Protein AF-0000000071830753 (afdb_homodimer)

Nearest PDB structures (foldseek):
  8uby-assembly1_A  TM=8.442E-01  e=8.963E-08  Homo sapiens
  8vzo-assembly1_A  TM=8.710E-01  e=1.926E-07  Mus musculus
  6t1z-assembly1_A  TM=7.453E-01  e=3.811E-02  Lactococcus lactis
  7dla-assembly1_A  TM=7.227E-01  e=9.707E-02  Escherichia coli K-12
  8ufd-assembly1_A  TM=5.164E-01  e=8.916E-02  Mycobacterium tuberculosis

Foldseek 3Di:
DDDDPPCPPPVPVPPPPPPPPPPCPPPPVVVLVVLLVVVLVLLLVLLLLLLQLLLQCVLQVQLCCLQQVDDPVLSVLLNVLQVVLCVVVVVLVVCCVPVNLLVSLLQLLVLLLCLLVQQLPDDPDRVSNSVSNSSSSNSSSNSNSSLLPSQLVSLVQRHDPVCSVVSSVSSVVSNVVSNVVSNVQNCVQAPRQVCPPPPPPVPPNCDSVNNVVSSSVVSVVSSVSSVVSSVCSVPRVDDHSPPPPPVVVVVVVCVVVVVVVVVVPPDD/DDDPPPPPPPVPVPPPPDPPPPPCPPPPVVVLVVLLVVVLVLLLVLLLLLLQLLLQCVLQVQLCCLQQVDDPVLSVLLNVLQVVLCVVVVVLVVCCVPVNLLVSLLQLLVLLLCLLVQQLPDDPDRVSNSVSNSSSSNSSSNSNSSLLPSQLVSLVQRHDPVCSVVSSVSSVVSNVVSNVVSNVQNCVQAPRQVCPPPPPPPPPRCDSVNNVVSSSVVSVVSSVSSVVSSVCSVPRVDDHSPPPPPVVVVVVVCVVCVVVVVVVPPDD

Organism: NCBI:txid481459

pLDDT: mean 74.41, std 21.83, range [26.81, 98.19]

Solvent-accessible surface area (backbone atoms only — not comparable to full-atom values): 28360 Å² total; per-residue (Å²): 140,80,79,76,76,79,75,78,69,76,75,68,69,72,74,74,65,70,75,71,73,63,76,76,57,79,57,72,68,56,58,54,52,51,49,40,53,50,50,47,47,54,49,19,51,50,26,17,50,52,23,22,62,54,36,44,55,52,50,34,43,68,35,39,24,66,50,69,62,45,48,66,66,52,53,25,50,47,35,40,22,36,44,54,22,41,70,59,37,65,58,52,48,47,38,34,69,74,62,26,66,63,52,40,49,51,50,28,42,47,31,35,38,53,9,36,51,44,45,49,54,87,58,85,53,58,73,62,37,51,51,32,35,50,50,12,36,35,30,37,8,48,22,42,50,52,56,68,50,42,25,56,51,49,14,67,70,63,36,54,83,89,44,20,64,58,46,23,49,50,30,52,38,28,23,46,42,16,33,31,43,19,39,47,53,33,48,73,63,32,64,56,76,81,45,77,78,51,69,79,84,70,64,57,82,79,47,51,64,58,44,44,51,38,49,50,50,53,40,46,50,51,34,50,53,45,46,52,50,41,50,47,47,72,72,57,61,70,70,76,72,77,68,70,81,52,65,65,60,59,47,46,49,48,42,45,52,46,44,48,51,50,56,67,60,51,70,129,138,79,80,77,74,76,77,73,71,74,75,68,69,72,73,73,66,70,76,71,72,63,76,75,58,80,56,72,67,55,58,54,51,52,51,40,54,52,52,48,49,54,50,20,51,50,26,16,49,53,23,22,63,54,36,44,54,53,50,34,42,69,37,39,25,67,48,70,62,46,48,68,66,52,53,26,49,47,35,40,23,36,46,53,21,40,69,58,38,65,58,52,50,49,37,33,70,73,61,27,65,62,55,41,49,50,50,27,43,47,30,35,37,54,11,36,51,45,45,50,56,88,57,86,54,57,72,62,37,52,51,31,36,48,51,10,36,35,30,38,7,49,21,42,50,54,57,68,51,41,26,56,50,49,14,66,70,63,35,55,83,90,45,21,63,56,46,24,50,50,30,52,39,28,23,46,41,16,33,31,43,18,38,49,52,33,48,72,64,32,63,56,76,80,45,76,79,52,70,82,84,68,64,56,82,78,47,51,66,58,43,44,50,37,50,49,49,53,40,47,51,51,33,50,53,44,46,51,51,42,52,47,46,72,73,56,59,70,68,76,70,78,68,70,79,50,66,64,61,57,48,46,48,48,42,44,50,46,44,48,51,49,56,66,61,52,70,130

InterPro domains:
  IPR036259 MFS transporter superfamily [G3DSA:1.20.1250.20] (33-267)
  IPR036259 MFS transporter superfamily [SSF103473] (25-249)
  IPR049680 Choline/ethanolamine transporter FLVCR1-2/SLC49-like [PTHR10924] (26-267)

Structure (mmCIF, N/CA/C/O backbone):
data_AF-0000000071830753-model_v1
#
loop_
_entity.id
_entity.type
_entity.pdbx_description
1 polymer 'Solute carrier family 49 member 4'
#
loop_
_atom_site.group_PDB
_atom_site.id
_atom_site.type_symbol
_atom_site.label_atom_id
_atom_site.label_alt_id
_atom_site.label_comp_id
_atom_site.label_asym_id
_atom_site.label_entity_id
_atom_site.label_seq_id
_atom_site.pdbx_PDB_ins_code
_atom_site.Cartn_x
_atom_site.Cartn_y
_atom_site.Cartn_z
_atom_site.occupancy
_atom_site.B_iso_or_equiv
_atom_site.auth_seq_id
_atom_site.auth_comp_id
_atom_site.auth_asym_id
_atom_site.auth_atom_id
_atom_site.pdbx_PDB_model_num
ATOM 1 N N . MET A 1 1 ? -31.891 35.656 92.188 1 26.81 1 MET A N 1
ATOM 2 C CA . MET A 1 1 ? -31.984 36.188 90.812 1 26.81 1 MET A CA 1
ATOM 3 C C . MET A 1 1 ? -30.734 35.844 90 1 26.81 1 MET A C 1
ATOM 5 O O . MET A 1 1 ? -29.641 36.312 90.375 1 26.81 1 MET A O 1
ATOM 9 N N . GLY A 1 2 ? -30.547 34.656 89.375 1 28.31 2 GLY A N 1
ATOM 10 C CA . GLY A 1 2 ? -29.703 33.562 88.875 1 28.31 2 GLY A CA 1
ATOM 11 C C . GLY A 1 2 ? -29.062 33.844 87.562 1 28.31 2 GLY A C 1
ATOM 12 O O . GLY A 1 2 ? -29.375 33.188 86.562 1 28.31 2 GLY A O 1
ATOM 13 N N . ALA A 1 3 ? -28.812 35.188 87.375 1 31.16 3 ALA A N 1
ATOM 14 C CA . ALA A 1 3 ? -28.609 35.5 85.938 1 31.16 3 ALA A CA 1
ATOM 15 C C . ALA A 1 3 ? -27.578 34.562 85.312 1 31.16 3 ALA A C 1
ATOM 17 O O . ALA A 1 3 ? -26.734 34 86.062 1 31.16 3 ALA A O 1
ATOM 18 N N . ALA A 1 4 ? -27.672 34.281 84 1 32.88 4 ALA A N 1
ATOM 19 C CA . ALA A 1 4 ? -27.438 33.531 82.75 1 32.88 4 ALA A CA 1
ATOM 20 C C . ALA A 1 4 ? -26 33.719 82.25 1 32.88 4 ALA A C 1
ATOM 22 O O . ALA A 1 4 ? -25.672 34.781 81.75 1 32.88 4 ALA A O 1
ATOM 23 N N . GLY A 1 5 ? -25.016 33.5 83.188 1 32 5 GLY A N 1
ATOM 24 C CA . GLY A 1 5 ? -23.656 33.719 82.688 1 32 5 GLY A CA 1
ATOM 25 C C . GLY A 1 5 ? -23.391 33.125 81.312 1 32 5 GLY A C 1
ATOM 26 O O . GLY A 1 5 ? -23.734 31.984 81.062 1 32 5 GLY A O 1
ATOM 27 N N . SER A 1 6 ? -23.562 33.938 80.25 1 32.44 6 SER A N 1
ATOM 28 C CA . SER A 1 6 ? -23.375 33.656 78.812 1 32.44 6 SER A CA 1
ATOM 29 C C . SER A 1 6 ? -22.047 32.938 78.562 1 3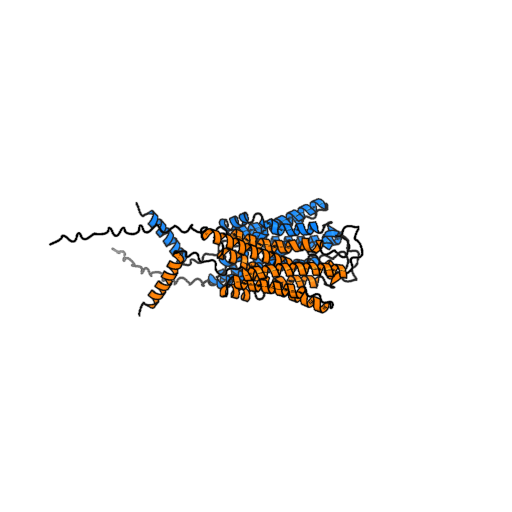2.44 6 SER A C 1
ATOM 31 O O . SER A 1 6 ? -20.984 33.406 79 1 32.44 6 SER A O 1
ATOM 33 N N . SER A 1 7 ? -22 31.578 78.688 1 31.59 7 SER A N 1
ATOM 34 C CA . SER A 1 7 ? -20.969 30.609 78.375 1 31.59 7 SER A CA 1
ATOM 35 C C . SER A 1 7 ? -20.344 30.906 77 1 31.59 7 SER A C 1
ATOM 37 O O . SER A 1 7 ? -21.016 30.797 76 1 31.59 7 SER A O 1
ATOM 39 N N . ALA A 1 8 ? -19.578 32.031 76.875 1 35.62 8 ALA A N 1
ATOM 40 C CA . ALA A 1 8 ? -18.828 32.312 75.625 1 35.62 8 ALA A CA 1
ATOM 41 C C . ALA A 1 8 ? -18.047 31.078 75.188 1 35.62 8 ALA A C 1
ATOM 43 O O . ALA A 1 8 ? -17.031 30.719 75.812 1 35.62 8 ALA A O 1
ATOM 44 N N . GLU A 1 9 ? -18.75 29.875 75.062 1 32.44 9 GLU A N 1
ATOM 45 C CA . GLU A 1 9 ? -18.094 28.688 74.562 1 32.44 9 GLU A CA 1
ATOM 46 C C . GLU A 1 9 ? -17.156 29.047 73.375 1 32.44 9 GLU A C 1
ATOM 48 O O . GLU A 1 9 ? -17.5 29.859 72.5 1 32.44 9 GLU A O 1
ATOM 53 N N . ASP A 1 10 ? -15.852 29.031 73.688 1 31.66 10 ASP A N 1
ATOM 54 C CA . ASP A 1 10 ? -14.672 29.125 72.812 1 31.66 10 ASP A CA 1
ATOM 55 C C . ASP A 1 10 ? -14.898 28.391 71.5 1 31.66 10 ASP A C 1
ATOM 57 O O . ASP A 1 10 ? -15.133 27.172 71.5 1 31.66 10 ASP A O 1
ATOM 61 N N . GLU A 1 11 ? -15.719 28.938 70.562 1 32.62 11 GLU A N 1
ATOM 62 C CA . GLU A 1 11 ? -15.852 28.391 69.25 1 32.62 11 GLU A CA 1
ATOM 63 C C . GLU A 1 11 ? -14.492 27.969 68.688 1 32.62 11 GLU A C 1
ATOM 65 O O . GLU A 1 11 ? -13.656 28.812 68.375 1 32.62 11 GLU A O 1
ATOM 70 N N . ARG A 1 12 ? -13.789 26.984 69.375 1 35.12 12 ARG A N 1
ATOM 71 C CA . ARG A 1 12 ? -12.594 26.391 68.812 1 35.12 12 ARG A CA 1
ATOM 72 C C . ARG A 1 12 ? -12.781 26.156 67.312 1 35.12 12 ARG A C 1
ATOM 74 O O . ARG A 1 12 ? -13.734 25.5 66.875 1 35.12 12 ARG A O 1
ATOM 81 N N . GLU A 1 13 ? -12.477 27.188 66.562 1 36.69 13 GLU A N 1
ATOM 82 C CA . GLU A 1 13 ? -12.453 26.984 65.125 1 36.69 13 GLU A CA 1
ATOM 83 C C . GLU A 1 13 ? -11.867 25.625 64.75 1 36.69 13 GLU A C 1
ATOM 85 O O . GLU A 1 13 ? -10.859 25.203 65.375 1 36.69 13 GLU A O 1
ATOM 90 N N . PRO A 1 14 ? -12.734 24.578 64.5 1 38.44 14 PRO A N 1
ATOM 91 C CA . PRO A 1 14 ? -12.164 23.297 64.125 1 38.44 14 PRO A CA 1
ATOM 92 C C . PRO A 1 14 ? -10.898 23.469 63.281 1 38.44 14 PRO A C 1
ATOM 94 O O . PRO A 1 14 ? -10.742 24.469 62.562 1 38.44 14 PRO A O 1
ATOM 97 N N . LEU A 1 15 ? -9.742 23.156 63.812 1 35.09 15 LEU A N 1
ATOM 98 C CA . LEU A 1 15 ? -8.523 22.969 63.062 1 35.09 15 LEU A CA 1
ATOM 99 C C . LEU A 1 15 ? -8.828 22.406 61.688 1 35.09 15 LEU A C 1
ATOM 101 O O . LEU A 1 15 ? -9.422 21.328 61.562 1 35.09 15 LEU A O 1
ATOM 105 N N . LEU A 1 16 ? -9.383 23.219 60.75 1 36.62 16 LEU A N 1
ATOM 106 C CA . LEU A 1 16 ? -9.445 22.719 59.375 1 36.62 16 LEU A CA 1
ATOM 107 C C . LEU A 1 16 ? -8.258 21.812 59.094 1 36.62 16 LEU A C 1
ATOM 109 O O . LEU A 1 16 ? -7.105 22.219 59.188 1 36.62 16 LEU A O 1
ATOM 113 N N . ALA A 1 17 ? -8.281 20.516 59.5 1 40 17 ALA A N 1
ATOM 114 C CA . ALA A 1 17 ? -7.301 19.531 59.062 1 40 17 ALA A CA 1
ATOM 115 C C . ALA A 1 17 ? -6.789 19.875 57.656 1 40 17 ALA A C 1
ATOM 117 O O . ALA A 1 17 ? -7.551 20.328 56.812 1 40 17 ALA A O 1
ATOM 118 N N . PRO A 1 18 ? -5.484 20.156 57.562 1 40.22 18 PRO A N 1
ATOM 119 C CA . PRO A 1 18 ? -5.02 20.406 56.219 1 40.22 18 PRO A CA 1
ATOM 120 C C . PRO A 1 18 ? -5.617 19.438 55.188 1 40.22 18 PRO A C 1
ATOM 122 O O . PRO A 1 18 ? -5.984 18.312 55.531 1 40.22 18 PRO A O 1
ATOM 125 N N . PRO A 1 19 ? -6.422 19.969 54.25 1 38.03 19 PRO A N 1
ATOM 126 C CA . PRO A 1 19 ? -6.953 18.984 53.281 1 38.03 19 PRO A CA 1
ATOM 127 C C . PRO A 1 19 ? -6.016 17.797 53.062 1 38.03 19 PRO A C 1
ATOM 129 O O . PRO A 1 19 ? -4.793 17.953 53.125 1 38.03 19 PRO A O 1
ATOM 132 N N . HIS A 1 20 ? -6.152 16.719 53.719 1 37.94 20 HIS A N 1
ATOM 133 C CA . HIS A 1 20 ? -5.457 15.5 53.312 1 37.94 20 HIS A CA 1
ATOM 134 C C . HIS A 1 20 ? -5.117 15.539 51.844 1 37.94 20 HIS A C 1
ATOM 136 O O . HIS A 1 20 ? -5.988 15.781 51 1 37.94 20 HIS A O 1
ATOM 142 N N . ALA A 1 21 ? -3.92 16 51.562 1 37.19 21 ALA A N 1
ATOM 143 C CA . ALA A 1 21 ? -3.416 15.898 50.188 1 37.19 21 ALA A CA 1
ATOM 144 C C . ALA A 1 21 ? -3.891 14.609 49.531 1 37.19 21 ALA A C 1
ATOM 146 O O . ALA A 1 21 ? -3.621 13.516 50.031 1 37.19 21 ALA A O 1
ATOM 147 N N . ASP A 1 22 ? -5.121 14.492 49.156 1 38.59 22 ASP A N 1
ATOM 148 C CA . ASP A 1 22 ? -5.496 13.328 48.375 1 38.59 22 ASP A CA 1
ATOM 149 C C . ASP A 1 22 ? -4.281 12.719 47.688 1 38.59 22 ASP A C 1
ATOM 151 O O . ASP A 1 22 ? -3.428 13.445 47.156 1 38.59 22 ASP A O 1
ATOM 155 N N . PRO A 1 23 ? -3.725 11.664 48.156 1 40 23 PRO A N 1
ATOM 156 C CA . PRO A 1 23 ? -2.605 11.094 47.375 1 40 23 PRO A CA 1
ATOM 157 C C . PRO A 1 23 ? -2.662 11.438 45.906 1 40 23 PRO A C 1
ATOM 159 O O . PRO A 1 23 ? -3.729 11.367 45.281 1 40 23 PRO A O 1
ATOM 162 N N . ALA A 1 24 ? -2.002 12.516 45.562 1 38.12 24 ALA A N 1
ATOM 163 C CA . ALA A 1 24 ? -1.825 12.969 44.156 1 38.12 24 ALA A CA 1
ATOM 164 C C . ALA A 1 24 ? -1.878 11.797 43.188 1 38.12 24 ALA A C 1
ATOM 166 O O . ALA A 1 24 ? -1.054 10.883 43.281 1 38.12 24 ALA A O 1
ATOM 167 N N . GLY A 1 25 ? -2.99 11.188 42.906 1 40 25 GLY A N 1
ATOM 168 C CA . GLY A 1 25 ? -3.105 10.195 41.844 1 40 25 GLY A CA 1
ATOM 169 C C . GLY A 1 25 ? -2.02 10.312 40.781 1 40 25 GLY A C 1
ATOM 170 O O . GLY A 1 25 ? -1.322 11.328 40.719 1 40 25 GLY A O 1
ATOM 171 N N . PRO A 1 26 ? -1.419 9.164 40.406 1 43.41 26 PRO A N 1
ATOM 172 C CA . PRO A 1 26 ? -0.322 9.328 39.469 1 43.41 26 PRO A CA 1
ATOM 173 C C . PRO A 1 26 ? -0.489 10.555 38.562 1 43.41 26 PRO A C 1
ATOM 175 O O . PRO A 1 26 ? -1.615 10.984 38.312 1 43.41 26 PRO A O 1
ATOM 178 N N . PRO A 1 27 ? 0.318 11.531 38.594 1 39.97 27 PRO A N 1
ATOM 179 C CA . PRO A 1 27 ? 0.194 12.789 37.875 1 39.97 27 PRO A CA 1
ATOM 180 C C . PRO A 1 27 ? -0.534 12.633 36.531 1 39.97 27 PRO A C 1
ATOM 182 O O . PRO A 1 27 ? -0.399 11.602 35.875 1 39.97 27 PRO A O 1
ATOM 185 N N . ALA A 1 28 ? -1.727 13.273 36.344 1 44.03 28 ALA A N 1
ATOM 186 C CA . ALA A 1 28 ? -2.561 13.422 35.156 1 44.03 28 ALA A CA 1
ATOM 187 C C . ALA A 1 28 ? -1.727 13.32 33.875 1 44.03 28 ALA A C 1
ATOM 189 O O . ALA A 1 28 ? -2.242 12.961 32.812 1 44.03 28 ALA A O 1
ATOM 190 N N . HIS A 1 29 ? -0.43 13.641 34 1 44.72 29 HIS A N 1
ATOM 191 C CA . HIS A 1 29 ? 0.464 13.664 32.844 1 44.72 29 HIS A CA 1
ATOM 192 C C . HIS A 1 29 ? 0.711 12.258 32.312 1 44.72 29 HIS A C 1
ATOM 194 O O . HIS A 1 29 ? 0.835 12.07 31.094 1 44.72 29 HIS A O 1
ATOM 200 N N . SER A 1 30 ? 0.878 11.305 33.312 1 44.88 30 SER A N 1
ATOM 201 C CA . SER A 1 30 ? 1.237 9.945 32.906 1 44.88 30 SER A CA 1
ATOM 202 C C . SER A 1 30 ? 0.086 9.266 32.188 1 44.88 30 SER A C 1
ATOM 204 O O . SER A 1 30 ? 0.306 8.508 31.25 1 44.88 30 SER A O 1
ATOM 206 N N . ARG A 1 31 ? -1.111 9.438 32.812 1 47.88 31 ARG A N 1
ATOM 207 C CA . ARG A 1 31 ? -2.287 8.797 32.219 1 47.88 31 ARG A CA 1
ATOM 208 C C . ARG A 1 31 ? -2.525 9.297 30.812 1 47.88 31 ARG A C 1
ATOM 210 O O . 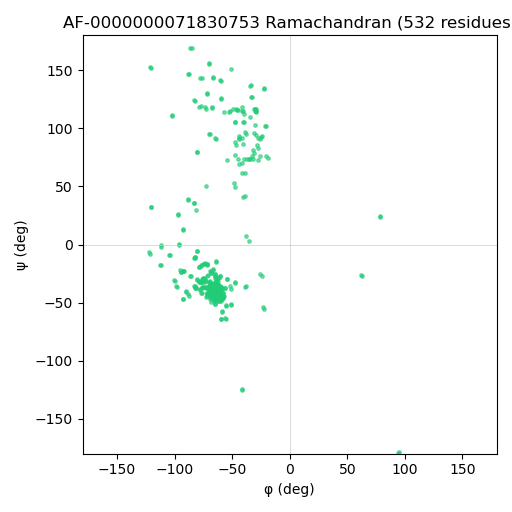ARG A 1 31 ? -2.961 8.531 29.938 1 47.88 31 ARG A O 1
ATOM 217 N N . VAL A 1 32 ? -2.244 10.57 30.703 1 53.88 32 VAL A N 1
ATOM 218 C CA . VAL A 1 32 ? -2.416 11.18 29.391 1 53.88 32 VAL A CA 1
ATOM 219 C C . VAL A 1 32 ? -1.465 10.523 28.391 1 53.88 32 VAL A C 1
ATOM 221 O O . VAL A 1 32 ? -1.845 10.242 27.25 1 53.88 32 VAL A O 1
ATOM 224 N N . TYR A 1 33 ? -0.256 10.094 29 1 58.16 33 TYR A N 1
ATOM 225 C CA . TYR A 1 33 ? 0.768 9.492 28.156 1 58.16 33 TYR A CA 1
ATOM 226 C C . TYR A 1 33 ? 0.35 8.102 27.688 1 58.16 33 TYR A C 1
ATOM 228 O O . TYR A 1 33 ? 0.53 7.75 26.516 1 58.16 33 TYR A O 1
ATOM 236 N N . GLY A 1 34 ? -0.323 7.434 28.625 1 70.19 34 GLY A N 1
ATOM 237 C CA . GLY A 1 34 ? -0.668 6.062 28.281 1 70.19 34 GLY A CA 1
ATOM 238 C C . GLY A 1 34 ? -1.812 5.965 27.281 1 70.19 34 GLY A C 1
ATOM 239 O O . GLY A 1 34 ? -1.807 5.098 26.406 1 70.19 34 GLY A O 1
ATOM 240 N N . ARG A 1 35 ? -2.576 6.867 27.328 1 79.56 35 ARG A N 1
ATOM 241 C CA . ARG A 1 35 ? -3.762 6.836 26.484 1 79.56 35 ARG A CA 1
ATOM 242 C C . ARG A 1 35 ? -3.4 7.117 25.031 1 79.56 35 ARG A C 1
ATOM 244 O O . ARG A 1 35 ? -3.973 6.523 24.109 1 79.56 35 ARG A O 1
ATOM 251 N N . ARG A 1 36 ? -2.359 7.914 24.891 1 84.5 36 ARG A N 1
ATOM 252 C CA . ARG A 1 36 ? -1.972 8.258 23.531 1 84.5 36 ARG A CA 1
ATOM 253 C C . ARG A 1 36 ? -1.38 7.047 22.812 1 84.5 36 ARG A C 1
ATOM 255 O O . ARG A 1 36 ? -1.649 6.828 21.625 1 84.5 36 ARG A O 1
ATOM 262 N N . TRP A 1 37 ? -0.668 6.273 23.625 1 86.31 37 TRP A N 1
ATOM 263 C CA . TRP A 1 37 ? -0.054 5.105 23.016 1 86.31 37 TRP A CA 1
ATOM 264 C C . TRP A 1 37 ? -1.092 4.02 22.75 1 86.31 37 TRP A C 1
ATOM 266 O O . TRP A 1 37 ? -0.951 3.227 21.812 1 86.31 37 TRP A O 1
ATOM 276 N N . LEU A 1 38 ? -2.088 3.984 23.547 1 87.56 38 LEU A N 1
ATOM 277 C CA . LEU A 1 38 ? -3.17 3.033 23.328 1 87.56 38 LEU A CA 1
ATOM 278 C C . LEU A 1 38 ? -3.951 3.391 22.062 1 87.56 38 LEU A C 1
ATOM 280 O O . LEU A 1 38 ? -4.285 2.514 21.266 1 87.56 38 LEU A O 1
ATOM 284 N N . VAL A 1 39 ? -4.168 4.609 21.844 1 87.25 39 VAL A N 1
ATOM 285 C CA . VAL A 1 39 ? -4.891 5.07 20.672 1 87.25 39 VAL A CA 1
ATOM 286 C C . VAL A 1 39 ? -4.059 4.797 19.422 1 87.25 39 VAL A C 1
ATOM 288 O O . VAL A 1 39 ? -4.582 4.32 18.406 1 87.25 39 VAL A O 1
ATOM 291 N N . LEU A 1 40 ? -2.795 5.055 19.594 1 90.38 40 LEU A N 1
ATOM 292 C CA . LEU A 1 40 ? -1.911 4.789 18.469 1 90.38 40 LEU A CA 1
ATOM 293 C C . LEU A 1 40 ? -1.872 3.301 18.141 1 90.38 40 LEU A C 1
ATOM 295 O O . LEU A 1 40 ? -1.877 2.914 16.969 1 90.38 40 LEU A O 1
ATOM 299 N N . SER A 1 41 ? -1.875 2.531 19.188 1 92.44 41 SER A N 1
ATOM 300 C CA . SER A 1 41 ? -1.831 1.089 18.969 1 92.44 41 SER A CA 1
ATOM 301 C C . SER A 1 41 ? -3.104 0.588 18.297 1 92.44 41 SER A C 1
ATOM 303 O O . SER A 1 41 ? -3.045 -0.234 17.391 1 92.44 41 SER A O 1
ATOM 305 N N . LEU A 1 42 ? -4.215 1.084 18.719 1 91.12 42 LEU A N 1
ATOM 306 C CA . LEU A 1 42 ? -5.48 0.677 18.125 1 91.12 42 LEU A CA 1
ATOM 307 C C . LEU A 1 42 ? -5.562 1.107 16.672 1 91.12 42 LEU A C 1
ATOM 309 O O . LEU A 1 42 ? -5.977 0.327 15.812 1 91.12 42 LEU A O 1
ATOM 313 N N . PHE A 1 43 ? -5.129 2.232 16.438 1 91.44 43 PHE A N 1
ATOM 314 C CA . PHE A 1 43 ? -5.113 2.732 15.07 1 91.44 43 PHE A CA 1
ATOM 315 C C . PHE A 1 43 ? -4.172 1.907 14.203 1 91.44 43 PHE A C 1
ATOM 317 O O . PHE A 1 43 ? -4.523 1.53 13.078 1 91.44 43 PHE A O 1
ATOM 324 N N . SER A 1 44 ? -3.002 1.697 14.75 1 93.69 44 SER A N 1
ATOM 325 C CA . SER A 1 44 ? -1.998 0.953 14 1 93.69 44 SER A CA 1
ATOM 326 C C . SER A 1 44 ? -2.48 -0.458 13.68 1 93.69 44 SER A C 1
ATOM 328 O O . SER A 1 44 ? -2.24 -0.968 12.586 1 93.69 44 SER A O 1
ATOM 330 N N . LEU A 1 45 ? -3.17 -1.032 14.586 1 95.19 45 LEU A N 1
ATOM 331 C CA . LEU A 1 45 ? -3.678 -2.381 14.367 1 95.19 45 LEU A CA 1
ATOM 332 C C . LEU A 1 45 ? -4.805 -2.375 13.336 1 95.19 45 LEU A C 1
ATOM 334 O O . LEU A 1 45 ? -4.93 -3.309 12.539 1 95.19 45 LEU A O 1
ATOM 338 N N . LEU A 1 46 ? -5.598 -1.353 13.406 1 94.31 46 LEU A N 1
ATOM 339 C CA . LEU A 1 46 ? -6.641 -1.21 12.398 1 94.31 46 LEU A CA 1
ATOM 340 C C . LEU A 1 46 ? -6.035 -1.014 11.016 1 94.31 46 LEU A C 1
ATOM 342 O O . LEU A 1 46 ? -6.504 -1.602 10.039 1 94.31 46 LEU A O 1
ATOM 346 N N . ALA A 1 47 ? -5.012 -0.185 11.008 1 93.12 47 ALA A N 1
ATOM 347 C CA . ALA A 1 47 ? -4.305 0.033 9.75 1 93.12 47 ALA A CA 1
ATOM 348 C C . ALA A 1 47 ? -3.678 -1.261 9.242 1 93.12 47 ALA A C 1
ATOM 350 O O . ALA A 1 47 ? -3.688 -1.533 8.039 1 93.12 47 ALA A O 1
ATOM 351 N N . PHE A 1 48 ? -3.188 -2.021 10.156 1 95.31 48 PHE A N 1
ATOM 352 C CA . PHE A 1 48 ? -2.615 -3.322 9.828 1 95.31 48 PHE A CA 1
ATOM 353 C C . PHE A 1 48 ? -3.658 -4.227 9.188 1 95.31 48 PHE A C 1
ATOM 355 O O . PHE A 1 48 ? -3.402 -4.832 8.141 1 95.31 48 PHE A O 1
ATOM 362 N N . MET A 1 49 ? -4.77 -4.285 9.789 1 96.56 49 MET A N 1
ATOM 363 C CA . MET A 1 49 ? -5.832 -5.137 9.258 1 96.56 49 MET A CA 1
ATOM 364 C C . MET A 1 49 ? -6.34 -4.613 7.922 1 96.56 49 MET A C 1
ATOM 366 O O . MET A 1 49 ? -6.688 -5.395 7.035 1 96.56 49 MET A O 1
ATOM 370 N N . GLN A 1 50 ? -6.473 -3.281 7.781 1 94.62 50 GLN A N 1
ATOM 371 C CA . GLN A 1 50 ? -6.902 -2.686 6.52 1 94.62 50 GLN A CA 1
ATOM 372 C C . GLN A 1 50 ? -5.969 -3.082 5.379 1 94.62 50 GLN A C 1
ATOM 374 O O . GLN A 1 50 ? -6.43 -3.436 4.289 1 94.62 50 GLN A O 1
ATOM 379 N N . GLY A 1 51 ? -4.695 -3.027 5.625 1 92.31 51 GLY A N 1
ATOM 380 C CA . GLY A 1 51 ? -3.725 -3.432 4.621 1 92.31 51 GLY A CA 1
ATOM 381 C C . GLY A 1 51 ? -3.789 -4.91 4.293 1 92.31 51 GLY A C 1
ATOM 382 O O . GLY A 1 51 ? -3.674 -5.301 3.129 1 92.31 51 GLY A O 1
ATOM 383 N N . MET A 1 52 ? -3.949 -5.66 5.316 1 94.69 52 MET A N 1
ATOM 384 C CA . MET A 1 52 ? -4.004 -7.109 5.121 1 94.69 52 MET A CA 1
ATOM 385 C C . MET A 1 52 ? -5.211 -7.5 4.281 1 94.69 52 MET A C 1
ATOM 387 O O . MET A 1 52 ? -5.102 -8.328 3.373 1 94.69 52 MET A O 1
ATOM 391 N N . VAL A 1 53 ? -6.371 -6.914 4.594 1 96.19 53 VAL A N 1
ATOM 392 C CA . VAL A 1 53 ? -7.594 -7.211 3.855 1 96.19 53 VAL A CA 1
ATOM 393 C C . VAL A 1 53 ? -7.469 -6.695 2.424 1 96.19 53 VAL A C 1
ATOM 395 O O . VAL A 1 53 ? -7.93 -7.344 1.48 1 96.19 53 VAL A O 1
ATOM 398 N N . TRP A 1 54 ? -6.844 -5.609 2.238 1 92.69 54 TRP A N 1
ATOM 399 C CA . TRP A 1 54 ? -6.691 -5.012 0.916 1 92.69 54 TRP A CA 1
ATOM 400 C C . TRP A 1 54 ? -5.871 -5.914 0.002 1 92.69 54 TRP A C 1
ATOM 402 O O . TRP A 1 54 ? -6.238 -6.137 -1.154 1 92.69 54 TRP A O 1
ATOM 412 N N . ASN A 1 55 ? -4.793 -6.469 0.488 1 90.38 55 ASN A N 1
ATOM 413 C CA . ASN A 1 55 ? -3.9 -7.285 -0.321 1 90.38 55 ASN A CA 1
ATOM 414 C C . ASN A 1 55 ? -4.199 -8.773 -0.156 1 90.38 55 ASN A C 1
ATOM 416 O O . ASN A 1 55 ? -3.35 -9.617 -0.447 1 90.38 55 ASN A O 1
ATOM 420 N N . PHE A 1 56 ? -5.363 -9.188 0.192 1 93.56 56 PHE A N 1
ATOM 421 C CA . PHE A 1 56 ? -5.742 -10.547 0.57 1 93.56 56 PHE A CA 1
ATOM 422 C C . PHE A 1 56 ? -5.605 -11.5 -0.615 1 93.56 56 PHE A C 1
ATOM 424 O O . PHE A 1 56 ? -5.066 -12.602 -0.477 1 93.56 56 PHE A O 1
ATOM 431 N N . TRP A 1 57 ? -5.98 -11.102 -1.733 1 91.19 57 TRP A N 1
ATOM 432 C CA . TRP A 1 57 ? -6.148 -12.023 -2.855 1 91.19 57 TRP A CA 1
ATOM 433 C C . TRP A 1 57 ? -4.871 -12.109 -3.686 1 91.19 57 TRP A C 1
ATOM 435 O O . TRP A 1 57 ? -4.625 -13.117 -4.348 1 91.19 57 TRP A O 1
ATOM 445 N N . GLY A 1 58 ? -4.051 -11.141 -3.621 1 86.19 58 GLY A N 1
ATOM 446 C CA . GLY A 1 58 ? -2.836 -11.102 -4.418 1 86.19 58 GLY A CA 1
ATOM 447 C C . GLY A 1 58 ? -1.955 -12.32 -4.219 1 86.19 58 GLY A C 1
ATOM 448 O O . GLY A 1 58 ? -1.656 -13.039 -5.176 1 86.19 58 GLY A O 1
ATOM 449 N N . PRO A 1 59 ? -1.622 -12.664 -3.055 1 85.25 59 PRO A N 1
ATOM 450 C CA . PRO A 1 59 ? -0.697 -13.766 -2.768 1 85.25 59 PRO A CA 1
ATOM 451 C C . PRO A 1 59 ? -1.31 -15.133 -3.037 1 85.25 59 PRO A C 1
ATOM 453 O O . PRO A 1 59 ? -0.585 -16.125 -3.148 1 85.25 59 PRO A O 1
ATOM 456 N N . ILE A 1 60 ? -2.611 -15.211 -3.137 1 88.5 60 ILE A N 1
ATOM 457 C CA . ILE A 1 60 ? -3.252 -16.516 -3.336 1 88.5 60 ILE A CA 1
ATOM 458 C C . ILE A 1 60 ? -4.043 -16.5 -4.641 1 88.5 60 ILE A C 1
ATOM 460 O O . ILE A 1 60 ? -5.105 -17.125 -4.738 1 88.5 60 ILE A O 1
ATOM 464 N N . GLN A 1 61 ? -3.576 -15.789 -5.555 1 85.12 61 GLN A N 1
ATOM 465 C CA . GLN A 1 61 ? -4.297 -15.617 -6.812 1 85.12 61 GLN A CA 1
ATOM 466 C C . GLN A 1 61 ? -4.496 -16.953 -7.52 1 85.12 61 GLN A C 1
ATOM 468 O O . GLN A 1 61 ? -5.555 -17.188 -8.109 1 85.12 61 GLN A O 1
ATOM 473 N N . SER A 1 62 ? -3.498 -17.844 -7.496 1 83.06 62 SER A N 1
ATOM 474 C CA . SER A 1 62 ? -3.627 -19.141 -8.164 1 83.06 62 SER A CA 1
ATOM 475 C C . SER A 1 62 ? -4.668 -20.016 -7.484 1 83.06 62 SER A C 1
ATOM 477 O O . SER A 1 62 ? -5.461 -20.688 -8.156 1 83.06 62 SER A O 1
ATOM 479 N N . SER A 1 63 ? -4.66 -19.969 -6.203 1 86.62 63 SER A N 1
ATOM 480 C CA . SER A 1 63 ? -5.648 -20.734 -5.441 1 86.62 63 SER A CA 1
ATOM 481 C C . SER A 1 63 ? -7.051 -20.172 -5.641 1 86.62 63 SER A C 1
ATOM 483 O O . SER A 1 63 ? -8.023 -20.922 -5.707 1 86.62 63 SER A O 1
ATOM 485 N N . ALA A 1 64 ? -7.141 -18.859 -5.758 1 89.38 64 ALA A N 1
ATOM 486 C CA . ALA A 1 64 ? -8.43 -18.203 -5.965 1 89.38 64 ALA A CA 1
ATOM 487 C C . ALA A 1 64 ? -8.984 -18.516 -7.348 1 89.38 64 ALA A C 1
ATOM 489 O O . ALA A 1 64 ? -10.203 -18.625 -7.523 1 89.38 64 ALA A O 1
ATOM 490 N N . ALA A 1 65 ? -8.094 -18.609 -8.305 1 85.06 65 ALA A N 1
ATOM 491 C CA . ALA A 1 65 ? -8.516 -18.984 -9.648 1 85.06 65 ALA A CA 1
ATOM 492 C C . ALA A 1 65 ? -9.117 -20.375 -9.68 1 85.06 65 ALA A C 1
ATOM 494 O O . ALA A 1 65 ? -10.141 -20.609 -10.328 1 85.06 65 ALA A O 1
ATOM 495 N N . ARG A 1 66 ? -8.555 -21.219 -8.969 1 84.5 66 ARG A N 1
ATOM 496 C CA . ARG A 1 66 ? -9.008 -22.609 -8.93 1 84.5 66 ARG A CA 1
ATOM 497 C C . ARG A 1 66 ? -10.273 -22.75 -8.086 1 84.5 66 ARG A C 1
ATOM 499 O O . ARG A 1 66 ? -11.211 -23.438 -8.484 1 84.5 66 ARG A O 1
ATOM 506 N N . ALA A 1 67 ? -10.312 -22.094 -7.023 1 86.31 67 ALA A N 1
ATOM 507 C CA . ALA A 1 67 ? -11.398 -22.297 -6.066 1 86.31 67 ALA A CA 1
ATOM 508 C C . ALA A 1 67 ? -12.641 -21.5 -6.48 1 86.31 67 ALA A C 1
ATOM 510 O O . ALA A 1 67 ? -13.766 -21.969 -6.301 1 86.31 67 ALA A O 1
ATOM 511 N N . PHE A 1 68 ? -12.477 -20.297 -7.016 1 89.12 68 PHE A N 1
ATOM 512 C CA . PHE A 1 68 ? -13.617 -19.422 -7.258 1 89.12 68 PHE A CA 1
ATOM 513 C C . PHE A 1 68 ? -13.703 -19.047 -8.734 1 89.12 68 PHE A C 1
ATOM 515 O O . PHE A 1 68 ? -14.641 -18.375 -9.148 1 89.12 68 PHE A O 1
ATOM 522 N N . GLY A 1 69 ? -12.688 -19.438 -9.516 1 86.06 69 GLY A N 1
ATOM 523 C CA . GLY A 1 69 ? -12.703 -19.109 -10.938 1 86.06 69 GLY A CA 1
ATOM 524 C C . GLY A 1 69 ? -12.297 -17.688 -11.219 1 86.06 69 GLY A C 1
ATOM 525 O O . GLY A 1 69 ? -12.711 -17.109 -12.227 1 86.06 69 GLY A O 1
ATOM 526 N N . PHE A 1 70 ? -11.555 -17.094 -10.328 1 87.94 70 PHE A N 1
ATOM 527 C CA . PHE A 1 70 ? -11.094 -15.719 -10.523 1 87.94 70 PHE A CA 1
ATOM 528 C C . PHE A 1 70 ? -10.023 -15.656 -11.609 1 87.94 70 PHE A C 1
ATOM 530 O O . PHE A 1 70 ? -9.086 -16.453 -11.609 1 87.94 70 PHE A O 1
ATOM 537 N N . THR A 1 71 ? -10.25 -14.742 -12.508 1 83.44 71 THR A N 1
ATOM 538 C CA . THR A 1 71 ? -9.219 -14.461 -13.5 1 83.44 71 THR A CA 1
ATOM 539 C C . THR A 1 71 ? -8.219 -13.43 -12.969 1 83.44 71 THR A C 1
ATOM 541 O O . THR A 1 71 ? -8.43 -12.859 -11.891 1 83.44 71 THR A O 1
ATOM 544 N N . GLY A 1 72 ? -7.156 -13.266 -13.656 1 81.75 72 GLY A N 1
ATOM 545 C CA . GLY A 1 72 ? -6.191 -12.242 -13.297 1 81.75 72 GLY A CA 1
ATOM 546 C C . GLY A 1 72 ? -6.797 -10.852 -13.227 1 81.75 72 GLY A C 1
ATOM 547 O O . GLY A 1 72 ? -6.465 -10.07 -12.328 1 81.75 72 GLY A O 1
ATOM 548 N N . SER A 1 73 ? -7.688 -10.641 -14.133 1 84.06 73 SER A N 1
ATOM 549 C CA . SER A 1 73 ? -8.352 -9.344 -14.156 1 84.06 73 SER A CA 1
ATOM 550 C C . SER A 1 73 ? -9.281 -9.172 -12.961 1 84.06 73 SER A C 1
ATOM 552 O O . SER A 1 73 ? -9.445 -8.062 -12.445 1 84.06 73 SER A O 1
ATOM 554 N N . ASP A 1 74 ? -9.852 -10.227 -12.516 1 88.94 74 ASP A N 1
ATOM 555 C CA . ASP A 1 74 ? -10.695 -10.164 -11.328 1 88.94 74 ASP A CA 1
ATOM 556 C C . ASP A 1 74 ? -9.883 -9.797 -10.086 1 88.94 74 ASP A C 1
ATOM 558 O O . ASP A 1 74 ? -10.32 -8.984 -9.273 1 88.94 74 ASP A O 1
ATOM 562 N N . ILE A 1 75 ? -8.758 -10.383 -10.016 1 88.25 75 ILE A N 1
ATOM 563 C CA . ILE A 1 75 ? -7.887 -10.117 -8.867 1 88.25 75 ILE A CA 1
ATOM 564 C C . ILE A 1 75 ? -7.406 -8.672 -8.914 1 88.25 75 ILE A C 1
ATOM 566 O O . ILE A 1 75 ? -7.391 -7.984 -7.883 1 88.25 75 ILE A O 1
ATOM 570 N N . ALA A 1 76 ? -7.086 -8.258 -10.133 1 87.38 76 ALA A N 1
ATOM 571 C CA . ALA A 1 76 ? -6.676 -6.867 -10.289 1 87.38 76 ALA A CA 1
ATOM 572 C C . ALA A 1 76 ? -7.793 -5.918 -9.875 1 87.38 76 ALA A C 1
ATOM 574 O O . ALA A 1 76 ? -7.539 -4.887 -9.25 1 87.38 76 ALA A O 1
ATOM 575 N N . LEU A 1 77 ? -8.953 -6.234 -10.211 1 90.56 77 LEU A N 1
ATOM 576 C CA . LEU A 1 77 ? -10.102 -5.406 -9.859 1 90.56 77 LEU A CA 1
ATOM 577 C C . LEU A 1 77 ? -10.305 -5.379 -8.344 1 90.56 77 LEU A C 1
ATOM 579 O O . LEU A 1 77 ? -10.664 -4.348 -7.781 1 90.56 77 LEU A O 1
ATOM 583 N N . LEU A 1 78 ? -10.133 -6.5 -7.75 1 92.75 78 LEU A N 1
ATOM 584 C CA . LEU A 1 78 ? -10.273 -6.574 -6.301 1 92.75 78 LEU A CA 1
ATOM 585 C C . LEU A 1 78 ? -9.258 -5.664 -5.613 1 92.75 78 LEU A C 1
ATOM 587 O O . LEU A 1 78 ? -9.57 -5.031 -4.602 1 92.75 78 LEU A O 1
ATOM 591 N N . VAL A 1 79 ? -8.078 -5.578 -6.141 1 89.88 79 VAL A N 1
ATOM 592 C CA . VAL A 1 79 ? -7.051 -4.707 -5.59 1 89.88 79 VAL A CA 1
ATOM 593 C C . VAL A 1 79 ? -7.379 -3.25 -5.91 1 89.88 79 VAL A C 1
ATOM 595 O O . VAL A 1 79 ? -7.16 -2.359 -5.086 1 89.88 79 VAL A O 1
ATOM 598 N N . LEU A 1 80 ? -8.047 -3.014 -7.031 1 91.62 80 LEU A N 1
ATOM 599 C CA . LEU A 1 80 ? -8.344 -1.659 -7.484 1 91.62 80 LEU A CA 1
ATOM 600 C C . LEU A 1 80 ? -9.469 -1.043 -6.656 1 91.62 80 LEU A C 1
ATOM 602 O O . LEU A 1 80 ? -9.648 0.177 -6.66 1 91.62 80 LEU A O 1
ATOM 606 N N . TRP A 1 81 ? -10.18 -1.859 -5.965 1 91.69 81 TRP A N 1
ATOM 607 C CA . TRP A 1 81 ? -11.203 -1.311 -5.086 1 91.69 81 TRP A CA 1
ATOM 608 C C . TRP A 1 81 ? -10.578 -0.481 -3.969 1 91.69 81 TRP A C 1
ATOM 610 O O . TRP A 1 81 ? -11.219 0.421 -3.422 1 91.69 81 TRP A O 1
ATOM 620 N N . GLY A 1 82 ? -9.32 -0.771 -3.629 1 89.12 82 GLY A N 1
ATOM 621 C CA . GLY A 1 82 ? -8.609 0.022 -2.639 1 89.12 82 GLY A CA 1
ATOM 622 C C . GLY A 1 82 ? -8.484 1.484 -3.023 1 89.12 82 GLY A C 1
ATOM 623 O O . GLY A 1 82 ? -9.094 2.352 -2.395 1 89.12 82 GLY A O 1
ATOM 624 N N . PRO A 1 83 ? -7.777 1.758 -4.105 1 87.44 83 PRO A N 1
ATOM 625 C CA . PRO A 1 83 ? -7.664 3.146 -4.555 1 87.44 83 PRO A CA 1
ATOM 626 C C . PRO A 1 83 ? -9.008 3.736 -4.992 1 87.44 83 PRO A C 1
ATOM 628 O O . PRO A 1 83 ? -9.219 4.945 -4.875 1 87.44 83 PRO A O 1
ATOM 631 N N . ALA A 1 84 ? -9.945 2.945 -5.441 1 87.75 84 ALA A N 1
ATOM 632 C CA . ALA A 1 84 ? -11.266 3.445 -5.809 1 87.75 84 ALA A CA 1
ATOM 633 C C . ALA A 1 84 ? -12 4.008 -4.594 1 87.75 84 ALA A C 1
ATOM 635 O O . ALA A 1 84 ? -12.82 4.914 -4.723 1 87.75 84 ALA A O 1
ATOM 636 N N . GLY A 1 85 ? -11.688 3.484 -3.48 1 86.38 85 GLY A N 1
ATOM 637 C CA . GLY A 1 85 ? -12.289 3.973 -2.252 1 86.38 85 GLY A CA 1
ATOM 638 C C . GLY A 1 85 ? -11.922 5.41 -1.938 1 86.38 85 GLY A C 1
ATOM 639 O O . GLY A 1 85 ? -12.578 6.062 -1.122 1 86.38 85 GLY A O 1
ATOM 640 N N . PHE A 1 86 ? -10.906 5.891 -2.631 1 82.88 86 PHE A N 1
ATOM 641 C CA . PHE A 1 86 ? -10.492 7.27 -2.414 1 82.88 86 PHE A CA 1
ATOM 642 C C . PHE A 1 86 ? -11.391 8.234 -3.176 1 82.88 86 PHE A C 1
ATOM 644 O O . PHE A 1 86 ? -11.312 9.445 -2.986 1 82.88 86 PHE A O 1
ATOM 651 N N . GLY A 1 87 ? -12.289 7.719 -3.973 1 81.31 87 GLY A N 1
ATOM 652 C CA . GLY A 1 87 ? -13.219 8.57 -4.695 1 81.31 87 GLY A CA 1
ATOM 653 C C . GLY A 1 87 ? -13.93 9.57 -3.807 1 81.31 87 GLY A C 1
ATOM 654 O O . GLY A 1 87 ? -13.789 10.781 -3.986 1 81.31 87 GLY A O 1
ATOM 655 N N . PRO A 1 88 ? -14.484 9.039 -2.791 1 80.44 88 PRO A N 1
ATOM 656 C CA . PRO A 1 88 ? -15.172 9.953 -1.882 1 80.44 88 PRO A CA 1
ATOM 657 C C . PRO A 1 88 ? -14.258 10.516 -0.8 1 80.44 88 PRO A C 1
ATOM 659 O O . PRO A 1 88 ? -14.656 10.625 0.363 1 80.44 88 PRO A O 1
ATOM 662 N N . TRP A 1 89 ? -13.062 10.828 -1.162 1 74.25 89 TRP A N 1
ATOM 663 C CA . TRP A 1 89 ? -12.094 11.305 -0.186 1 74.25 89 TRP A CA 1
ATOM 664 C C . TRP A 1 89 ? -12.555 12.609 0.455 1 74.25 89 TRP A C 1
ATOM 666 O O . TRP A 1 89 ? -12.305 12.852 1.639 1 74.25 89 TRP A O 1
ATOM 676 N N . LEU A 1 90 ? -13.203 13.414 -0.273 1 72 90 LEU A N 1
ATOM 677 C CA . LEU A 1 90 ? -13.672 14.703 0.236 1 72 90 LEU A CA 1
ATOM 678 C C . LEU A 1 90 ? -14.68 14.508 1.366 1 72 90 LEU A C 1
ATOM 680 O O . LEU A 1 90 ? -14.688 15.266 2.336 1 72 90 LEU A O 1
ATOM 684 N N . LEU A 1 91 ? -15.43 13.477 1.199 1 74.69 91 LEU A N 1
ATOM 685 C CA . LEU A 1 91 ? -16.422 13.203 2.23 1 74.69 91 LEU A CA 1
ATOM 686 C C . LEU A 1 91 ? -15.758 12.773 3.531 1 74.69 91 LEU A C 1
ATOM 688 O O . LEU A 1 91 ? -16.156 13.203 4.613 1 74.69 91 LEU A O 1
ATOM 692 N N . PHE A 1 92 ? -14.742 12.07 3.396 1 76.19 92 PHE A N 1
ATOM 693 C CA . PHE A 1 92 ? -14.062 11.578 4.586 1 76.19 92 PHE A CA 1
ATOM 694 C C . PHE A 1 92 ? -13.25 12.688 5.242 1 76.19 92 PHE A C 1
ATOM 696 O O . PHE A 1 92 ? -13.172 12.773 6.469 1 76.19 92 PHE A O 1
ATOM 703 N N . MET A 1 93 ? -12.812 13.492 4.406 1 71.06 93 MET A N 1
ATOM 704 C CA . MET A 1 93 ? -12.078 14.625 4.957 1 71.06 93 MET A CA 1
ATOM 705 C C . MET A 1 93 ? -13.023 15.602 5.652 1 71.06 93 MET A C 1
ATOM 707 O O . MET A 1 93 ? -12.695 16.156 6.695 1 71.06 93 MET A O 1
ATOM 711 N N . TRP A 1 94 ? -14.133 15.789 4.973 1 74.31 94 TRP A N 1
ATOM 712 C CA . TRP A 1 94 ? -15.156 16.625 5.594 1 74.31 94 TRP A CA 1
ATOM 713 C C . TRP A 1 94 ? -15.578 16.062 6.941 1 74.31 94 TRP A C 1
ATOM 715 O O . TRP A 1 94 ? -15.734 16.797 7.914 1 74.31 94 TRP A O 1
ATOM 725 N N . LEU A 1 95 ? -15.727 14.844 7.016 1 78.31 95 LEU A N 1
ATOM 726 C CA . LEU A 1 95 ? -16.125 14.188 8.258 1 78.31 95 LEU A CA 1
ATOM 727 C C . LEU A 1 95 ? -15.047 14.336 9.32 1 78.31 95 LEU A C 1
ATOM 729 O O . LEU A 1 95 ? -15.352 14.594 10.492 1 78.31 95 LEU A O 1
ATOM 733 N N . MET A 1 96 ? -13.852 14.242 8.922 1 75.62 96 MET A N 1
ATOM 734 C CA . MET A 1 96 ? -12.727 14.367 9.852 1 75.62 96 MET A CA 1
ATOM 735 C C . MET A 1 96 ? -12.641 15.789 10.406 1 75.62 96 MET A C 1
ATOM 737 O O . MET A 1 96 ? -12.352 15.977 11.586 1 75.62 96 MET A O 1
ATOM 741 N N . ASP A 1 97 ? -12.984 16.688 9.594 1 73.56 97 ASP A N 1
ATOM 742 C CA . ASP A 1 97 ? -12.922 18.094 10.008 1 73.56 97 ASP A CA 1
ATOM 743 C C . ASP A 1 97 ? -14.117 18.453 10.891 1 73.56 97 ASP A C 1
ATOM 745 O O . ASP A 1 97 ? -13.977 19.188 11.867 1 73.56 97 ASP A O 1
ATOM 749 N N . LYS A 1 98 ? -15.234 17.891 10.523 1 79.5 98 LYS A N 1
ATOM 750 C CA . LYS A 1 98 ? -16.453 18.297 11.203 1 79.5 98 LYS A CA 1
ATOM 751 C C . LYS A 1 98 ? -16.703 17.453 12.453 1 79.5 98 LYS A C 1
ATOM 753 O O . LYS A 1 98 ? -17.109 17.984 13.492 1 79.5 98 LYS A O 1
ATOM 758 N N . LYS A 1 99 ? -16.484 16.172 12.297 1 81.94 99 LYS A N 1
ATOM 759 C CA . LYS A 1 99 ? -16.859 15.289 13.398 1 81.94 99 LYS A CA 1
ATOM 760 C C . LYS A 1 99 ? -15.633 14.805 14.164 1 81.94 99 LYS A C 1
ATOM 762 O O . LYS A 1 99 ? -15.758 14.156 15.203 1 81.94 99 LYS A O 1
ATOM 767 N N . GLY A 1 100 ? -14.508 15.109 13.609 1 77.81 100 GLY A N 1
ATOM 768 C CA . GLY A 1 100 ? -13.297 14.773 14.344 1 77.81 100 GLY A CA 1
ATOM 769 C C . GLY A 1 100 ? -12.711 13.43 13.945 1 77.81 100 GLY A C 1
ATOM 770 O O . GLY A 1 100 ? -13.273 12.727 13.117 1 77.81 100 GLY A O 1
ATOM 771 N N . LEU A 1 101 ? -11.633 13.133 14.617 1 79.38 101 LEU A N 1
ATOM 772 C CA . LEU A 1 101 ? -10.844 11.953 14.289 1 79.38 101 LEU A CA 1
ATOM 773 C C . LEU A 1 101 ? -11.555 10.688 14.766 1 79.38 101 LEU A C 1
ATOM 775 O O . LEU A 1 101 ? -11.555 9.672 14.055 1 79.38 101 LEU A O 1
ATOM 779 N N . ARG A 1 102 ? -12.203 10.711 15.867 1 82.88 102 ARG A N 1
ATOM 780 C CA . ARG A 1 102 ? -12.844 9.523 16.422 1 82.88 102 ARG A CA 1
ATOM 781 C C . ARG A 1 102 ? -13.984 9.055 15.531 1 82.88 102 ARG A C 1
ATOM 783 O O . ARG A 1 102 ? -14.07 7.867 15.203 1 82.88 102 ARG A O 1
ATOM 790 N N . ALA A 1 103 ? -14.789 9.945 15.18 1 86.62 103 ALA A N 1
ATOM 791 C CA . ALA A 1 103 ? -15.945 9.602 14.352 1 86.62 103 ALA A CA 1
ATOM 792 C C . ALA A 1 103 ? -15.5 9.047 13 1 86.62 103 ALA A C 1
ATOM 794 O O . ALA A 1 103 ? -16.094 8.102 12.484 1 86.62 103 ALA A O 1
ATOM 795 N N . SER A 1 104 ? -14.492 9.633 12.43 1 86 104 SER A N 1
ATOM 796 C CA . SER A 1 104 ? -13.992 9.18 11.133 1 86 104 SER A CA 1
ATOM 797 C C . SER A 1 104 ? -13.383 7.785 11.234 1 86 104 SER A C 1
ATOM 799 O O . SER A 1 104 ? -13.57 6.953 10.344 1 86 104 SER A O 1
ATOM 801 N N . LEU A 1 105 ? -12.711 7.582 12.312 1 87.75 105 LEU A N 1
ATOM 802 C CA . LEU A 1 105 ? -12.102 6.27 12.508 1 87.75 105 LEU A CA 1
ATOM 803 C C . LEU A 1 105 ? -13.164 5.203 12.734 1 87.75 105 LEU A C 1
ATOM 805 O O . LEU A 1 105 ? -13.047 4.086 12.219 1 87.75 105 LEU A O 1
ATOM 809 N N . LEU A 1 106 ? -14.164 5.562 13.477 1 91 106 LEU A N 1
ATOM 810 C CA . LEU A 1 106 ? -15.25 4.621 13.742 1 91 106 LEU A CA 1
ATOM 811 C C . LEU A 1 106 ? -15.992 4.273 12.453 1 91 106 LEU A C 1
ATOM 813 O O . LEU A 1 106 ? -16.359 3.117 12.234 1 91 106 LEU A O 1
ATOM 817 N N . LEU A 1 107 ? -16.172 5.242 11.695 1 91 107 LEU A N 1
ATOM 818 C CA . LEU A 1 107 ? -16.844 4.996 10.422 1 91 107 LEU A CA 1
ATOM 819 C C . LEU A 1 107 ? -16 4.09 9.531 1 91 107 LEU A C 1
ATOM 821 O O . LEU A 1 107 ? -16.531 3.158 8.914 1 91 107 LEU A O 1
ATOM 825 N N . SER A 1 108 ? -14.75 4.402 9.469 1 91.69 108 SER A N 1
ATOM 826 C CA . SER A 1 108 ? -13.852 3.574 8.672 1 91.69 108 SER A CA 1
ATOM 827 C C . SER A 1 108 ? -13.82 2.141 9.188 1 91.69 108 SER A C 1
ATOM 829 O O . SER A 1 108 ? -13.875 1.189 8.406 1 91.69 108 SER A O 1
ATOM 831 N N . ALA A 1 109 ? -13.734 2.006 10.484 1 94.44 109 ALA A N 1
ATOM 832 C CA . ALA A 1 109 ? -13.719 0.675 11.086 1 94.44 109 ALA A CA 1
ATOM 833 C C . ALA A 1 109 ? -15.031 -0.057 10.812 1 94.44 109 ALA A C 1
ATOM 835 O O . ALA A 1 109 ? -15.047 -1.277 10.641 1 94.44 109 ALA A O 1
ATOM 836 N N . PHE A 1 110 ? -16.094 0.683 10.836 1 96.44 110 PHE A N 1
ATOM 837 C CA . PHE A 1 110 ? -17.391 0.098 10.523 1 96.44 110 PHE A CA 1
ATOM 838 C C . PHE A 1 110 ? -17.438 -0.414 9.086 1 96.44 110 PHE A C 1
ATOM 840 O O . PHE A 1 110 ? -17.938 -1.503 8.82 1 96.44 110 PHE A O 1
ATOM 847 N N . PHE A 1 111 ? -16.922 0.361 8.164 1 95.81 111 PHE A N 1
ATOM 848 C CA . PHE A 1 111 ? -16.844 -0.061 6.773 1 95.81 111 PHE A CA 1
ATOM 849 C C . PHE A 1 111 ? -16 -1.317 6.633 1 95.81 111 PHE A C 1
ATOM 851 O O . PHE A 1 111 ? -16.344 -2.23 5.883 1 95.81 111 PHE A O 1
ATOM 858 N N . MET A 1 112 ? -14.922 -1.352 7.348 1 97.25 112 MET A N 1
ATOM 859 C CA . MET A 1 112 ? -14.062 -2.527 7.301 1 97.25 112 MET A CA 1
ATOM 860 C C . MET A 1 112 ? -14.781 -3.758 7.84 1 97.25 112 MET A C 1
ATOM 862 O O . MET A 1 112 ? -14.672 -4.844 7.273 1 97.25 112 MET A O 1
ATOM 866 N N . LEU A 1 113 ? -15.508 -3.535 8.938 1 98.06 113 LEU A N 1
ATOM 867 C CA . LEU A 1 113 ? -16.25 -4.633 9.547 1 98.06 113 LEU A CA 1
ATOM 868 C C . LEU A 1 113 ? -17.344 -5.145 8.617 1 98.06 113 LEU A C 1
ATOM 870 O O . LEU A 1 113 ? -17.453 -6.348 8.375 1 98.06 113 LEU A O 1
ATOM 874 N N . LEU A 1 114 ? -18.125 -4.25 8.133 1 97.94 114 LEU A N 1
ATOM 875 C CA . LEU A 1 114 ? -19.203 -4.613 7.207 1 97.94 114 LEU A CA 1
ATOM 876 C C . LEU A 1 114 ? -18.625 -5.281 5.957 1 97.94 114 LEU A C 1
ATOM 878 O O . LEU A 1 114 ? -19.188 -6.266 5.469 1 97.94 114 LEU A O 1
ATOM 882 N N . GLY A 1 115 ? -17.562 -4.75 5.422 1 97.81 115 GLY A N 1
ATOM 883 C CA . GLY A 1 115 ? -16.938 -5.336 4.25 1 97.81 115 GLY A CA 1
ATOM 884 C C . GLY A 1 115 ? -16.422 -6.742 4.492 1 97.81 115 GLY A C 1
ATOM 885 O O . GLY A 1 115 ? -16.625 -7.637 3.668 1 97.81 115 GLY A O 1
ATOM 886 N N . SER A 1 116 ? -15.742 -6.891 5.617 1 97.81 116 SER A N 1
ATOM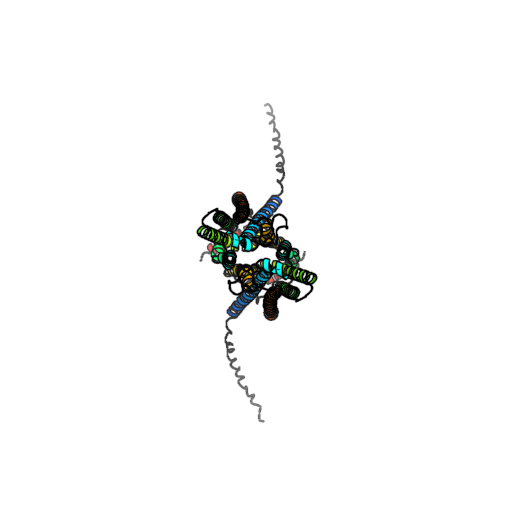 887 C CA . SER A 1 116 ? -15.227 -8.219 5.961 1 97.81 116 SER A CA 1
ATOM 888 C C . SER A 1 116 ? -16.359 -9.203 6.195 1 97.81 116 SER A C 1
ATOM 890 O O . SER A 1 116 ? -16.25 -10.383 5.855 1 97.81 116 SER A O 1
ATOM 892 N N . ALA A 1 117 ? -17.438 -8.75 6.777 1 97.62 117 ALA A N 1
ATOM 893 C CA . ALA A 1 117 ? -18.594 -9.617 6.984 1 97.62 117 ALA A CA 1
ATOM 894 C C . ALA A 1 117 ? -19.219 -10.039 5.656 1 97.62 117 ALA A C 1
ATOM 896 O O . ALA A 1 117 ? -19.547 -11.211 5.461 1 97.62 117 ALA A O 1
ATOM 897 N N . LEU A 1 118 ? -19.312 -9.117 4.754 1 96.75 118 LEU A N 1
ATOM 898 C CA . LEU A 1 118 ? -19.922 -9.391 3.453 1 96.75 118 LEU A CA 1
ATOM 899 C C . LEU A 1 118 ? -19.094 -10.414 2.68 1 96.75 118 LEU A C 1
ATOM 901 O O . LEU A 1 118 ? -19.641 -11.344 2.086 1 96.75 118 LEU A O 1
ATOM 905 N N . ARG A 1 119 ? -17.812 -10.273 2.66 1 95 119 ARG A N 1
ATOM 906 C CA . ARG A 1 119 ? -16.953 -11.164 1.876 1 95 119 ARG A CA 1
ATOM 907 C C . ARG A 1 119 ? -16.844 -12.539 2.523 1 95 119 ARG A C 1
ATOM 909 O O . ARG A 1 119 ? -16.438 -13.508 1.876 1 95 119 ARG A O 1
ATOM 916 N N . SER A 1 120 ? -17.234 -12.68 3.83 1 95.06 120 SER A N 1
ATOM 917 C CA . SER A 1 120 ? -17.047 -13.93 4.555 1 95.06 120 SER A CA 1
ATOM 918 C C . SER A 1 120 ? -18.328 -14.766 4.527 1 95.06 120 SER A C 1
ATOM 920 O O . SER A 1 120 ? -18.375 -15.859 5.098 1 95.06 120 SER A O 1
ATOM 922 N N . ILE A 1 121 ? -19.359 -14.312 3.908 1 93.44 121 ILE A N 1
ATOM 923 C CA . ILE A 1 121 ? -20.578 -15.102 3.801 1 93.44 121 ILE A CA 1
ATOM 924 C C . ILE A 1 121 ? -20.328 -16.328 2.912 1 93.44 121 ILE A C 1
ATOM 926 O O . ILE A 1 121 ? -19.984 -16.172 1.739 1 93.44 121 ILE A O 1
ATOM 930 N N . PRO A 1 122 ? -20.469 -17.5 3.449 1 89.56 122 PRO A N 1
ATOM 931 C CA . PRO A 1 122 ? -20.172 -18.719 2.699 1 89.56 122 PRO A CA 1
ATOM 932 C C . PRO A 1 122 ? -21.297 -19.141 1.766 1 89.56 122 PRO A C 1
ATOM 934 O O . PRO A 1 122 ? -22.031 -20.078 2.068 1 89.56 122 PRO A O 1
ATOM 937 N N . LEU A 1 123 ? -21.375 -18.516 0.646 1 87.88 123 LEU A N 1
ATOM 938 C CA . LEU A 1 123 ? -22.391 -18.891 -0.329 1 87.88 123 LEU A CA 1
ATOM 939 C C . LEU A 1 123 ? -21.875 -20 -1.241 1 87.88 123 LEU A C 1
ATOM 941 O O . LEU A 1 123 ? -20.688 -20.031 -1.571 1 87.88 123 LEU A O 1
ATOM 945 N N . THR A 1 124 ? -22.703 -20.828 -1.653 1 84.12 124 THR A N 1
ATOM 946 C CA . THR A 1 124 ? -22.328 -21.938 -2.547 1 84.12 124 THR A CA 1
ATOM 947 C C . THR A 1 124 ? -22.375 -21.484 -4.004 1 84.12 124 THR A C 1
ATOM 949 O O . THR A 1 124 ? -21.625 -21.984 -4.84 1 84.12 124 THR A O 1
ATOM 952 N N . GLU A 1 125 ? -23.266 -20.453 -4.227 1 87.94 125 GLU A N 1
ATOM 953 C CA . GLU A 1 125 ? -23.344 -19.922 -5.582 1 87.94 125 GLU A CA 1
ATOM 954 C C . GLU A 1 125 ? -22.172 -19 -5.887 1 87.94 125 GLU A C 1
ATOM 956 O O . GLU A 1 125 ? -22.062 -17.922 -5.305 1 87.94 125 GLU A O 1
ATOM 961 N N . LEU A 1 126 ? -21.391 -19.328 -6.844 1 86.06 126 LEU A N 1
ATOM 962 C CA . LEU A 1 126 ? -20.109 -18.688 -7.094 1 86.06 126 LEU A CA 1
ATOM 963 C C . LEU A 1 126 ? -20.297 -17.266 -7.605 1 86.06 126 LEU A C 1
ATOM 965 O O . LEU A 1 126 ? -19.656 -16.328 -7.129 1 86.06 126 LEU A O 1
ATOM 969 N N . PRO A 1 127 ? -21.297 -17.062 -8.555 1 88.5 127 PRO A N 1
ATOM 970 C CA . PRO A 1 127 ? -21.422 -15.695 -9.055 1 88.5 127 PRO A CA 1
ATOM 971 C C . PRO A 1 127 ? -21.828 -14.703 -7.965 1 88.5 127 PRO A C 1
ATOM 973 O O . PRO A 1 127 ? -21.281 -13.594 -7.895 1 88.5 127 PRO A O 1
ATOM 976 N N . LEU A 1 128 ? -22.719 -15.078 -7.145 1 89.88 128 LEU A N 1
ATOM 977 C CA . LEU A 1 128 ? -23.156 -14.203 -6.059 1 89.88 128 LEU A CA 1
ATOM 978 C C . LEU A 1 128 ? -22.047 -14.016 -5.035 1 89.88 128 LEU A C 1
ATOM 980 O O . LEU A 1 128 ? -21.875 -12.922 -4.5 1 89.88 128 LEU A O 1
ATOM 984 N N . ARG A 1 129 ? -21.312 -15.031 -4.766 1 91.75 129 ARG A N 1
ATOM 985 C CA . ARG A 1 129 ? -20.188 -14.945 -3.836 1 91.75 129 ARG A CA 1
ATOM 986 C C . ARG A 1 129 ? -19.141 -13.969 -4.34 1 91.75 129 ARG A C 1
ATOM 988 O O . ARG A 1 129 ? -18.594 -13.18 -3.564 1 91.75 129 ARG A O 1
ATOM 995 N N . ARG A 1 130 ? -18.906 -13.984 -5.613 1 91.88 130 ARG A N 1
ATOM 996 C CA . ARG A 1 130 ? -17.938 -13.078 -6.207 1 91.88 130 ARG A CA 1
ATOM 997 C C . ARG A 1 130 ? -18.375 -11.625 -6.062 1 91.88 130 ARG A C 1
ATOM 999 O O . ARG A 1 130 ? -17.562 -10.758 -5.758 1 91.88 130 ARG A O 1
ATOM 1006 N N . TRP A 1 131 ? -19.625 -11.406 -6.199 1 92.75 131 TRP A N 1
ATOM 1007 C CA . TRP A 1 131 ? -20.141 -10.047 -6.062 1 92.75 131 TRP A CA 1
ATOM 1008 C C . TRP A 1 131 ? -20.031 -9.562 -4.621 1 92.75 131 TRP A C 1
ATOM 1010 O O . TRP A 1 131 ? -19.734 -8.391 -4.375 1 92.75 131 TRP A O 1
ATOM 1020 N N . LEU A 1 132 ? -20.25 -10.453 -3.707 1 94.56 132 LEU A N 1
ATOM 1021 C CA . LEU A 1 132 ? -20.141 -10.094 -2.299 1 94.56 132 LEU A CA 1
ATOM 1022 C C . LEU A 1 132 ? -18.688 -9.805 -1.926 1 94.56 132 LEU A C 1
ATOM 1024 O O . LEU A 1 132 ? -18.422 -8.891 -1.142 1 94.56 132 LEU A O 1
ATOM 1028 N N . ILE A 1 133 ? -17.828 -10.562 -2.52 1 95.38 133 ILE A N 1
ATOM 1029 C CA . ILE A 1 133 ? -16.406 -10.352 -2.268 1 95.38 133 ILE A CA 1
ATOM 1030 C C . ILE A 1 133 ? -15.984 -8.992 -2.809 1 95.38 133 ILE A C 1
ATOM 1032 O O . ILE A 1 133 ? -15.297 -8.227 -2.121 1 95.38 133 ILE A O 1
ATOM 1036 N N . HIS A 1 134 ? -16.484 -8.656 -4.035 1 95.12 134 HIS A N 1
ATOM 1037 C CA . HIS A 1 134 ? -16.156 -7.355 -4.613 1 95.12 134 HIS A CA 1
ATOM 1038 C C . HIS A 1 134 ? -16.75 -6.227 -3.777 1 95.12 134 HIS A C 1
ATOM 1040 O O . HIS A 1 134 ? -16.094 -5.211 -3.543 1 95.12 134 HIS A O 1
ATOM 1046 N N . GLY A 1 135 ? -17.922 -6.453 -3.365 1 95.12 135 GLY A N 1
ATOM 1047 C CA . GLY A 1 135 ? -18.547 -5.461 -2.504 1 95.12 135 GLY A CA 1
ATOM 1048 C C . GLY A 1 135 ? -17.828 -5.273 -1.186 1 95.12 135 GLY A C 1
ATOM 1049 O O . GLY A 1 135 ? -17.719 -4.152 -0.686 1 95.12 135 GLY A O 1
ATOM 1050 N N . GLY A 1 136 ? -17.391 -6.344 -0.612 1 96.5 136 GLY A N 1
ATOM 1051 C CA . GLY A 1 136 ? -16.625 -6.258 0.622 1 96.5 136 GLY A CA 1
ATOM 1052 C C . GLY A 1 136 ? -15.32 -5.508 0.465 1 96.5 136 GLY A C 1
ATOM 1053 O O . GLY A 1 136 ? -14.945 -4.715 1.333 1 96.5 136 GLY A O 1
ATOM 1054 N N . HIS A 1 137 ? -14.633 -5.73 -0.627 1 95.88 137 HIS A N 1
ATOM 1055 C CA . HIS A 1 137 ? -13.375 -5.043 -0.879 1 95.88 137 HIS A CA 1
ATOM 1056 C C . HIS A 1 137 ? -13.594 -3.557 -1.133 1 95.88 137 HIS A C 1
ATOM 1058 O O . HIS A 1 137 ? -12.766 -2.729 -0.758 1 95.88 137 HIS A O 1
ATOM 1064 N N . LEU A 1 138 ? -14.727 -3.252 -1.762 1 94.44 138 LEU A N 1
ATOM 1065 C CA . LEU A 1 138 ? -15.062 -1.846 -1.956 1 94.44 138 LEU A CA 1
ATOM 1066 C C . LEU A 1 138 ? -15.266 -1.146 -0.617 1 94.44 138 LEU A C 1
ATOM 1068 O O . LEU A 1 138 ? -14.758 -0.042 -0.406 1 94.44 138 LEU A O 1
ATOM 1072 N N . LEU A 1 139 ? -15.953 -1.812 0.228 1 95.25 139 LEU A N 1
ATOM 1073 C CA . LEU A 1 139 ? -16.188 -1.239 1.548 1 95.25 139 LEU A CA 1
ATOM 1074 C C . LEU A 1 139 ? -14.891 -1.105 2.33 1 95.25 139 LEU A C 1
ATOM 1076 O O . LEU A 1 139 ? -14.672 -0.103 3.014 1 95.25 139 LEU A O 1
ATOM 1080 N N . ASN A 1 140 ? -14.055 -2.072 2.271 1 94.69 140 ASN A N 1
ATOM 1081 C CA . ASN A 1 140 ? -12.742 -1.96 2.891 1 94.69 140 ASN A CA 1
ATOM 1082 C C . ASN A 1 140 ? -11.922 -0.826 2.271 1 94.69 140 ASN A C 1
ATOM 1084 O O . ASN A 1 140 ? -11.203 -0.12 2.977 1 94.69 140 ASN A O 1
ATOM 1088 N N . GLY A 1 141 ? -12.078 -0.665 0.966 1 92.12 141 GLY A N 1
ATOM 1089 C CA . GLY A 1 141 ? -11.383 0.408 0.268 1 92.12 141 GLY A CA 1
ATOM 1090 C C . GLY A 1 141 ? -11.82 1.79 0.717 1 92.12 141 GLY A C 1
ATOM 1091 O O . GLY A 1 141 ? -11.016 2.719 0.76 1 92.12 141 GLY A O 1
ATOM 1092 N N . LEU A 1 142 ? -12.992 1.944 1.092 1 90.44 142 LEU A N 1
ATOM 1093 C CA . LEU A 1 142 ? -13.523 3.225 1.548 1 90.44 142 LEU A CA 1
ATOM 1094 C C . LEU A 1 142 ? -12.867 3.65 2.857 1 90.44 142 LEU A C 1
ATOM 1096 O O . LEU A 1 142 ? -12.867 4.836 3.197 1 90.44 142 LEU A O 1
ATOM 1100 N N . ALA A 1 143 ? -12.344 2.721 3.551 1 89.88 143 ALA A N 1
ATOM 1101 C CA . ALA A 1 143 ? -11.664 3.025 4.809 1 89.88 143 ALA A CA 1
ATOM 1102 C C . ALA A 1 143 ? -10.234 3.488 4.559 1 89.88 143 ALA A C 1
ATOM 1104 O O . ALA A 1 143 ? -9.594 4.059 5.449 1 89.88 143 ALA A O 1
ATOM 1105 N N . GLY A 1 144 ? -9.766 3.348 3.369 1 84.75 144 GLY A N 1
ATOM 1106 C CA . GLY A 1 144 ? -8.375 3.59 3.018 1 84.75 144 GLY A CA 1
ATOM 1107 C C . GLY A 1 144 ? -7.949 5.031 3.215 1 84.75 144 GLY A C 1
ATOM 1108 O O . GLY A 1 144 ? -6.965 5.309 3.902 1 84.75 144 GLY A O 1
ATOM 1109 N N . PRO A 1 145 ? -8.711 5.945 2.73 1 80.94 145 PRO A N 1
ATOM 1110 C CA . PRO A 1 145 ? -8.32 7.352 2.861 1 80.94 145 PRO A CA 1
ATOM 1111 C C . PRO A 1 145 ? -8.188 7.789 4.316 1 80.94 145 PRO A C 1
ATOM 1113 O O . PRO A 1 145 ? -7.238 8.5 4.668 1 80.94 145 PRO A O 1
ATOM 1116 N N . THR A 1 146 ? -9.094 7.391 5.07 1 82 146 THR A N 1
ATOM 1117 C CA . THR A 1 146 ? -9.062 7.766 6.48 1 82 146 THR A CA 1
ATOM 1118 C C . THR A 1 146 ? -7.863 7.129 7.18 1 82 146 THR A C 1
ATOM 1120 O O . THR A 1 146 ? -7.156 7.793 7.938 1 82 146 THR A O 1
ATOM 1123 N N . ILE A 1 147 ? -7.637 5.906 6.875 1 83.5 147 ILE A N 1
ATOM 1124 C CA . ILE A 1 147 ? -6.547 5.184 7.523 1 83.5 147 ILE A CA 1
ATOM 1125 C C . ILE A 1 147 ? -5.207 5.797 7.117 1 83.5 147 ILE A C 1
ATOM 1127 O O . ILE A 1 147 ? -4.293 5.902 7.938 1 83.5 147 ILE A O 1
ATOM 1131 N N . MET A 1 148 ? -5.094 6.281 5.961 1 77.31 148 MET A N 1
ATOM 1132 C CA . MET A 1 148 ? -3.842 6.848 5.469 1 77.31 148 MET A CA 1
ATOM 1133 C C . MET A 1 148 ? -3.65 8.273 5.98 1 77.31 148 MET A C 1
ATOM 1135 O O . MET A 1 148 ? -2.52 8.703 6.223 1 77.31 148 MET A O 1
ATOM 1139 N N . SER A 1 149 ? -4.73 8.977 6.203 1 74.25 149 SER A N 1
ATOM 1140 C CA . SER A 1 149 ? -4.645 10.375 6.617 1 74.25 149 SER A CA 1
ATOM 1141 C C . SER A 1 149 ? -4.711 10.508 8.133 1 74.25 149 SER A C 1
ATOM 1143 O O . SER A 1 149 ? -4.32 11.539 8.688 1 74.25 149 SER A O 1
ATOM 1145 N N . ALA A 1 150 ? -5.281 9.523 8.703 1 74.69 150 ALA A N 1
ATOM 1146 C CA . ALA A 1 150 ? -5.52 9.633 10.141 1 74.69 150 ALA A CA 1
ATOM 1147 C C . ALA A 1 150 ? -4.207 9.578 10.914 1 74.69 150 ALA A C 1
ATOM 1149 O O . ALA A 1 150 ? -4.105 10.133 12.016 1 74.69 150 ALA A O 1
ATOM 1150 N N . GLY A 1 151 ? -3.197 9 10.305 1 78.62 151 GLY A N 1
ATOM 1151 C CA . GLY A 1 151 ? -1.918 8.906 10.992 1 78.62 151 GLY A CA 1
ATOM 1152 C C . GLY A 1 151 ? -1.346 10.25 11.383 1 78.62 151 GLY A C 1
ATOM 1153 O O . GLY A 1 151 ? -1.163 10.539 12.562 1 78.62 151 GLY A O 1
ATOM 1154 N N . PRO A 1 152 ? -1.158 11.078 10.43 1 74.44 152 PRO A N 1
ATOM 1155 C CA . PRO A 1 152 ? -0.655 12.422 10.734 1 74.44 152 PRO A CA 1
ATOM 1156 C C . PRO A 1 152 ? -1.599 13.211 11.633 1 74.44 152 PRO A C 1
ATOM 1158 O O . PRO A 1 152 ? -1.145 13.953 12.516 1 74.44 152 PRO A O 1
ATOM 1161 N N . PHE A 1 153 ? -2.832 13.031 11.453 1 77.5 153 PHE A N 1
ATOM 1162 C CA . PHE A 1 153 ? -3.807 13.758 12.258 1 77.5 153 PHE A CA 1
ATOM 1163 C C . PHE A 1 153 ? -3.785 13.266 13.703 1 77.5 153 PHE A C 1
ATOM 1165 O O . PHE A 1 153 ? -3.861 14.07 14.641 1 77.5 153 PHE A O 1
ATOM 1172 N N . LEU A 1 154 ? -3.721 11.984 13.82 1 81.38 154 LEU A N 1
ATOM 1173 C CA . LEU A 1 154 ? -3.641 11.406 15.164 1 81.38 154 LEU A CA 1
ATOM 1174 C C . LEU A 1 154 ? -2.385 11.891 15.883 1 81.38 154 LEU A C 1
ATOM 1176 O O . LEU A 1 154 ? -2.43 12.211 17.078 1 81.38 154 LEU A O 1
ATOM 1180 N N . SER A 1 155 ? -1.284 11.977 15.156 1 82.12 155 SER A N 1
ATOM 1181 C CA . SER A 1 155 ? -0.015 12.383 15.75 1 82.12 155 SER A CA 1
ATOM 1182 C C . SER A 1 155 ? -0.059 13.836 16.203 1 82.12 155 SER A C 1
ATOM 1184 O O . SER A 1 155 ? 0.48 14.18 17.25 1 82.12 155 SER A O 1
ATOM 1186 N N . THR A 1 156 ? -0.714 14.703 15.453 1 78.19 156 THR A N 1
ATOM 1187 C CA . THR A 1 156 ? -0.792 16.125 15.797 1 78.19 156 THR A CA 1
ATOM 1188 C C . THR A 1 156 ? -1.77 16.344 16.953 1 78.19 156 THR A C 1
ATOM 1190 O O . THR A 1 156 ? -1.621 17.297 17.719 1 78.19 156 THR A O 1
ATOM 1193 N N . THR A 1 157 ? -2.725 15.5 17.016 1 78.88 157 THR A N 1
ATOM 1194 C CA . THR A 1 157 ? -3.768 15.664 18.016 1 78.88 157 THR A CA 1
ATOM 1195 C C . THR A 1 157 ? -3.322 15.086 19.359 1 78.88 157 THR A C 1
ATOM 1197 O O . THR A 1 157 ? -3.592 15.664 20.406 1 78.88 157 THR A O 1
ATOM 1200 N N . TRP A 1 158 ? -2.559 13.992 19.344 1 82.62 158 TRP A N 1
ATOM 1201 C CA . TRP A 1 158 ? -2.336 13.25 20.578 1 82.62 158 TRP A CA 1
ATOM 1202 C C . TRP A 1 158 ? -0.882 13.359 21.031 1 82.62 158 TRP A C 1
ATOM 1204 O O . TRP A 1 158 ? -0.561 13.086 22.188 1 82.62 158 TRP A O 1
ATOM 1214 N N . PHE A 1 159 ? -0.05 13.75 20.141 1 85.56 159 PHE A N 1
ATOM 1215 C CA . PHE A 1 159 ? 1.364 13.648 20.469 1 85.56 159 PHE A CA 1
ATOM 1216 C C . PHE A 1 159 ? 2.037 15.016 20.422 1 85.56 159 PHE A C 1
ATOM 1218 O O . PHE A 1 159 ? 1.577 15.906 19.703 1 85.56 159 PHE A O 1
ATOM 1225 N N . ALA A 1 160 ? 3.045 15.055 21.219 1 82.25 160 ALA A N 1
ATOM 1226 C CA . ALA A 1 160 ? 3.875 16.25 21.219 1 82.25 160 ALA A CA 1
ATOM 1227 C C . ALA A 1 160 ? 4.672 16.359 19.922 1 82.25 160 ALA A C 1
ATOM 1229 O O . ALA A 1 160 ? 4.895 15.352 19.234 1 82.25 160 ALA A O 1
ATOM 1230 N N . PRO A 1 161 ? 5.043 17.562 19.562 1 76.38 161 PRO A N 1
ATOM 1231 C CA . PRO A 1 161 ? 5.754 17.781 18.297 1 76.38 161 PRO A CA 1
ATOM 1232 C C . PRO A 1 161 ? 7.004 16.922 18.156 1 76.38 161 PRO A C 1
ATOM 1234 O O . PRO A 1 161 ? 7.344 16.484 17.062 1 76.38 161 PRO A O 1
ATOM 1237 N N . ASP A 1 162 ? 7.613 16.594 19.25 1 76.06 162 ASP A N 1
ATOM 1238 C CA . ASP A 1 162 ? 8.852 15.828 19.188 1 76.06 162 ASP A CA 1
ATOM 1239 C C . ASP A 1 162 ? 8.57 14.352 18.906 1 76.06 162 ASP A C 1
ATOM 1241 O O . ASP A 1 162 ? 9.453 13.617 18.469 1 76.06 162 ASP A O 1
ATOM 1245 N N . GLN A 1 163 ? 7.332 13.938 19.141 1 81.06 163 GLN A N 1
ATOM 1246 C CA . GLN A 1 163 ? 7 12.523 18.984 1 81.06 163 GLN A CA 1
ATOM 1247 C C . GLN A 1 163 ? 6.066 12.305 17.797 1 81.06 163 GLN A C 1
ATOM 1249 O O . GLN A 1 163 ? 5.734 11.172 17.453 1 81.06 163 GLN A O 1
ATOM 1254 N N . ARG A 1 164 ? 5.695 13.367 17.125 1 79.25 164 ARG A N 1
ATOM 1255 C CA . ARG A 1 164 ? 4.707 13.289 16.062 1 79.25 164 ARG A CA 1
ATOM 1256 C C . ARG A 1 164 ? 5.25 12.5 14.875 1 79.25 164 ARG A C 1
ATOM 1258 O O . ARG A 1 164 ? 4.535 11.688 14.281 1 79.25 164 ARG A O 1
ATOM 1265 N N . ALA A 1 165 ? 6.484 12.773 14.672 1 73.38 165 ALA A N 1
ATOM 1266 C CA . ALA A 1 165 ? 7.086 12.086 13.531 1 73.38 165 ALA A CA 1
ATOM 1267 C C . ALA A 1 165 ? 7.105 10.578 13.75 1 73.38 165 ALA A C 1
ATOM 1269 O O . ALA A 1 165 ? 6.812 9.805 12.836 1 73.38 165 ALA A O 1
ATOM 1270 N N . THR A 1 166 ? 7.414 10.211 14.914 1 78.81 166 THR A N 1
ATOM 1271 C CA . THR A 1 166 ? 7.473 8.797 15.25 1 78.81 166 THR A CA 1
ATOM 1272 C C . THR A 1 166 ? 6.082 8.172 15.211 1 78.81 166 THR A C 1
ATOM 1274 O O . THR A 1 166 ? 5.898 7.078 14.672 1 78.81 166 THR A O 1
ATOM 1277 N N . ALA A 1 167 ? 5.141 8.891 15.75 1 84.56 167 ALA A N 1
ATOM 1278 C CA . ALA A 1 167 ? 3.775 8.383 15.773 1 84.56 167 ALA A CA 1
ATOM 1279 C C . ALA A 1 167 ? 3.232 8.211 14.352 1 84.56 167 ALA A C 1
ATOM 1281 O O . ALA A 1 167 ? 2.58 7.211 14.047 1 84.56 167 ALA A O 1
ATOM 1282 N N . THR A 1 168 ? 3.52 9.109 13.531 1 80.19 168 THR A N 1
ATOM 1283 C CA . THR A 1 168 ? 3.066 9.039 12.148 1 80.19 168 THR A CA 1
ATOM 1284 C C . THR A 1 168 ? 3.748 7.891 11.414 1 80.19 168 THR A C 1
ATOM 1286 O O . THR A 1 168 ? 3.104 7.164 10.656 1 80.19 168 THR A O 1
ATOM 1289 N N . ALA A 1 169 ? 5.027 7.766 11.672 1 79.19 169 ALA A N 1
ATOM 1290 C CA . ALA A 1 169 ? 5.773 6.691 11.023 1 79.19 169 ALA A CA 1
ATOM 1291 C C . ALA A 1 169 ? 5.242 5.324 11.438 1 79.19 169 ALA A C 1
ATOM 1293 O O . ALA A 1 169 ? 5.109 4.422 10.609 1 79.19 169 ALA A O 1
ATOM 1294 N N . VAL A 1 170 ? 4.949 5.18 12.656 1 83.88 170 VAL A N 1
ATOM 1295 C CA . VAL A 1 170 ? 4.457 3.906 13.172 1 83.88 170 VAL A CA 1
ATOM 1296 C C . VAL A 1 170 ? 3.096 3.594 12.555 1 83.88 170 VAL A C 1
ATOM 1298 O O . VAL A 1 170 ? 2.852 2.469 12.109 1 83.88 170 VAL A O 1
ATOM 1301 N N . ALA A 1 171 ? 2.248 4.578 12.555 1 83 171 ALA A N 1
ATOM 1302 C CA . ALA A 1 171 ? 0.92 4.371 11.977 1 83 171 ALA A CA 1
ATOM 1303 C C . ALA A 1 171 ? 1.012 3.951 10.516 1 83 171 ALA A C 1
ATOM 1305 O O . ALA A 1 171 ? 0.281 3.061 10.07 1 83 171 ALA A O 1
ATOM 1306 N N . SER A 1 172 ? 1.907 4.484 9.805 1 80 172 SER A N 1
ATOM 1307 C CA . SER A 1 172 ? 2.059 4.18 8.391 1 80 172 SER A CA 1
ATOM 1308 C C . SER A 1 172 ? 2.727 2.824 8.18 1 80 172 SER A C 1
ATOM 1310 O O . SER A 1 172 ? 2.381 2.09 7.254 1 80 172 SER A O 1
ATOM 1312 N N . LEU A 1 173 ? 3.658 2.549 9.055 1 84.69 173 LEU A N 1
ATOM 1313 C CA . LEU A 1 173 ? 4.406 1.301 8.961 1 84.69 173 LEU A CA 1
ATOM 1314 C C . LEU A 1 173 ? 3.479 0.099 9.094 1 84.69 173 LEU A C 1
ATOM 1316 O O . LEU A 1 173 ? 3.623 -0.886 8.367 1 84.69 173 LEU A O 1
ATOM 1320 N N . PHE A 1 174 ? 2.553 0.182 9.969 1 89.25 174 PHE A N 1
ATOM 1321 C CA . PHE A 1 174 ? 1.713 -0.975 10.258 1 89.25 174 PHE A CA 1
ATOM 1322 C C . PHE A 1 174 ? 0.781 -1.271 9.086 1 89.25 174 PHE A C 1
ATOM 1324 O O . PHE A 1 174 ? 0.453 -2.43 8.828 1 89.25 174 PHE A O 1
ATOM 1331 N N . CYS A 1 175 ? 0.362 -0.229 8.367 1 86.38 175 CYS A N 1
ATOM 1332 C CA . CYS A 1 175 ? -0.424 -0.463 7.164 1 86.38 175 CYS A CA 1
ATOM 1333 C C . CYS A 1 175 ? 0.378 -1.248 6.133 1 86.38 175 CYS A C 1
ATOM 1335 O O . CYS A 1 175 ? -0.122 -2.217 5.559 1 86.38 175 CYS A O 1
ATOM 1337 N N . TYR A 1 176 ? 1.645 -0.907 5.98 1 84.56 176 TYR A N 1
ATOM 1338 C CA . TYR A 1 176 ? 2.535 -1.598 5.055 1 84.56 176 TYR A CA 1
ATOM 1339 C C . TYR A 1 176 ? 2.82 -3.018 5.527 1 84.56 176 TYR A C 1
ATOM 1341 O O . TYR A 1 176 ? 2.846 -3.955 4.727 1 84.56 176 TYR A O 1
ATOM 1349 N N . LEU A 1 177 ? 2.975 -3.098 6.805 1 89.31 177 LEU A N 1
ATOM 1350 C CA . LEU A 1 177 ? 3.236 -4.406 7.395 1 89.31 177 LEU A CA 1
ATOM 1351 C C . LEU A 1 177 ? 2.047 -5.34 7.195 1 89.31 177 LEU A C 1
ATOM 1353 O O . LEU A 1 177 ? 2.227 -6.539 6.973 1 89.31 177 LEU A O 1
ATOM 1357 N N . GLY A 1 178 ? 0.87 -4.785 7.332 1 92.25 178 GLY A N 1
ATOM 1358 C CA . GLY A 1 178 ? -0.323 -5.578 7.086 1 92.25 178 GLY A CA 1
ATOM 1359 C C . GLY A 1 178 ? -0.388 -6.133 5.676 1 92.25 178 GLY A C 1
ATOM 1360 O O . GLY A 1 178 ? -0.678 -7.316 5.48 1 92.25 178 GLY A O 1
ATOM 1361 N N . SER A 1 179 ? -0.116 -5.285 4.711 1 88.81 179 SER A N 1
ATOM 1362 C CA . SER A 1 179 ? -0.105 -5.711 3.316 1 88.81 179 SER A CA 1
ATOM 1363 C C . SER A 1 179 ? 0.956 -6.781 3.074 1 88.81 179 SER A C 1
ATOM 1365 O O . SER A 1 179 ? 0.721 -7.742 2.336 1 88.81 179 SER A O 1
ATOM 1367 N N . ALA A 1 180 ? 2.115 -6.641 3.701 1 87.25 180 ALA A N 1
ATOM 1368 C CA . ALA A 1 180 ? 3.197 -7.613 3.57 1 87.25 180 ALA A CA 1
ATOM 1369 C C . ALA A 1 180 ? 2.83 -8.938 4.234 1 87.25 180 ALA A C 1
ATOM 1371 O O . ALA A 1 180 ? 3.182 -10.008 3.734 1 87.25 180 ALA A O 1
ATOM 1372 N N . ALA A 1 181 ? 2.174 -8.844 5.312 1 91.06 181 ALA A N 1
ATOM 1373 C CA . ALA A 1 181 ? 1.795 -10.047 6.059 1 91.06 181 ALA A CA 1
ATOM 1374 C C . ALA A 1 181 ? 0.88 -10.938 5.23 1 91.06 181 ALA A C 1
ATOM 1376 O O . ALA A 1 181 ? 0.847 -12.156 5.43 1 91.06 181 ALA A O 1
ATOM 1377 N N . SER A 1 182 ? 0.128 -10.352 4.34 1 91.38 182 SER A N 1
ATOM 1378 C CA . SER A 1 182 ? -0.746 -11.148 3.482 1 91.38 182 SER A CA 1
ATOM 1379 C C . SER A 1 182 ? 0.056 -12.125 2.629 1 91.38 182 SER A C 1
ATOM 1381 O O . SER A 1 182 ? -0.426 -13.211 2.301 1 91.38 182 SER A O 1
ATOM 1383 N N . PHE A 1 183 ? 1.297 -11.781 2.354 1 86.12 183 PHE A N 1
ATOM 1384 C CA . PHE A 1 183 ? 2.143 -12.648 1.542 1 86.12 183 PHE A CA 1
ATOM 1385 C C . PHE A 1 183 ? 2.695 -13.805 2.375 1 86.12 183 PHE A C 1
ATOM 1387 O O . PHE A 1 183 ? 3.156 -14.805 1.829 1 86.12 183 PHE A O 1
ATOM 1394 N N . LEU A 1 184 ? 2.66 -13.609 3.66 1 85.38 184 LEU A N 1
ATOM 1395 C CA . LEU A 1 184 ? 3.098 -14.68 4.551 1 85.38 184 LEU A CA 1
ATOM 1396 C C . LEU A 1 184 ? 1.919 -15.555 4.977 1 85.38 184 LEU A C 1
ATOM 1398 O O . LEU A 1 184 ? 1.95 -16.766 4.809 1 85.38 184 LEU A O 1
ATOM 1402 N N . VAL A 1 185 ? 0.84 -14.969 5.379 1 89.25 185 VAL A N 1
ATOM 1403 C CA . VAL A 1 185 ? -0.311 -15.688 5.922 1 89.25 185 VAL A CA 1
ATOM 1404 C C . VAL A 1 185 ? -1.034 -16.438 4.801 1 89.25 185 VAL A C 1
ATOM 1406 O O . VAL A 1 185 ? -1.371 -17.609 4.945 1 89.25 185 VAL A O 1
ATOM 1409 N N . GLY A 1 186 ? -1.244 -15.797 3.672 1 89.44 186 GLY A N 1
ATOM 1410 C CA . GLY A 1 186 ? -1.981 -16.391 2.568 1 89.44 186 GLY A CA 1
ATOM 1411 C C . GLY A 1 186 ? -1.403 -17.719 2.111 1 89.44 186 GLY A C 1
ATOM 1412 O O . GLY A 1 186 ? -1.985 -18.781 2.361 1 89.44 186 GLY A O 1
ATOM 1413 N N . PRO A 1 187 ? -0.193 -17.688 1.612 1 83.31 187 PRO A N 1
ATOM 1414 C CA . PRO A 1 187 ? 0.387 -18.906 1.055 1 83.31 187 PRO A CA 1
ATOM 1415 C C . PRO A 1 187 ? 0.688 -19.953 2.123 1 83.31 187 PRO A C 1
ATOM 1417 O O . PRO A 1 187 ? 0.728 -21.156 1.822 1 83.31 187 PRO A O 1
ATOM 1420 N N . GLN A 1 188 ? 0.876 -19.531 3.344 1 84.12 188 GLN A N 1
ATOM 1421 C CA . GLN A 1 188 ? 1.149 -20.5 4.398 1 84.12 188 GLN A CA 1
ATOM 1422 C C . GLN A 1 188 ? -0.121 -21.234 4.805 1 84.12 188 GLN A C 1
ATOM 1424 O O . GLN A 1 188 ? -0.07 -22.422 5.176 1 84.12 188 GLN A O 1
ATOM 1429 N N . VAL A 1 189 ? -1.228 -20.625 4.703 1 89.19 189 VAL A N 1
ATOM 1430 C CA . VAL A 1 189 ? -2.479 -21.234 5.148 1 89.19 189 VAL A CA 1
ATOM 1431 C C . VAL A 1 189 ? -3.215 -21.828 3.955 1 89.19 189 VAL A C 1
ATOM 1433 O O . VAL A 1 189 ? -3.869 -22.875 4.082 1 89.19 189 VAL A O 1
ATOM 1436 N N . VAL A 1 190 ? -3.139 -21.172 2.77 1 89.25 190 VAL A N 1
ATOM 1437 C CA . VAL A 1 190 ? -3.84 -21.609 1.564 1 89.25 190 VAL A CA 1
ATOM 1438 C C . VAL A 1 190 ? -2.863 -22.312 0.619 1 89.25 190 VAL A C 1
ATOM 1440 O O . VAL A 1 190 ? -1.992 -21.656 0.032 1 89.25 190 VAL A O 1
ATOM 1443 N N . PRO A 1 191 ? -3.037 -23.594 0.467 1 80.12 191 PRO A N 1
ATOM 1444 C CA . PRO A 1 191 ? -2.115 -24.328 -0.406 1 80.12 191 PRO A CA 1
ATOM 1445 C C . PRO A 1 191 ? -2.246 -23.922 -1.872 1 80.12 191 PRO A C 1
ATOM 1447 O O . PRO A 1 191 ? -3.348 -23.625 -2.338 1 80.12 191 PRO A O 1
ATOM 1450 N N . ALA A 1 192 ? -1.119 -23.875 -2.578 1 75 192 ALA A N 1
ATOM 1451 C CA . ALA A 1 192 ? -1.128 -23.594 -4.012 1 75 192 ALA A CA 1
ATOM 1452 C C . ALA A 1 192 ? -1.583 -24.828 -4.805 1 75 192 ALA A C 1
ATOM 1454 O O . ALA A 1 192 ? -1.332 -25.969 -4.398 1 75 192 ALA A O 1
ATOM 1455 N N . PRO A 1 193 ? -2.336 -24.562 -5.891 1 69.56 193 PRO A N 1
ATOM 1456 C CA . PRO A 1 193 ? -2.826 -25.703 -6.676 1 69.56 193 PRO A CA 1
ATOM 1457 C C . PRO A 1 193 ? -1.698 -26.547 -7.262 1 69.56 193 PRO A C 1
ATOM 1459 O O . PRO A 1 193 ? -1.867 -27.75 -7.477 1 69.56 193 PRO A O 1
ATOM 1462 N N . ASN A 1 194 ? -0.674 -25.953 -7.918 1 58.25 194 ASN A N 1
ATOM 1463 C CA . ASN A 1 194 ? 0.306 -26.766 -8.641 1 58.25 194 ASN A CA 1
ATOM 1464 C C . ASN A 1 194 ? 1.388 -27.297 -7.715 1 58.25 194 ASN A C 1
ATOM 1466 O O . ASN A 1 194 ? 2.398 -27.828 -8.172 1 58.25 194 ASN A O 1
ATOM 1470 N N . GLY A 1 195 ? 1.073 -27.641 -6.484 1 50.22 195 GLY A N 1
ATOM 1471 C CA . GLY A 1 195 ? 2.061 -28.328 -5.672 1 50.22 195 GLY A CA 1
ATOM 1472 C C . GLY A 1 195 ? 3.312 -27.516 -5.422 1 50.22 195 GLY A C 1
ATOM 1473 O O . GLY A 1 195 ? 4.289 -28.016 -4.863 1 50.22 195 GLY A O 1
ATOM 1474 N N . THR A 1 196 ? 3.6 -26.688 -6.23 1 45.56 196 THR A N 1
ATOM 1475 C CA . THR A 1 196 ? 4.961 -26.172 -6.184 1 45.56 196 THR A CA 1
ATOM 1476 C C . THR A 1 196 ? 5.316 -25.703 -4.773 1 45.56 196 THR A C 1
ATOM 1478 O O . THR A 1 196 ? 6.484 -25.734 -4.379 1 45.56 196 THR A O 1
ATOM 1481 N N . GLY A 1 197 ? 4.594 -25.203 -4.039 1 43.22 197 GLY A N 1
ATOM 1482 C CA . GLY A 1 197 ? 5.039 -24.703 -2.746 1 43.22 197 GLY A CA 1
ATOM 1483 C C . GLY A 1 197 ? 4.82 -25.688 -1.619 1 43.22 197 GLY A C 1
ATOM 1484 O O . GLY A 1 197 ? 5.105 -25.391 -0.458 1 43.22 197 GLY A O 1
ATOM 1485 N N . VAL A 1 198 ? 3.947 -26.688 -1.638 1 42.06 198 VAL A N 1
ATOM 1486 C CA . VAL A 1 198 ? 3.67 -27.625 -0.562 1 42.06 198 VAL A CA 1
ATOM 1487 C C . VAL A 1 198 ? 4.703 -28.75 -0.585 1 42.06 198 VAL A C 1
ATOM 1489 O O . VAL A 1 198 ? 5.184 -29.141 -1.653 1 42.06 198 VAL A O 1
ATOM 1492 N N . PRO A 1 199 ? 5.395 -28.969 0.524 1 40.75 199 PRO A N 1
ATOM 1493 C CA . PRO A 1 199 ? 6.223 -30.172 0.622 1 40.75 199 PRO A CA 1
ATOM 1494 C C . PRO A 1 199 ? 5.609 -31.375 -0.097 1 40.75 199 PRO A C 1
ATOM 1496 O O . PRO A 1 199 ? 4.387 -31.453 -0.236 1 40.75 199 PRO A O 1
ATOM 1499 N N . ALA A 1 200 ? 6.414 -32.281 -0.95 1 39.59 200 ALA A N 1
ATOM 1500 C CA . ALA A 1 200 ? 6.262 -33.531 -1.676 1 39.59 200 ALA A CA 1
ATOM 1501 C C . ALA A 1 200 ? 5.125 -34.375 -1.097 1 39.59 200 ALA A C 1
ATOM 1503 O O . ALA A 1 200 ? 4.371 -35 -1.839 1 39.59 200 ALA A O 1
ATOM 1504 N N . ALA A 1 201 ? 5.145 -34.625 0.108 1 40.91 201 ALA A N 1
ATOM 1505 C CA . ALA A 1 201 ? 4.34 -35.688 0.686 1 40.91 201 ALA A CA 1
ATOM 1506 C C . ALA A 1 201 ? 2.85 -35.406 0.564 1 40.91 201 ALA A C 1
ATOM 1508 O O . ALA A 1 201 ? 2.016 -36.312 0.629 1 40.91 201 ALA A O 1
ATOM 1509 N N . ALA A 1 202 ? 2.389 -34.188 0.766 1 42.09 202 ALA A N 1
ATOM 1510 C CA . ALA A 1 202 ? 0.939 -34.031 0.829 1 42.09 202 ALA A CA 1
ATOM 1511 C C . ALA A 1 202 ? 0.366 -33.688 -0.543 1 42.09 202 ALA A C 1
ATOM 1513 O O . ALA A 1 202 ? -0.139 -32.562 -0.754 1 42.09 202 ALA A O 1
ATOM 1514 N N . VAL A 1 203 ? 1.011 -33.781 -1.648 1 43.19 203 VAL A N 1
ATOM 1515 C CA . VAL A 1 203 ? 0.496 -33.781 -3.014 1 43.19 203 VAL A CA 1
ATOM 1516 C C . VAL A 1 203 ? -0.84 -34.5 -3.074 1 43.19 203 VAL A C 1
ATOM 1518 O O . VAL A 1 203 ? -0.917 -35.625 -3.584 1 43.19 203 VAL A O 1
ATOM 1521 N N . THR A 1 204 ? -1.361 -34.938 -1.999 1 45.19 204 THR A N 1
ATOM 1522 C CA . THR A 1 204 ? -2.725 -35.375 -2.289 1 45.19 204 THR A CA 1
ATOM 1523 C C . THR A 1 204 ? -3.494 -34.25 -3.016 1 45.19 204 THR A C 1
ATOM 1525 O O . THR A 1 204 ? -3.258 -33.062 -2.785 1 45.19 204 THR A O 1
ATOM 1528 N N . ALA A 1 205 ? -3.93 -34.375 -4.309 1 54.38 205 ALA A N 1
ATOM 1529 C CA . ALA A 1 205 ? -4.777 -33.531 -5.137 1 54.38 205 ALA A CA 1
ATOM 1530 C C . ALA A 1 205 ? -5.617 -32.562 -4.277 1 54.38 205 ALA A C 1
ATOM 1532 O O . ALA A 1 205 ? -6.527 -33 -3.572 1 54.38 205 ALA A O 1
ATOM 1533 N N . VAL A 1 206 ? -5.023 -31.516 -3.725 1 64.19 206 VAL A N 1
ATOM 1534 C CA . VAL A 1 206 ? -5.773 -30.594 -2.889 1 64.19 206 VAL A CA 1
ATOM 1535 C C . VAL A 1 206 ? -7.082 -30.203 -3.582 1 64.19 206 VAL A C 1
ATOM 1537 O O . VAL A 1 206 ? -7.07 -29.75 -4.723 1 64.19 206 VAL A O 1
ATOM 1540 N N . SER A 1 207 ? -8.211 -30.734 -3.131 1 81 207 SER A N 1
ATOM 1541 C CA . SER A 1 207 ? -9.555 -30.5 -3.66 1 81 207 SER A CA 1
ATOM 1542 C C . SER A 1 207 ? -9.906 -29.016 -3.586 1 81 207 SER A C 1
ATOM 1544 O O . SER A 1 207 ? -9.352 -28.266 -2.773 1 81 207 SER A O 1
ATOM 1546 N N . ASP A 1 208 ? -10.523 -28.562 -4.555 1 85.69 208 ASP A N 1
ATOM 1547 C CA . ASP A 1 208 ? -11.039 -27.203 -4.598 1 85.69 208 ASP A CA 1
ATOM 1548 C C . ASP A 1 208 ? -11.781 -26.859 -3.307 1 85.69 208 ASP A C 1
ATOM 1550 O O . ASP A 1 208 ? -11.703 -25.719 -2.826 1 85.69 208 ASP A O 1
ATOM 1554 N N . ALA A 1 209 ? -12.383 -27.875 -2.762 1 86.12 209 ALA A N 1
ATOM 1555 C CA . ALA A 1 209 ? -13.141 -27.656 -1.533 1 86.12 209 ALA A CA 1
ATOM 1556 C C . ALA A 1 209 ? -12.211 -27.328 -0.368 1 86.12 209 ALA A C 1
ATOM 1558 O O . ALA A 1 209 ? -12.539 -26.484 0.471 1 86.12 209 ALA A O 1
ATOM 1559 N N . PHE A 1 210 ? -11.141 -28.031 -0.316 1 88.88 210 PHE A N 1
ATOM 1560 C CA . PHE A 1 210 ? -10.172 -27.781 0.745 1 88.88 210 PHE A CA 1
ATOM 1561 C C . PHE A 1 210 ? -9.594 -26.375 0.626 1 88.88 210 PHE A C 1
ATOM 1563 O O . PHE A 1 210 ? -9.461 -25.672 1.626 1 88.88 210 PHE A O 1
ATOM 1570 N N . ILE A 1 211 ? -9.281 -25.938 -0.543 1 89.94 211 ILE A N 1
ATOM 1571 C CA . ILE A 1 211 ? -8.75 -24.609 -0.791 1 89.94 211 ILE A CA 1
ATOM 1572 C C . ILE A 1 211 ? -9.781 -23.547 -0.371 1 89.94 211 ILE A C 1
ATOM 1574 O O . ILE A 1 211 ? -9.438 -22.578 0.293 1 89.94 211 ILE A O 1
ATOM 1578 N N . ARG A 1 212 ? -10.992 -23.766 -0.695 1 90.38 212 ARG A N 1
ATOM 1579 C CA . ARG A 1 212 ? -12.055 -22.828 -0.349 1 90.38 212 ARG A CA 1
ATOM 1580 C C . ARG A 1 212 ? -12.219 -22.719 1.163 1 90.38 212 ARG A C 1
ATOM 1582 O O . ARG A 1 212 ? -12.43 -21.625 1.691 1 90.38 212 ARG A O 1
ATOM 1589 N N . ASP A 1 213 ? -12.109 -23.844 1.78 1 92.12 213 ASP A N 1
ATOM 1590 C CA . ASP A 1 213 ? -12.25 -23.859 3.232 1 92.12 213 ASP A CA 1
ATOM 1591 C C . ASP A 1 213 ? -11.125 -23.078 3.9 1 92.12 213 ASP A C 1
ATOM 1593 O O . ASP A 1 213 ? -11.352 -22.359 4.883 1 92.12 213 ASP A O 1
ATOM 1597 N N . ARG A 1 214 ? -9.953 -23.203 3.434 1 93.25 214 ARG A N 1
ATOM 1598 C CA . ARG A 1 214 ? -8.812 -22.484 4.008 1 93.25 214 ARG A CA 1
ATOM 1599 C C . ARG A 1 214 ? -8.922 -20.984 3.756 1 93.25 214 ARG A C 1
ATOM 1601 O O . ARG A 1 214 ? -8.594 -20.188 4.629 1 93.25 214 ARG A O 1
ATOM 1608 N N . ILE A 1 215 ? -9.375 -20.672 2.596 1 94 215 ILE A N 1
ATOM 1609 C CA . ILE A 1 215 ? -9.586 -19.266 2.287 1 94 215 ILE A CA 1
ATOM 1610 C C . ILE A 1 215 ? -10.633 -18.672 3.23 1 94 215 ILE A C 1
ATOM 1612 O O . ILE A 1 215 ? -10.445 -17.594 3.777 1 94 215 ILE A O 1
ATOM 1616 N N . GLN A 1 216 ? -11.703 -19.422 3.447 1 94.56 216 GLN A N 1
ATOM 1617 C CA . GLN A 1 216 ? -12.773 -18.984 4.344 1 94.56 216 GLN A CA 1
ATOM 1618 C C . GLN A 1 216 ? -12.258 -18.828 5.773 1 94.56 216 GLN A C 1
ATOM 1620 O O . GLN A 1 216 ? -12.664 -17.906 6.484 1 94.56 216 GLN A O 1
ATOM 1625 N N . LEU A 1 217 ? -11.406 -19.688 6.172 1 95.06 217 LEU A N 1
ATOM 1626 C CA . LEU A 1 217 ? -10.844 -19.609 7.516 1 95.06 217 LEU A CA 1
ATOM 1627 C C . LEU A 1 217 ? -10.062 -18.312 7.711 1 95.06 217 LEU A C 1
ATOM 1629 O O . LEU A 1 217 ? -10.188 -17.656 8.75 1 95.06 217 LEU A O 1
ATOM 1633 N N . VAL A 1 218 ? -9.281 -17.953 6.723 1 95.56 218 VAL A N 1
ATOM 1634 C CA . VAL A 1 218 ? -8.5 -16.734 6.824 1 95.56 218 VAL A CA 1
ATOM 1635 C C . VAL A 1 218 ? -9.438 -15.523 6.844 1 95.56 218 VAL A C 1
ATOM 1637 O O . VAL A 1 218 ? -9.219 -14.578 7.602 1 95.56 218 VAL A O 1
ATOM 1640 N N . MET A 1 219 ? -10.492 -15.594 6.051 1 96.56 219 MET A N 1
ATOM 1641 C CA . MET A 1 219 ? -11.453 -14.492 6.012 1 96.56 219 MET A CA 1
ATOM 1642 C C . MET A 1 219 ? -12.172 -14.352 7.348 1 96.56 219 MET A C 1
ATOM 1644 O O . MET A 1 219 ? -12.398 -13.242 7.82 1 96.56 219 MET A O 1
ATOM 1648 N N . TYR A 1 220 ? -12.453 -15.461 7.98 1 97.25 220 TYR A N 1
ATOM 1649 C CA . TYR A 1 220 ? -13.102 -15.438 9.289 1 97.25 220 TYR A CA 1
ATOM 1650 C C . TYR A 1 220 ? -12.164 -14.883 10.352 1 97.25 220 TYR A C 1
ATOM 1652 O O . TYR A 1 220 ? -12.602 -14.156 11.25 1 97.25 220 TYR A O 1
ATOM 1660 N N . ALA A 1 221 ? -10.953 -15.273 10.25 1 96.88 221 ALA A N 1
ATOM 1661 C CA . ALA A 1 221 ? -9.969 -14.766 11.203 1 96.88 221 ALA A CA 1
ATOM 1662 C C . ALA A 1 221 ? -9.836 -13.25 11.094 1 96.88 221 ALA A C 1
ATOM 1664 O O . ALA A 1 221 ? -9.781 -12.547 12.102 1 96.88 221 ALA A O 1
ATOM 1665 N N . GLU A 1 222 ? -9.797 -12.789 9.883 1 97.31 222 GLU A N 1
ATOM 1666 C CA . GLU A 1 222 ? -9.703 -11.344 9.672 1 97.31 222 GLU A CA 1
ATOM 1667 C C . GLU A 1 222 ? -10.961 -10.641 10.164 1 97.31 222 GLU A C 1
ATOM 1669 O O . GLU A 1 222 ? -10.883 -9.57 10.781 1 97.31 222 GLU A O 1
ATOM 1674 N N . LEU A 1 223 ? -12.102 -11.203 9.875 1 98 223 LEU A N 1
ATOM 1675 C CA . LEU A 1 223 ? -13.367 -10.648 10.336 1 98 223 LEU A CA 1
ATOM 1676 C C . LEU A 1 223 ? -13.398 -10.547 11.859 1 98 223 LEU A C 1
ATOM 1678 O O . LEU A 1 223 ? -13.781 -9.508 12.406 1 98 223 LEU A O 1
ATOM 1682 N N . SER A 1 224 ? -12.961 -11.609 12.492 1 98.19 224 SER A N 1
ATOM 1683 C CA . SER A 1 224 ? -12.945 -11.633 13.953 1 98.19 224 SER A CA 1
ATOM 1684 C C . SER A 1 224 ? -12.008 -10.562 14.516 1 98.19 224 SER A C 1
ATOM 1686 O O . SER A 1 224 ? -12.359 -9.867 15.469 1 98.19 224 SER A O 1
ATOM 1688 N N . ALA A 1 225 ? -10.836 -10.445 13.961 1 97.81 225 ALA A N 1
ATOM 1689 C CA . ALA A 1 225 ? -9.875 -9.445 14.422 1 97.81 225 ALA A CA 1
ATOM 1690 C C . ALA A 1 225 ? -10.43 -8.031 14.25 1 97.81 225 ALA A C 1
ATOM 1692 O O . ALA A 1 225 ? -10.32 -7.203 15.156 1 97.81 225 ALA A O 1
ATOM 1693 N N . ILE A 1 226 ? -11.062 -7.754 13.109 1 98 226 ILE A N 1
ATOM 1694 C CA . ILE A 1 226 ? -11.617 -6.434 12.836 1 98 226 ILE A CA 1
ATOM 1695 C C . ILE A 1 226 ? -12.773 -6.156 13.789 1 98 226 ILE A C 1
ATOM 1697 O O . ILE A 1 226 ? -12.93 -5.031 14.273 1 98 226 ILE A O 1
ATOM 1701 N N . ALA A 1 227 ? -13.57 -7.168 14.086 1 97.94 227 ALA A N 1
ATOM 1702 C CA . ALA A 1 227 ? -14.68 -7.016 15.023 1 97.94 227 ALA A CA 1
ATOM 1703 C C . ALA A 1 227 ? -14.18 -6.652 16.422 1 97.94 227 ALA A C 1
ATOM 1705 O O . ALA A 1 227 ? -14.727 -5.762 17.062 1 97.94 227 ALA A O 1
ATOM 1706 N N . VAL A 1 228 ? -13.172 -7.316 16.828 1 97.38 228 VAL A N 1
ATOM 1707 C CA . VAL A 1 228 ? -12.602 -7.055 18.156 1 97.38 228 VAL A CA 1
ATOM 1708 C C . VAL A 1 228 ? -12.047 -5.633 18.203 1 97.38 228 VAL A C 1
ATOM 1710 O O . VAL A 1 228 ? -12.266 -4.902 19.172 1 97.38 228 VAL A O 1
ATOM 1713 N N . LEU A 1 229 ? -11.344 -5.203 17.172 1 95.94 229 LEU A N 1
ATOM 1714 C CA . LEU A 1 229 ? -10.773 -3.861 17.109 1 95.94 229 LEU A CA 1
ATOM 1715 C C . LEU A 1 229 ? -11.875 -2.807 17.062 1 95.94 229 LEU A C 1
ATOM 1717 O O . LEU A 1 229 ? -11.758 -1.751 17.688 1 95.94 229 LEU A O 1
ATOM 1721 N N . PHE A 1 230 ? -12.914 -3.078 16.266 1 96.31 230 PHE A N 1
ATOM 1722 C CA . PHE A 1 230 ? -14.047 -2.16 16.203 1 96.31 230 PHE A CA 1
ATOM 1723 C C . PHE A 1 230 ? -14.672 -1.971 17.578 1 96.31 230 PHE A C 1
ATOM 1725 O O . PHE A 1 230 ? -14.953 -0.843 17.984 1 96.31 230 PHE A O 1
ATOM 1732 N N . ALA A 1 231 ? -14.859 -3.09 18.234 1 95.5 231 ALA A N 1
ATOM 1733 C CA . ALA A 1 231 ? -15.414 -3.035 19.594 1 95.5 231 ALA A CA 1
ATOM 1734 C C . ALA A 1 231 ? -14.5 -2.258 20.531 1 95.5 231 ALA A C 1
ATOM 1736 O O . ALA A 1 231 ? -14.969 -1.469 21.344 1 95.5 231 ALA A O 1
ATOM 1737 N N . ALA A 1 232 ? -13.234 -2.449 20.391 1 92.56 232 ALA A N 1
ATOM 1738 C CA . ALA A 1 232 ? -12.273 -1.754 21.25 1 92.56 232 ALA A CA 1
ATOM 1739 C C . ALA A 1 232 ? -12.312 -0.249 21 1 92.56 232 ALA A C 1
ATOM 1741 O O . ALA A 1 232 ? -12.234 0.545 21.938 1 92.56 232 ALA A O 1
ATOM 1742 N N . VAL A 1 233 ? -12.414 0.112 19.734 1 88.88 233 VAL A N 1
ATOM 1743 C CA . VAL A 1 233 ? -12.477 1.531 19.406 1 88.88 233 VAL A CA 1
ATOM 1744 C C . VAL A 1 233 ? -13.781 2.125 19.922 1 88.88 233 VAL A C 1
ATOM 1746 O O . VAL A 1 233 ? -13.805 3.242 20.453 1 88.88 233 VAL A O 1
ATOM 1749 N N . LEU A 1 234 ? -14.859 1.413 19.812 1 89.12 234 LEU A N 1
ATOM 1750 C CA . LEU A 1 234 ? -16.172 1.867 20.266 1 89.12 234 LEU A CA 1
ATOM 1751 C C . LEU A 1 234 ? -16.172 2.082 21.766 1 89.12 234 LEU A C 1
ATOM 1753 O O . LEU A 1 234 ? -16.75 3.055 22.266 1 89.12 234 LEU A O 1
ATOM 1757 N N . LEU A 1 235 ? -15.461 1.288 22.453 1 85.75 235 LEU A N 1
ATOM 1758 C CA . LEU A 1 235 ? -15.508 1.324 23.906 1 85.75 235 LEU A CA 1
ATOM 1759 C C . LEU A 1 235 ? -14.469 2.295 24.469 1 85.75 235 LEU A C 1
ATOM 1761 O O . LEU A 1 235 ? -14.695 2.936 25.5 1 85.75 235 LEU A O 1
ATOM 1765 N N . TYR A 1 236 ? -13.281 2.281 23.875 1 72.12 236 TYR A N 1
ATOM 1766 C CA . TYR A 1 236 ? -12.18 2.977 24.516 1 72.12 236 TYR A CA 1
ATOM 1767 C C . TYR A 1 236 ? -11.945 4.344 23.891 1 72.12 236 TYR A C 1
ATOM 1769 O O . TYR A 1 236 ? -11.281 5.199 24.469 1 72.12 236 TYR A O 1
ATOM 1777 N N . PHE A 1 237 ? -12.18 4.5 22.719 1 62.91 237 PHE A N 1
ATOM 1778 C CA . PHE A 1 237 ? -11.641 5.695 22.078 1 62.91 237 PHE A CA 1
ATOM 1779 C C . PHE A 1 237 ? -12.258 6.953 22.672 1 62.91 237 PHE A C 1
ATOM 1781 O O . PHE A 1 237 ? -13.461 7.188 22.516 1 62.91 237 PHE A O 1
ATOM 1788 N N . PRO A 1 238 ? -11.375 7.359 23.781 1 57.59 238 PRO A N 1
ATOM 1789 C CA . PRO A 1 238 ? -11.828 8.625 24.359 1 57.59 238 PRO A CA 1
ATOM 1790 C C . PRO A 1 238 ? -11.852 9.766 23.359 1 57.59 238 PRO A C 1
ATOM 1792 O O . PRO A 1 238 ? -11.078 9.758 22.391 1 57.59 238 PRO A O 1
ATOM 1795 N N . SER A 1 239 ? -13.031 10.367 23.297 1 55.31 239 SER A N 1
ATOM 1796 C CA . SER A 1 239 ? -13.07 11.516 22.391 1 55.31 239 SER A CA 1
ATOM 1797 C C . SER A 1 239 ? -11.805 12.359 22.516 1 55.31 239 SER A C 1
ATOM 1799 O O . SER A 1 239 ? -10.891 12.016 23.266 1 55.31 239 SER A O 1
ATOM 1801 N N . ARG A 1 240 ? -11.844 13.711 22.797 1 53.03 240 ARG A N 1
ATOM 1802 C CA . ARG A 1 240 ? -10.844 14.781 22.766 1 53.03 240 ARG A CA 1
ATOM 1803 C C . ARG A 1 240 ? -9.867 14.648 23.938 1 53.03 240 ARG A C 1
ATOM 1805 O O . ARG A 1 240 ? -10.25 14.258 25.031 1 53.03 240 ARG A O 1
ATOM 1812 N N . PRO A 1 241 ? -8.492 14.438 23.562 1 51.59 241 PRO A N 1
ATOM 1813 C CA . PRO A 1 241 ? -7.566 14.523 24.688 1 51.59 241 PRO A CA 1
ATOM 1814 C C . PRO A 1 241 ? -8.008 15.539 25.734 1 51.59 241 PRO A C 1
ATOM 1816 O O . PRO A 1 241 ? -8.695 16.516 25.406 1 51.59 241 PRO A O 1
ATOM 1819 N N . PRO A 1 242 ? -8.094 15.172 26.922 1 42.91 242 PRO A N 1
ATOM 1820 C CA . PRO A 1 242 ? -8.336 16.234 27.891 1 42.91 242 PRO A CA 1
ATOM 1821 C C . PRO A 1 242 ? -7.465 17.469 27.641 1 42.91 242 PRO A C 1
ATOM 1823 O O . PRO A 1 242 ? -6.301 17.344 27.266 1 42.91 242 PRO A O 1
ATOM 1826 N N . GLN A 1 243 ? -7.879 18.5 26.844 1 41.53 243 GLN A N 1
ATOM 1827 C CA . GLN A 1 243 ? -7.164 19.75 26.641 1 41.53 243 GLN A CA 1
ATOM 1828 C C . GLN A 1 243 ? -6.32 20.109 27.859 1 41.53 243 GLN A C 1
ATOM 1830 O O . GLN A 1 243 ? -6.848 20.234 28.969 1 41.53 243 GLN A O 1
ATOM 1835 N N . PRO A 1 244 ? -5.168 19.609 27.922 1 40.34 244 PRO A N 1
ATOM 1836 C CA . PRO A 1 244 ? -4.535 20.297 29.062 1 40.34 244 PRO A CA 1
ATOM 1837 C C . PRO A 1 244 ? -4.871 21.781 29.109 1 40.34 244 PRO A C 1
ATOM 1839 O O . PRO A 1 244 ? -5.031 22.422 28.062 1 40.34 244 PRO A O 1
ATOM 1842 N N . PRO A 1 245 ? -5.594 22.406 30.078 1 36.75 245 PRO A N 1
ATOM 1843 C CA . PRO A 1 245 ? -5.844 23.844 30.172 1 36.75 245 PRO A CA 1
ATOM 1844 C C . PRO A 1 245 ? -4.621 24.688 29.828 1 36.75 245 PRO A C 1
ATOM 1846 O O . PRO A 1 245 ? -3.697 24.812 30.625 1 36.75 245 PRO A O 1
ATOM 1849 N N . SER A 1 246 ? -3.867 24.344 28.828 1 35.16 246 SER A N 1
ATOM 1850 C CA . SER A 1 246 ? -2.793 25.328 28.734 1 35.16 246 SER A CA 1
ATOM 1851 C C . SER A 1 246 ? -3.338 26.75 28.844 1 35.16 246 SER A C 1
ATOM 1853 O O . SER A 1 246 ? -4.383 27.062 28.266 1 35.16 246 SER A O 1
ATOM 1855 N N . VAL A 1 247 ? -3.027 27.469 29.797 1 38.16 247 VAL A N 1
ATOM 1856 C CA . VAL A 1 247 ? -3.314 28.828 30.219 1 38.16 247 VAL A CA 1
ATOM 1857 C C . VAL A 1 247 ? -3.334 29.766 29.016 1 38.16 247 VAL A C 1
ATOM 1859 O O . VAL A 1 247 ? -4.148 30.688 28.953 1 38.16 247 VAL A O 1
ATOM 1862 N N . ALA A 1 248 ? -2.438 29.531 28.016 1 38.28 248 ALA A N 1
ATOM 1863 C CA . ALA A 1 248 ? -2.24 30.5 26.938 1 38.28 248 ALA A CA 1
ATOM 1864 C C . ALA A 1 248 ? -3.383 30.438 25.922 1 38.28 248 ALA A C 1
ATOM 1866 O O . ALA A 1 248 ? -3.809 31.469 25.391 1 38.28 248 ALA A O 1
ATOM 1867 N N . ALA A 1 249 ? -3.998 29.297 25.672 1 41.03 249 ALA A N 1
ATOM 1868 C CA . ALA A 1 249 ? -5.137 29.234 24.766 1 41.03 249 ALA A CA 1
ATOM 1869 C C . ALA A 1 249 ? -6.414 29.719 25.438 1 41.03 249 ALA A C 1
ATOM 1871 O O . ALA A 1 249 ? -7.309 30.25 24.781 1 41.03 249 ALA A O 1
ATOM 1872 N N . ALA A 1 250 ? -6.586 29.531 26.703 1 39.75 250 ALA A N 1
ATOM 1873 C CA . ALA A 1 250 ? -7.641 30.219 27.453 1 39.75 250 ALA A CA 1
ATOM 1874 C C . ALA A 1 250 ? -7.438 31.734 27.438 1 39.75 250 ALA A C 1
ATOM 1876 O O . ALA A 1 250 ? -8.398 32.5 27.344 1 39.75 250 ALA A O 1
ATOM 1877 N N . SER A 1 251 ? -6.172 32.188 27.453 1 41.22 251 SER A N 1
ATOM 1878 C CA . SER A 1 251 ? -5.879 33.625 27.391 1 41.22 251 SER A CA 1
ATOM 1879 C C . SER A 1 251 ? -6.094 34.188 25.984 1 41.22 251 SER A C 1
ATOM 1881 O O . SER A 1 251 ? -6.57 35.312 25.828 1 41.22 251 SER A O 1
ATOM 1883 N N . GLN A 1 252 ? -5.867 33.375 24.953 1 40.5 252 GLN A N 1
ATOM 1884 C CA . GLN A 1 252 ? -6.07 33.875 23.609 1 40.5 252 GLN A CA 1
ATOM 1885 C C . GLN A 1 252 ? -7.547 33.812 23.219 1 40.5 252 GLN A C 1
ATOM 1887 O O . GLN A 1 252 ? -8.039 34.719 22.516 1 40.5 252 GLN A O 1
ATOM 1892 N N . ARG A 1 253 ? -8.305 32.844 23.594 1 42.47 253 ARG A N 1
ATOM 1893 C CA . ARG A 1 253 ? -9.75 32.875 23.406 1 42.47 253 ARG A CA 1
ATOM 1894 C C . ARG A 1 253 ? -10.383 34 24.219 1 42.47 253 ARG A C 1
ATOM 1896 O O . ARG A 1 253 ? -11.305 34.656 23.766 1 42.47 253 ARG A O 1
ATOM 1903 N N . LEU A 1 254 ? -9.875 34.094 25.453 1 41.94 254 LEU A N 1
ATOM 1904 C CA . LEU A 1 254 ? -10.375 35.219 26.219 1 41.94 254 LEU A CA 1
ATOM 1905 C C . LEU A 1 254 ? -10.016 36.562 25.547 1 41.94 254 LEU A C 1
ATOM 1907 O O . LEU A 1 254 ? -10.828 37.469 25.531 1 41.94 254 LEU A O 1
ATOM 1911 N N . SER A 1 255 ? -8.789 36.531 24.953 1 44.12 255 SER A N 1
ATOM 1912 C CA . SER A 1 255 ? -8.406 37.781 24.297 1 44.12 255 SER A CA 1
ATOM 1913 C C . SER A 1 255 ? -9.188 37.969 23 1 44.12 255 SER A C 1
ATOM 1915 O O . SER A 1 255 ? -9.602 39.094 22.688 1 44.12 255 SER A O 1
ATOM 1917 N N . TYR A 1 256 ? -9.438 36.844 22.297 1 44.5 256 TYR A N 1
ATOM 1918 C CA . TYR A 1 256 ? -10.234 36.969 21.078 1 44.5 256 TYR A CA 1
ATOM 1919 C C . TYR A 1 256 ? -11.68 37.344 21.406 1 44.5 256 TYR A C 1
ATOM 1921 O O . TYR A 1 256 ? -12.281 38.188 20.75 1 44.5 256 TYR A O 1
ATOM 1929 N N . ARG A 1 257 ? -12.234 36.594 22.344 1 44.78 257 ARG A N 1
ATOM 1930 C CA . ARG A 1 257 ? -13.586 36.969 22.734 1 44.78 257 ARG A CA 1
ATOM 1931 C C . ARG A 1 257 ? -13.617 38.406 23.281 1 44.78 257 ARG A C 1
ATOM 1933 O O . ARG A 1 257 ? -14.531 39.188 22.953 1 44.78 257 ARG A O 1
ATOM 1940 N N . SER A 1 258 ? -12.602 38.656 24.047 1 48.25 258 SER A N 1
ATOM 1941 C CA . SER A 1 258 ? -12.539 40.031 24.578 1 48.25 258 SER A CA 1
ATOM 1942 C C . SER A 1 258 ? -12.258 41.031 23.469 1 48.25 258 SER A C 1
ATOM 1944 O O . SER A 1 258 ? -12.82 42.125 23.469 1 48.25 258 SER A O 1
ATOM 1946 N N . SER A 1 259 ? -11.398 40.562 22.516 1 46.78 259 SER A N 1
ATOM 1947 C CA . SER A 1 259 ? -11.117 41.469 21.406 1 46.78 259 SER A CA 1
ATOM 1948 C C . SER A 1 259 ? -12.328 41.625 20.484 1 46.78 259 SER A C 1
ATOM 1950 O O . SER A 1 259 ? -12.609 42.688 19.969 1 46.78 259 SER A O 1
ATOM 1952 N N . ILE A 1 260 ? -12.961 40.469 20.219 1 46.75 260 ILE A N 1
ATOM 1953 C CA . ILE A 1 260 ? -14.172 40.531 19.422 1 46.75 260 ILE A CA 1
ATOM 1954 C C . ILE A 1 260 ? -15.242 41.344 20.172 1 46.75 260 ILE A C 1
ATOM 1956 O O . ILE A 1 260 ? -15.922 42.188 19.578 1 46.75 260 ILE A O 1
ATOM 1960 N N . CYS A 1 261 ? -15.336 41 21.406 1 49.09 261 CYS A N 1
ATOM 1961 C CA . CYS A 1 261 ? -16.312 41.781 22.172 1 49.09 261 CYS A CA 1
ATOM 1962 C C . CYS A 1 261 ? -15.922 43.25 22.203 1 49.09 261 CYS A C 1
ATOM 1964 O O . CYS A 1 261 ? -16.781 44.125 22.141 1 49.09 261 CYS A O 1
ATOM 1966 N N . ARG A 1 262 ? -14.625 43.531 22.266 1 48.12 262 ARG A N 1
ATOM 1967 C CA . ARG A 1 262 ? -14.172 44.906 22.25 1 48.12 262 ARG A CA 1
ATOM 1968 C C . ARG A 1 262 ? -14.367 45.531 20.875 1 48.12 262 ARG A C 1
ATOM 1970 O O . ARG A 1 262 ? -14.648 46.75 20.766 1 48.12 262 ARG A O 1
ATOM 1977 N N . LEU A 1 263 ? -14.117 44.656 19.844 1 47.41 263 LEU A N 1
ATOM 1978 C CA . LEU A 1 263 ? -14.336 45.188 18.484 1 47.41 263 LEU A CA 1
ATOM 1979 C C . LEU A 1 263 ? -15.82 45.406 18.219 1 47.41 263 LEU A C 1
ATOM 1981 O O . LEU A 1 263 ? -16.203 46.344 17.547 1 47.41 263 LEU A O 1
ATOM 1985 N N . LEU A 1 264 ? -16.609 44.5 18.688 1 47.66 264 LEU A N 1
ATOM 1986 C CA . LEU A 1 264 ? -18.031 44.688 18.5 1 47.66 264 LEU A CA 1
ATOM 1987 C C . LEU A 1 264 ? -18.547 45.812 19.375 1 47.66 264 LEU A C 1
ATOM 1989 O O . LEU A 1 264 ? -19.594 46.406 19.078 1 47.66 264 LEU A O 1
ATOM 1993 N N . ARG A 1 265 ? -17.938 46.094 20.453 1 45.88 265 ARG A N 1
ATOM 1994 C CA . ARG A 1 265 ? -18.438 47.188 21.297 1 45.88 265 ARG A CA 1
ATOM 1995 C C . ARG A 1 265 ? -17.922 48.531 20.781 1 45.88 265 ARG A C 1
ATOM 1997 O O . ARG A 1 265 ? -18.172 49.562 21.406 1 45.88 265 ARG A O 1
ATOM 2004 N N . LYS A 1 266 ? -16.953 48.438 19.859 1 45.66 266 LYS A N 1
ATOM 2005 C CA . LYS A 1 266 ? -16.734 49.812 19.391 1 45.66 266 LYS A CA 1
ATOM 2006 C C . LYS A 1 266 ? -17.906 50.312 18.562 1 45.66 266 LYS A C 1
ATOM 2008 O O . LYS A 1 266 ? -18.219 49.75 17.516 1 45.66 266 LYS A O 1
ATOM 2013 N N . PRO A 1 267 ? -18.75 50.969 19.188 1 46.34 267 PRO A N 1
ATOM 2014 C CA . PRO A 1 267 ? -19.781 51.781 18.547 1 46.34 267 PRO A CA 1
ATOM 2015 C C . PRO A 1 267 ? -19.234 52.656 17.422 1 46.34 267 PRO A C 1
ATOM 2017 O O . PRO A 1 267 ? -18.109 53.156 17.5 1 46.34 267 PRO A O 1
ATOM 2020 N N . GLN A 1 268 ? -19.672 52.438 16.125 1 28.22 268 GLN A N 1
ATOM 2021 C CA . GLN A 1 268 ? -19.703 53.688 15.367 1 28.22 268 GLN A CA 1
ATOM 2022 C C . GLN A 1 268 ? -20.578 54.719 16.047 1 28.22 268 GLN A C 1
ATOM 2024 O O . GLN A 1 268 ? -21.625 54.375 16.625 1 28.22 268 GLN A O 1
ATOM 2029 N N . MET B 1 1 ? 20.75 100.562 -23.453 1 28.22 1 MET B N 1
ATOM 2030 C CA . MET B 1 1 ? 20.031 100.125 -22.266 1 28.22 1 MET B CA 1
ATOM 2031 C C . MET B 1 1 ? 19.062 98.938 -22.594 1 28.22 1 MET B C 1
ATOM 2033 O O . MET B 1 1 ? 17.859 99.125 -22.391 1 28.22 1 MET B O 1
ATOM 2037 N N . GLY B 1 2 ? 19.25 98.188 -23.703 1 27.7 2 GLY B N 1
ATOM 2038 C CA . GLY B 1 2 ? 18.406 97.188 -24.344 1 27.7 2 GLY B CA 1
ATOM 2039 C C . GLY B 1 2 ? 18.031 96.062 -23.438 1 27.7 2 GLY B C 1
ATOM 2040 O O . GLY B 1 2 ? 18.844 95.625 -22.625 1 27.7 2 GLY B O 1
ATOM 2041 N N . ALA B 1 3 ? 16.688 96 -23.141 1 32.16 3 ALA B N 1
ATOM 2042 C CA . ALA B 1 3 ? 15.859 95.125 -22.297 1 32.16 3 ALA B CA 1
ATOM 2043 C C . ALA B 1 3 ? 16.047 93.688 -22.656 1 32.16 3 ALA B C 1
ATOM 2045 O O . ALA B 1 3 ? 15.727 93.25 -23.781 1 32.16 3 ALA B O 1
ATOM 2046 N N . ALA B 1 4 ? 17.234 93.062 -22.312 1 34.22 4 ALA B N 1
ATOM 2047 C CA . ALA B 1 4 ? 17.578 91.625 -22.469 1 34.22 4 ALA B CA 1
ATOM 2048 C C . ALA B 1 4 ? 16.438 90.75 -22 1 34.22 4 ALA B C 1
ATOM 2050 O O . ALA B 1 4 ? 16.078 90.75 -20.812 1 34.22 4 ALA B O 1
ATOM 2051 N N . GLY B 1 5 ? 15.32 90.688 -22.812 1 31.81 5 GLY B N 1
ATOM 2052 C CA . GLY B 1 5 ? 14.148 89.875 -22.547 1 31.81 5 GLY B CA 1
ATOM 2053 C C . GLY B 1 5 ? 14.5 88.438 -22.156 1 31.81 5 GLY B C 1
ATOM 2054 O O . GLY B 1 5 ? 15.297 87.812 -22.828 1 31.81 5 GLY B O 1
ATOM 2055 N N . SER B 1 6 ? 14.711 88.188 -20.859 1 32.56 6 SER B N 1
ATOM 2056 C CA . SER B 1 6 ? 14.977 86.938 -20.188 1 32.56 6 SER B CA 1
ATOM 2057 C C . SER B 1 6 ? 13.984 85.875 -20.641 1 32.56 6 SER B C 1
ATOM 2059 O O . SER B 1 6 ? 12.773 86.062 -20.547 1 32.56 6 SER B O 1
ATOM 2061 N N . SER B 1 7 ? 14.203 85.312 -21.875 1 31.53 7 SER B N 1
ATOM 2062 C CA . SER B 1 7 ? 13.469 84.125 -22.391 1 31.53 7 SER B CA 1
ATOM 2063 C C . SER B 1 7 ? 13.273 83.062 -21.312 1 31.53 7 SER B C 1
ATOM 2065 O O . SER B 1 7 ? 14.242 82.5 -20.797 1 31.53 7 SER B O 1
ATOM 2067 N N . ALA B 1 8 ? 12.406 83.312 -20.297 1 33.38 8 ALA B N 1
ATOM 2068 C CA . ALA B 1 8 ? 11.938 82.312 -19.344 1 33.38 8 ALA B CA 1
ATOM 2069 C C . ALA B 1 8 ? 11.5 81.062 -20.047 1 33.38 8 ALA B C 1
ATOM 2071 O O . ALA B 1 8 ? 10.461 81 -20.703 1 33.38 8 ALA B O 1
ATOM 2072 N N . GLU B 1 9 ? 12.367 80.5 -20.984 1 32.22 9 GLU B N 1
ATOM 2073 C CA . GLU B 1 9 ? 11.984 79.25 -21.578 1 32.22 9 GLU B CA 1
ATOM 2074 C C . GLU B 1 9 ? 11.336 78.312 -20.531 1 32.22 9 GLU B C 1
ATOM 2076 O O . GLU B 1 9 ? 11.82 78.188 -19.406 1 32.22 9 GLU B O 1
ATOM 2081 N N . ASP B 1 10 ? 10.016 78.188 -20.625 1 31.33 10 ASP B N 1
ATOM 2082 C CA . ASP B 1 10 ? 9.055 77.312 -19.969 1 31.33 10 ASP B CA 1
ATOM 2083 C C . ASP B 1 10 ? 9.625 75.875 -19.828 1 31.33 10 ASP B C 1
ATOM 2085 O O . ASP B 1 10 ? 9.961 75.25 -20.828 1 31.33 10 ASP B O 1
ATOM 2089 N N . GLU B 1 11 ? 10.594 75.688 -18.891 1 32.94 11 GLU B N 1
ATOM 2090 C CA . GLU B 1 11 ? 11.023 74.312 -18.516 1 32.94 11 GLU B CA 1
ATOM 2091 C C . GLU B 1 11 ? 9.844 73.375 -18.453 1 32.94 11 GLU B C 1
ATOM 2093 O O . GLU B 1 11 ? 9.008 73.438 -17.562 1 32.94 11 GLU B O 1
ATOM 2098 N N . ARG B 1 12 ? 9.117 73.188 -19.672 1 34.81 12 ARG B N 1
ATOM 2099 C CA . ARG B 1 12 ? 8.109 72.188 -19.703 1 34.81 12 ARG B CA 1
ATOM 2100 C C . ARG B 1 12 ? 8.602 70.938 -18.969 1 34.81 12 ARG B C 1
ATOM 2102 O O . ARG B 1 12 ? 9.68 70.375 -19.25 1 34.81 12 ARG B O 1
ATOM 2109 N N . GLU B 1 13 ? 8.305 70.875 -17.703 1 36.28 13 GLU B N 1
ATOM 2110 C CA . GLU B 1 13 ? 8.5 69.625 -16.953 1 36.28 13 GLU B CA 1
ATOM 2111 C C . GLU B 1 13 ? 8.156 68.438 -17.797 1 36.28 13 GLU B C 1
ATOM 2113 O O . GLU B 1 13 ? 7.129 68.375 -18.469 1 36.28 13 GLU B O 1
ATOM 2118 N N . PRO B 1 14 ? 9.195 67.812 -18.469 1 38.56 14 PRO B N 1
ATOM 2119 C CA . PRO B 1 14 ? 8.852 66.562 -19.188 1 38.56 14 PRO B CA 1
ATOM 2120 C C . PRO B 1 14 ? 7.723 65.812 -18.516 1 38.56 14 PRO B C 1
ATOM 2122 O O . PRO B 1 14 ? 7.602 65.812 -17.281 1 38.56 14 PRO B O 1
ATOM 2125 N N . LEU B 1 15 ? 6.535 65.875 -19.016 1 34.31 15 LEU B N 1
ATOM 2126 C CA . LEU B 1 15 ? 5.469 64.938 -18.625 1 34.31 15 LEU B CA 1
ATOM 2127 C C . LEU B 1 15 ? 6.027 63.594 -18.297 1 34.31 15 LEU B C 1
ATOM 2129 O O . LEU B 1 15 ? 6.703 62.969 -19.125 1 34.31 15 LEU B O 1
ATOM 2133 N N . LEU B 1 16 ? 6.641 63.406 -17.141 1 36.12 16 LEU B N 1
ATOM 2134 C CA . LEU B 1 16 ? 6.93 62.062 -16.703 1 36.12 16 LEU B CA 1
ATOM 2135 C C . LEU B 1 16 ? 5.875 61.094 -17.219 1 36.12 16 LEU B C 1
ATOM 2137 O O . LEU B 1 16 ? 4.688 61.25 -16.938 1 36.12 16 LEU B O 1
ATOM 2141 N N . ALA B 1 17 ? 5.941 60.688 -18.469 1 39.5 17 ALA B N 1
ATOM 2142 C CA . ALA B 1 17 ? 5.102 59.594 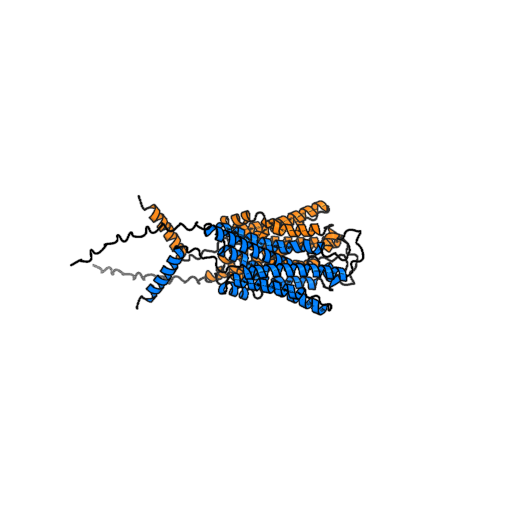-18.953 1 39.5 17 ALA B CA 1
ATOM 2143 C C . ALA B 1 17 ? 4.785 58.625 -17.844 1 39.5 17 ALA B C 1
ATOM 2145 O O . ALA B 1 17 ? 5.645 58.312 -17.016 1 39.5 17 ALA B O 1
ATOM 2146 N N . PRO B 1 18 ? 3.512 58.531 -17.484 1 39.62 18 PRO B N 1
ATOM 2147 C CA . PRO B 1 18 ? 3.223 57.531 -16.453 1 39.62 18 PRO B CA 1
ATOM 2148 C C . PRO B 1 18 ? 3.988 56.219 -16.656 1 39.62 18 PRO B C 1
ATOM 2150 O O . PRO B 1 18 ? 4.34 55.875 -17.797 1 39.62 18 PRO B O 1
ATOM 2153 N N . PRO B 1 19 ? 4.844 55.844 -15.703 1 37.97 19 PRO B N 1
ATOM 2154 C CA . PRO B 1 19 ? 5.531 54.594 -15.914 1 37.97 19 PRO B CA 1
ATOM 2155 C C . PRO B 1 19 ? 4.684 53.594 -16.703 1 37.97 19 PRO B C 1
ATOM 2157 O O . PRO B 1 19 ? 3.455 53.594 -16.594 1 37.97 19 PRO B O 1
ATOM 2160 N N . HIS B 1 20 ? 4.812 53.469 -17.938 1 37.47 20 HIS B N 1
ATOM 2161 C CA . HIS B 1 20 ? 4.227 52.344 -18.641 1 37.47 20 HIS B CA 1
ATOM 2162 C C . HIS B 1 20 ? 4.051 51.125 -17.719 1 37.47 20 HIS B C 1
ATOM 2164 O O . HIS B 1 20 ? 5.004 50.719 -17.062 1 37.47 20 HIS B O 1
ATOM 2170 N N . ALA B 1 21 ? 2.9 51.062 -17.109 1 36.91 21 ALA B N 1
ATOM 2171 C CA . ALA B 1 21 ? 2.541 49.844 -16.375 1 36.91 21 ALA B CA 1
ATOM 2172 C C . ALA B 1 21 ? 3.1 48.594 -17.062 1 36.91 21 ALA B C 1
ATOM 2174 O O . ALA B 1 21 ? 2.805 48.344 -18.219 1 36.91 21 ALA B O 1
ATOM 2175 N N . ASP B 1 22 ? 4.348 48.344 -17 1 38.25 22 ASP B N 1
ATOM 2176 C CA . ASP B 1 22 ? 4.816 47.031 -17.484 1 38.25 22 ASP B CA 1
ATOM 2177 C C . ASP B 1 22 ? 3.68 46.031 -17.516 1 38.25 22 ASP B C 1
ATOM 2179 O O . ASP B 1 22 ? 2.85 46 -16.609 1 38.25 22 ASP B O 1
ATOM 2183 N N . PRO B 1 23 ? 3.094 45.719 -18.594 1 39.84 23 PRO B N 1
ATOM 2184 C CA . PRO B 1 23 ? 2.051 44.688 -18.562 1 39.84 23 PRO B CA 1
ATOM 2185 C C . PRO B 1 23 ? 2.246 43.688 -17.438 1 39.84 23 PRO B C 1
ATOM 2187 O O . PRO B 1 23 ? 3.367 43.25 -17.203 1 39.84 23 PRO B O 1
ATOM 2190 N N . ALA B 1 24 ? 1.636 43.969 -16.312 1 38 24 ALA B N 1
ATOM 2191 C CA . ALA B 1 24 ? 1.576 43.094 -15.133 1 38 24 ALA B CA 1
ATOM 2192 C C . ALA B 1 24 ? 1.716 41.656 -15.523 1 38 24 ALA B C 1
ATOM 2194 O O . ALA B 1 24 ? 0.914 41.125 -16.312 1 38 24 ALA B O 1
ATOM 2195 N N . GLY B 1 25 ? 2.859 41.125 -15.844 1 39.69 25 GLY B N 1
ATOM 2196 C CA . GLY B 1 25 ? 3.066 39.688 -16.031 1 39.69 25 GLY B CA 1
ATOM 2197 C C . GLY B 1 25 ? 2.031 38.844 -15.312 1 39.69 25 GLY B C 1
ATOM 2198 O O . GLY B 1 25 ? 1.301 39.312 -14.453 1 39.69 25 GLY B O 1
ATOM 2199 N N . PRO B 1 26 ? 1.495 37.8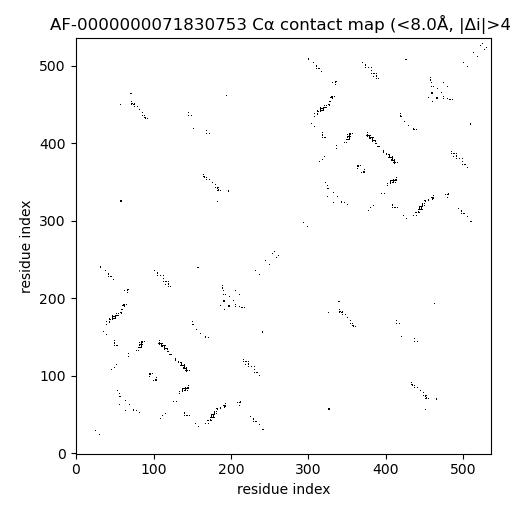12 -16.031 1 42.97 26 PRO B N 1
ATOM 2200 C CA . PRO B 1 26 ? 0.448 37.062 -15.328 1 42.97 26 PRO B CA 1
ATOM 2201 C C . PRO B 1 26 ? 0.628 37.062 -13.812 1 42.97 26 PRO B C 1
ATOM 2203 O O . PRO B 1 26 ? 1.755 37.156 -13.32 1 42.97 26 PRO B O 1
ATOM 2206 N N . PRO B 1 27 ? -0.164 37.625 -13.023 1 39.84 27 PRO B N 1
ATOM 2207 C CA . PRO B 1 27 ? -0.033 37.75 -11.57 1 39.84 27 PRO B CA 1
ATOM 2208 C C . PRO B 1 27 ? 0.727 36.594 -10.938 1 39.84 27 PRO B C 1
ATOM 2210 O O . PRO B 1 27 ? 0.625 35.469 -11.398 1 39.84 27 PRO B O 1
ATOM 2213 N N . ALA B 1 28 ? 1.938 36.812 -10.32 1 43.97 28 ALA B N 1
ATOM 2214 C CA . ALA B 1 28 ? 2.791 35.969 -9.5 1 43.97 28 ALA B CA 1
ATOM 2215 C C . ALA B 1 28 ? 1.979 34.844 -8.828 1 43.97 28 ALA B C 1
ATOM 2217 O O . ALA B 1 28 ? 2.514 33.781 -8.508 1 43.97 28 ALA B O 1
ATOM 2218 N N . HIS B 1 29 ? 0.676 35.156 -8.633 1 44.59 29 HIS B N 1
ATOM 2219 C CA . HIS B 1 29 ? -0.203 34.219 -7.93 1 44.59 29 HIS B CA 1
ATOM 2220 C C . HIS B 1 29 ? -0.431 32.969 -8.75 1 44.59 29 HIS B C 1
ATOM 2222 O O . HIS B 1 29 ? -0.533 31.859 -8.195 1 44.59 29 HIS B O 1
ATOM 2228 N N . SER B 1 30 ? -0.59 33.219 -10.117 1 44.62 30 SER B N 1
ATOM 2229 C CA . SER B 1 30 ? -0.938 32.094 -10.984 1 44.62 30 SER B CA 1
ATOM 2230 C C . SER B 1 30 ? 0.221 31.094 -11.102 1 44.62 30 SER B C 1
ATOM 2232 O O . SER B 1 30 ? 0.01 29.891 -11.156 1 44.62 30 SER B O 1
ATOM 2234 N N . ARG B 1 31 ? 1.412 31.719 -11.328 1 47.81 31 ARG B N 1
ATOM 2235 C CA . ARG B 1 31 ? 2.596 30.875 -11.492 1 47.81 31 ARG B CA 1
ATOM 2236 C C . ARG B 1 31 ? 2.836 30.031 -10.25 1 47.81 31 ARG B C 1
ATOM 2238 O O . ARG B 1 31 ? 3.283 28.875 -10.352 1 47.81 31 ARG B O 1
ATOM 2245 N N . VAL B 1 32 ? 2.541 30.672 -9.164 1 54.16 32 VAL B N 1
ATOM 2246 C CA . VAL B 1 32 ? 2.709 29.969 -7.898 1 54.16 32 VAL B CA 1
ATOM 2247 C C . VAL B 1 32 ? 1.766 28.766 -7.844 1 54.16 32 VAL B C 1
ATOM 2249 O O . VAL B 1 32 ? 2.152 27.688 -7.398 1 54.16 32 VAL B O 1
ATOM 2252 N N . TYR B 1 33 ? 0.568 28.984 -8.57 1 58.38 33 TYR B N 1
ATOM 2253 C CA . TYR B 1 33 ? -0.444 27.938 -8.555 1 58.38 33 TYR B CA 1
ATOM 2254 C C . TYR B 1 33 ? -0.006 26.75 -9.398 1 58.38 33 TYR B C 1
ATOM 2256 O O . TYR B 1 33 ? -0.168 25.594 -8.992 1 58.38 33 TYR B O 1
ATOM 2264 N N . GLY B 1 34 ? 0.657 27.094 -10.5 1 70.19 34 GLY B N 1
ATOM 2265 C CA . GLY B 1 34 ? 1.025 26.016 -11.398 1 70.19 34 GLY B CA 1
ATOM 2266 C C . GLY B 1 34 ? 2.178 25.172 -10.875 1 70.19 34 GLY B C 1
ATOM 2267 O O . GLY B 1 34 ? 2.195 23.953 -11.062 1 70.19 34 GLY B O 1
ATOM 2268 N N . ARG B 1 35 ? 2.941 25.766 -10.172 1 79.69 35 ARG B N 1
ATOM 2269 C CA . ARG B 1 35 ? 4.133 25.078 -9.68 1 79.69 35 ARG B CA 1
ATOM 2270 C C . ARG B 1 35 ? 3.775 24.078 -8.586 1 79.69 35 ARG B C 1
ATOM 2272 O O . ARG B 1 35 ? 4.363 23 -8.516 1 79.69 35 ARG B O 1
ATOM 2279 N N . ARG B 1 36 ? 2.729 24.438 -7.879 1 84.56 36 ARG B N 1
ATOM 2280 C CA . ARG B 1 36 ? 2.344 23.531 -6.797 1 84.56 36 ARG B CA 1
ATOM 2281 C C . ARG B 1 36 ? 1.771 22.234 -7.344 1 84.56 36 ARG B C 1
ATOM 2283 O O . ARG B 1 36 ? 2.051 21.156 -6.812 1 84.56 36 ARG B O 1
ATOM 2290 N N . TRP B 1 37 ? 1.058 22.422 -8.445 1 86.31 37 TRP B N 1
ATOM 2291 C CA . TRP B 1 37 ? 0.46 21.219 -9.016 1 86.31 37 TRP B CA 1
ATOM 2292 C C . TRP B 1 37 ? 1.511 20.375 -9.734 1 86.31 37 TRP B C 1
ATOM 2294 O O . TRP B 1 37 ? 1.387 19.141 -9.805 1 86.31 37 TRP B O 1
ATOM 2304 N N . LEU B 1 38 ? 2.51 21 -10.227 1 87.56 38 LEU B N 1
ATOM 2305 C CA . LEU B 1 38 ? 3.604 20.266 -10.852 1 87.56 38 LEU B CA 1
ATOM 2306 C C . LEU B 1 38 ? 4.387 19.484 -9.805 1 87.56 38 LEU B C 1
ATOM 2308 O O . LEU B 1 38 ? 4.727 18.312 -10.031 1 87.56 38 LEU B O 1
ATOM 2312 N N . VAL B 1 39 ? 4.59 20.031 -8.703 1 87.44 39 VAL B N 1
ATOM 2313 C CA . VAL B 1 39 ? 5.309 19.375 -7.621 1 87.44 39 VAL B CA 1
ATOM 2314 C C . VAL B 1 39 ? 4.484 18.188 -7.105 1 87.44 39 VAL B C 1
ATOM 2316 O O . VAL B 1 39 ? 5.02 17.094 -6.883 1 87.44 39 VAL B O 1
ATOM 2319 N N . LEU B 1 40 ? 3.223 18.484 -7.02 1 90.44 40 LEU B N 1
ATOM 2320 C CA . LEU B 1 40 ? 2.346 17.406 -6.562 1 90.44 40 LEU B CA 1
ATOM 2321 C C . LEU B 1 40 ? 2.322 16.25 -7.566 1 90.44 40 LEU B C 1
ATOM 2323 O O . LEU B 1 40 ? 2.336 15.086 -7.18 1 90.44 40 LEU B O 1
ATOM 2327 N N . SER B 1 41 ? 2.32 16.625 -8.805 1 92.44 41 SER B N 1
ATOM 2328 C CA . SER B 1 41 ? 2.293 15.602 -9.836 1 92.44 41 SER B CA 1
ATOM 2329 C C . SER B 1 41 ? 3.574 14.773 -9.828 1 92.44 41 SER B C 1
ATOM 2331 O O . SER B 1 41 ? 3.527 13.547 -9.945 1 92.44 41 SER B O 1
ATOM 2333 N N . LEU B 1 42 ? 4.68 15.422 -9.672 1 91.25 42 LEU B N 1
ATOM 2334 C CA . LEU B 1 42 ? 5.957 14.711 -9.641 1 91.25 42 LEU B CA 1
ATOM 2335 C C . LEU B 1 42 ? 6.035 13.797 -8.422 1 91.25 42 LEU B C 1
ATOM 2337 O O . LEU B 1 42 ? 6.461 12.648 -8.531 1 91.25 42 LEU B O 1
ATOM 2341 N N . PHE B 1 43 ? 5.594 14.273 -7.379 1 91.38 43 PHE B N 1
ATOM 2342 C CA . PHE B 1 43 ? 5.578 13.477 -6.156 1 91.38 43 PHE B CA 1
ATOM 2343 C C . PHE B 1 43 ? 4.648 12.281 -6.309 1 91.38 43 PHE B C 1
ATOM 2345 O O . PHE B 1 43 ? 5.008 11.156 -5.938 1 91.38 43 PHE B O 1
ATOM 2352 N N . SER B 1 44 ? 3.48 12.586 -6.82 1 93.69 44 SER B N 1
ATOM 2353 C CA . SER B 1 44 ? 2.486 11.523 -6.977 1 93.69 44 SER B CA 1
ATOM 2354 C C . SER B 1 44 ? 2.986 10.43 -7.914 1 93.69 44 SER B C 1
ATOM 2356 O O . SER B 1 44 ? 2.76 9.25 -7.668 1 93.69 44 SER B O 1
ATOM 2358 N N . LEU B 1 45 ? 3.674 10.828 -8.914 1 95.19 45 LEU B N 1
ATOM 2359 C CA . LEU B 1 45 ? 4.199 9.852 -9.859 1 95.19 45 LEU B CA 1
ATOM 2360 C C . LEU B 1 45 ? 5.332 9.039 -9.234 1 95.19 45 LEU B C 1
ATOM 2362 O O . LEU B 1 45 ? 5.473 7.848 -9.508 1 95.19 45 LEU B O 1
ATOM 2366 N N . LEU B 1 46 ? 6.113 9.719 -8.453 1 94.38 46 LEU B N 1
ATOM 2367 C CA . LEU B 1 46 ? 7.156 9 -7.727 1 94.38 46 LEU B CA 1
ATOM 2368 C C . LEU B 1 46 ? 6.555 8 -6.746 1 94.38 46 LEU B C 1
ATOM 2370 O O . LEU B 1 46 ? 7.035 6.871 -6.629 1 94.38 46 LEU B O 1
ATOM 2374 N N . ALA B 1 47 ? 5.523 8.477 -6.082 1 93.06 47 ALA B N 1
ATOM 2375 C CA . ALA B 1 47 ? 4.82 7.586 -5.16 1 93.06 47 ALA B CA 1
ATOM 2376 C C . ALA B 1 47 ? 4.207 6.402 -5.902 1 93.06 47 ALA B C 1
ATOM 2378 O O . ALA B 1 47 ? 4.227 5.273 -5.406 1 93.06 47 ALA B O 1
ATOM 2379 N N . PHE B 1 48 ? 3.719 6.684 -7.062 1 95.31 48 PHE B N 1
ATOM 2380 C CA . PHE B 1 48 ? 3.162 5.641 -7.918 1 95.31 48 PHE B CA 1
ATOM 2381 C C . PHE B 1 48 ? 4.215 4.594 -8.25 1 95.31 48 PHE B C 1
ATOM 2383 O O . PHE B 1 48 ? 3.973 3.393 -8.117 1 95.31 48 PHE B O 1
ATOM 2390 N N . MET B 1 49 ? 5.336 5.055 -8.648 1 96.56 49 MET B N 1
ATOM 2391 C CA . MET B 1 49 ? 6.414 4.137 -9.008 1 96.56 49 MET B CA 1
ATOM 2392 C C . MET B 1 49 ? 6.918 3.379 -7.789 1 96.56 49 MET B C 1
ATOM 2394 O O . MET B 1 49 ? 7.281 2.205 -7.887 1 96.56 49 MET B O 1
ATOM 2398 N N . GLN B 1 50 ? 7.027 4.051 -6.637 1 94.62 50 GLN B N 1
ATOM 2399 C CA . GLN B 1 50 ? 7.453 3.398 -5.406 1 94.62 50 GLN B CA 1
ATOM 2400 C C . GLN B 1 50 ? 6.531 2.236 -5.051 1 94.62 50 GLN B C 1
ATOM 2402 O O . GLN B 1 50 ? 7 1.155 -4.684 1 94.62 50 GLN B O 1
ATOM 2407 N N . GLY B 1 51 ? 5.266 2.457 -5.16 1 92.38 51 GLY B N 1
ATOM 2408 C CA . GLY B 1 51 ? 4.305 1.397 -4.891 1 92.38 51 GLY B CA 1
ATOM 2409 C C . GLY B 1 51 ? 4.387 0.254 -5.883 1 92.38 51 GLY B C 1
ATOM 2410 O O . GLY B 1 51 ? 4.281 -0.914 -5.504 1 92.38 51 GLY B O 1
ATOM 2411 N N . MET B 1 52 ? 4.543 0.631 -7.094 1 94.75 52 MET B N 1
ATOM 2412 C CA . MET B 1 52 ? 4.613 -0.384 -8.141 1 94.75 52 MET B CA 1
ATOM 2413 C C . MET B 1 52 ? 5.832 -1.28 -7.949 1 94.75 52 MET B C 1
ATOM 2415 O O . MET B 1 52 ? 5.738 -2.502 -8.078 1 94.75 52 MET B O 1
ATOM 2419 N N . VAL B 1 53 ? 6.988 -0.667 -7.66 1 96.19 53 VAL B N 1
ATOM 2420 C CA . VAL B 1 53 ? 8.219 -1.429 -7.453 1 96.19 53 VAL B CA 1
ATOM 2421 C C . VAL B 1 53 ? 8.094 -2.27 -6.184 1 96.19 53 VAL B C 1
ATOM 2423 O O . VAL B 1 53 ? 8.562 -3.408 -6.141 1 96.19 53 VAL B O 1
ATOM 2426 N N . TRP B 1 54 ? 7.461 -1.772 -5.203 1 92.69 54 TRP B N 1
ATOM 2427 C CA . TRP B 1 54 ? 7.309 -2.48 -3.936 1 92.69 54 TRP B CA 1
ATOM 2428 C C . TRP B 1 54 ? 6.504 -3.764 -4.121 1 92.69 54 TRP B C 1
ATOM 2430 O O . TRP B 1 54 ? 6.883 -4.82 -3.611 1 92.69 54 TRP B O 1
ATOM 2440 N N . ASN B 1 55 ? 5.426 -3.719 -4.859 1 90.31 55 ASN B N 1
ATOM 2441 C CA . ASN B 1 55 ? 4.547 -4.867 -5.043 1 90.31 55 ASN B CA 1
ATOM 2442 C C . ASN B 1 55 ? 4.863 -5.613 -6.336 1 90.31 55 ASN B C 1
ATOM 2444 O O . ASN B 1 55 ? 4.02 -6.348 -6.855 1 90.31 55 ASN B O 1
ATOM 2448 N N . PHE B 1 56 ? 6.039 -5.57 -6.863 1 93.69 56 PHE B N 1
ATOM 2449 C CA . PHE B 1 56 ? 6.426 -6.074 -8.18 1 93.69 56 PHE B CA 1
ATOM 2450 C C . PHE B 1 56 ? 6.309 -7.594 -8.234 1 93.69 56 PHE B C 1
ATOM 2452 O O . PHE B 1 56 ? 5.781 -8.141 -9.203 1 93.69 56 PHE B O 1
ATOM 2459 N N . TRP B 1 57 ? 6.684 -8.25 -7.258 1 91.25 57 TRP B N 1
ATOM 2460 C CA . TRP B 1 57 ? 6.871 -9.695 -7.32 1 91.25 57 TRP B CA 1
ATOM 2461 C C . TRP B 1 57 ? 5.598 -10.422 -6.902 1 91.25 57 TRP B C 1
ATOM 2463 O O . TRP B 1 57 ? 5.363 -11.562 -7.316 1 91.25 57 TRP B O 1
ATOM 2473 N N . GLY B 1 58 ? 4.766 -9.805 -6.164 1 86.12 58 GLY B N 1
ATOM 2474 C CA . GLY B 1 58 ? 3.555 -10.43 -5.664 1 86.12 58 GLY B CA 1
ATOM 2475 C C . GLY B 1 58 ? 2.686 -11.016 -6.766 1 86.12 58 GLY B C 1
ATOM 2476 O O . GLY B 1 58 ? 2.404 -12.211 -6.773 1 86.12 58 GLY B O 1
ATOM 2477 N N . PRO B 1 59 ? 2.346 -10.281 -7.734 1 85.19 59 PRO B N 1
ATOM 2478 C CA . PRO B 1 59 ? 1.432 -10.719 -8.789 1 85.19 59 PRO B CA 1
ATOM 2479 C C . PRO B 1 59 ? 2.061 -11.742 -9.727 1 85.19 59 PRO B C 1
ATOM 2481 O O . PRO B 1 59 ? 1.35 -12.438 -10.461 1 85.19 59 PRO B O 1
ATOM 2484 N N . ILE B 1 60 ? 3.367 -11.859 -9.719 1 88.69 60 ILE B N 1
ATOM 2485 C CA . ILE B 1 60 ? 4.023 -12.789 -10.633 1 88.69 60 ILE B CA 1
ATOM 2486 C C . ILE B 1 60 ? 4.816 -13.828 -9.844 1 88.69 60 ILE B C 1
ATOM 2488 O O . ILE B 1 60 ? 5.883 -14.266 -10.281 1 88.69 60 ILE B O 1
ATOM 2492 N N . GLN B 1 61 ? 4.348 -14.141 -8.742 1 85.25 61 GLN B N 1
ATOM 2493 C CA . GLN B 1 61 ? 5.07 -15.039 -7.844 1 85.25 61 GLN B CA 1
ATOM 2494 C C . GLN B 1 61 ? 5.285 -16.406 -8.492 1 85.25 61 GLN B C 1
ATOM 2496 O O . GLN B 1 61 ? 6.348 -17.016 -8.328 1 85.25 61 GLN B O 1
ATOM 2501 N N . SER B 1 62 ? 4.301 -16.922 -9.234 1 83.12 62 SER B N 1
ATOM 2502 C CA . SER B 1 62 ? 4.445 -18.234 -9.867 1 83.12 62 SER B CA 1
ATOM 2503 C C . SER B 1 62 ? 5.496 -18.203 -10.977 1 83.12 62 SER B C 1
ATOM 2505 O O . SER B 1 62 ? 6.297 -19.125 -11.102 1 83.12 62 SER B O 1
ATOM 2507 N N . SER B 1 63 ? 5.473 -17.156 -11.711 1 86.75 63 SER B N 1
ATOM 2508 C CA . SER B 1 63 ? 6.465 -16.984 -12.766 1 86.75 63 SER B CA 1
ATOM 2509 C C . SER B 1 63 ? 7.863 -16.797 -12.188 1 86.75 63 SER B C 1
ATOM 2511 O O . SER B 1 63 ? 8.844 -17.281 -12.742 1 86.75 63 SER B O 1
ATOM 2513 N N . ALA B 1 64 ? 7.941 -16.109 -11.055 1 89.44 64 ALA B N 1
ATOM 2514 C CA . ALA B 1 64 ? 9.227 -15.867 -10.398 1 89.44 64 ALA B CA 1
ATOM 2515 C C . ALA B 1 64 ? 9.789 -17.156 -9.82 1 89.44 64 ALA B C 1
ATOM 2517 O O . ALA B 1 64 ? 11.008 -17.359 -9.797 1 89.44 64 ALA B O 1
ATOM 2518 N N . ALA B 1 65 ? 8.906 -17.984 -9.336 1 85.06 65 ALA B N 1
ATOM 2519 C CA . ALA B 1 65 ? 9.344 -19.281 -8.82 1 85.06 65 ALA B CA 1
ATOM 2520 C C . ALA B 1 65 ? 9.953 -20.141 -9.93 1 85.06 65 ALA B C 1
ATOM 2522 O O . ALA B 1 65 ? 10.984 -20.781 -9.727 1 85.06 65 ALA B O 1
ATOM 2523 N N . ARG B 1 66 ? 9.398 -20.078 -11.031 1 84.5 66 ARG B N 1
ATOM 2524 C CA . ARG B 1 66 ? 9.867 -20.875 -12.164 1 84.5 66 ARG B CA 1
ATOM 2525 C C . ARG B 1 66 ? 11.133 -20.281 -12.773 1 84.5 66 ARG B C 1
ATOM 2527 O O . ARG B 1 66 ? 12.078 -21 -13.086 1 84.5 66 ARG B O 1
ATOM 2534 N N . ALA B 1 67 ? 11.156 -19.016 -12.883 1 86.44 67 ALA B N 1
ATOM 2535 C CA . ALA B 1 67 ? 12.234 -18.359 -13.602 1 86.44 67 ALA B CA 1
ATOM 2536 C C . ALA B 1 67 ? 13.469 -18.203 -12.719 1 86.44 67 ALA B C 1
ATOM 2538 O O . ALA B 1 67 ? 14.602 -18.328 -13.195 1 86.44 67 ALA B O 1
ATOM 2539 N N . PHE B 1 68 ? 13.289 -17.922 -11.438 1 89.12 68 PHE B N 1
ATOM 2540 C CA . PHE B 1 68 ? 14.422 -17.578 -10.578 1 89.12 68 PHE B CA 1
ATOM 2541 C C . PHE B 1 68 ? 14.516 -18.547 -9.406 1 89.12 68 PHE B C 1
ATOM 2543 O O . PHE B 1 68 ? 15.453 -18.453 -8.602 1 89.12 68 PHE B O 1
ATOM 2550 N N . GLY B 1 69 ? 13.523 -19.406 -9.25 1 86.06 69 GLY B N 1
ATOM 2551 C CA . GLY B 1 69 ? 13.531 -20.344 -8.148 1 86.06 69 GLY B CA 1
ATOM 2552 C C . GLY B 1 69 ? 13.117 -19.734 -6.828 1 86.06 69 GLY B C 1
ATOM 2553 O O . GLY B 1 69 ? 13.531 -20.188 -5.762 1 86.06 69 GLY B O 1
ATOM 2554 N N . PHE B 1 70 ? 12.352 -18.672 -6.887 1 87.94 70 PHE B N 1
ATOM 2555 C CA . PHE B 1 70 ? 11.883 -18.016 -5.672 1 87.94 70 PHE B CA 1
ATOM 2556 C C . PHE B 1 70 ? 10.82 -18.859 -4.98 1 87.94 70 PHE B C 1
ATOM 2558 O O . PHE B 1 70 ? 9.898 -19.359 -5.629 1 87.94 70 PHE B O 1
ATOM 2565 N N . THR B 1 71 ? 11.047 -19.047 -3.707 1 83.44 71 THR B N 1
ATOM 2566 C CA . THR B 1 71 ? 10.016 -19.672 -2.895 1 83.44 71 THR B CA 1
ATOM 2567 C C . THR B 1 71 ? 9 -18.641 -2.4 1 83.44 71 THR B C 1
ATOM 2569 O O . THR B 1 71 ? 9.195 -17.438 -2.586 1 83.44 71 THR B O 1
ATOM 2572 N N . GLY B 1 72 ? 7.938 -19.109 -1.864 1 81.81 72 GLY B N 1
ATOM 2573 C CA . GLY B 1 72 ? 6.957 -18.219 -1.266 1 81.81 72 GLY B CA 1
ATOM 2574 C C . GLY B 1 72 ? 7.547 -17.328 -0.193 1 81.81 72 GLY B C 1
ATOM 2575 O O . GLY B 1 72 ? 7.207 -16.141 -0.109 1 81.81 72 GLY B O 1
ATOM 2576 N N . SER B 1 73 ? 8.445 -17.906 0.53 1 84.12 73 SER B N 1
ATOM 2577 C CA . SER B 1 73 ? 9.094 -17.141 1.591 1 84.12 73 SER B CA 1
ATOM 2578 C C . SER B 1 73 ? 10.008 -16.062 1.017 1 84.12 73 SER B C 1
ATOM 2580 O O . SER B 1 73 ? 10.164 -14.992 1.604 1 84.12 73 SER B O 1
ATOM 2582 N N . ASP B 1 74 ? 10.594 -16.344 -0.096 1 89 74 ASP B N 1
ATOM 2583 C CA . ASP B 1 74 ? 11.438 -15.344 -0.748 1 89 74 ASP B CA 1
ATOM 2584 C C . ASP B 1 74 ? 10.617 -14.141 -1.2 1 89 74 ASP B C 1
ATOM 2586 O O . ASP B 1 74 ? 11.039 -12.992 -1.032 1 89 74 ASP B O 1
ATOM 2590 N N . ILE B 1 75 ? 9.484 -14.438 -1.711 1 88.31 75 ILE B N 1
ATOM 2591 C CA . ILE B 1 75 ? 8.609 -13.375 -2.186 1 88.31 75 ILE B CA 1
ATOM 2592 C C . ILE B 1 75 ? 8.109 -12.547 -1.001 1 88.31 75 ILE B C 1
ATOM 2594 O O . ILE B 1 75 ? 8.078 -11.32 -1.064 1 88.31 75 ILE B O 1
ATOM 2598 N N . ALA B 1 76 ? 7.797 -13.289 0.051 1 87.5 76 ALA B N 1
ATOM 2599 C CA . ALA B 1 76 ? 7.371 -12.586 1.261 1 87.5 76 ALA B CA 1
ATOM 2600 C C . ALA B 1 76 ? 8.477 -11.672 1.784 1 87.5 76 ALA B C 1
ATOM 2602 O O . ALA B 1 76 ? 8.211 -10.555 2.23 1 87.5 76 ALA B O 1
ATOM 2603 N N . LEU B 1 77 ? 9.633 -12.117 1.735 1 90.62 77 LEU B N 1
ATOM 2604 C CA . LEU B 1 77 ? 10.773 -11.328 2.197 1 90.62 77 LEU B CA 1
ATOM 2605 C C . LEU B 1 77 ? 10.969 -10.094 1.317 1 90.62 77 LEU B C 1
ATOM 2607 O O . LEU B 1 77 ? 11.32 -9.023 1.814 1 90.62 77 LEU B O 1
ATOM 2611 N N . LEU B 1 78 ? 10.812 -10.289 0.057 1 92.81 78 LEU B N 1
ATOM 2612 C CA . LEU B 1 78 ? 10.945 -9.164 -0.865 1 92.81 78 LEU B CA 1
ATOM 2613 C C . LEU B 1 78 ? 9.914 -8.086 -0.553 1 92.81 78 LEU B C 1
ATOM 2615 O O . LEU B 1 78 ? 10.211 -6.891 -0.648 1 92.81 78 LEU B O 1
ATOM 2619 N N . VAL B 1 79 ? 8.742 -8.477 -0.174 1 89.88 79 VAL B N 1
ATOM 2620 C CA . VAL B 1 79 ? 7.699 -7.523 0.193 1 89.88 79 VAL B CA 1
ATOM 2621 C C . VAL B 1 79 ? 8.016 -6.91 1.557 1 89.88 79 VAL B C 1
ATOM 2623 O O . VAL B 1 79 ? 7.777 -5.723 1.779 1 89.88 79 VAL B O 1
ATOM 2626 N N . LEU B 1 80 ? 8.68 -7.656 2.42 1 91.62 80 LEU B N 1
ATOM 2627 C CA . LEU B 1 80 ? 8.969 -7.211 3.779 1 91.62 80 LEU B CA 1
ATOM 2628 C C . LEU B 1 80 ? 10.078 -6.168 3.789 1 91.62 80 LEU B C 1
ATOM 2630 O O . LEU B 1 80 ? 10.242 -5.441 4.77 1 91.62 80 LEU B O 1
ATOM 2634 N N . TRP B 1 81 ? 10.797 -6.09 2.727 1 91.69 81 TRP B N 1
ATOM 2635 C CA . TRP B 1 81 ? 11.812 -5.043 2.648 1 91.69 81 TRP B CA 1
ATOM 2636 C C . TRP B 1 81 ? 11.172 -3.66 2.645 1 91.69 81 TRP B C 1
ATOM 2638 O O . TRP B 1 81 ? 11.805 -2.678 3.047 1 91.69 81 TRP B O 1
ATOM 2648 N N . GLY B 1 82 ? 9.914 -3.578 2.197 1 89.19 82 GLY B N 1
ATOM 2649 C CA . GLY B 1 82 ? 9.195 -2.316 2.238 1 89.19 82 GLY B CA 1
ATOM 2650 C C . GLY B 1 82 ? 9.055 -1.757 3.641 1 89.19 82 GLY B C 1
ATOM 2651 O O . GLY B 1 82 ? 9.656 -0.73 3.969 1 89.19 82 GLY B O 1
ATOM 2652 N N . PRO B 1 83 ? 8.352 -2.461 4.504 1 87.56 83 PRO B N 1
ATOM 2653 C CA . PRO B 1 83 ? 8.227 -1.994 5.887 1 87.56 83 PRO B CA 1
ATOM 2654 C C . PRO B 1 83 ? 9.562 -1.979 6.629 1 87.56 83 PRO B C 1
ATOM 2656 O O . PRO B 1 83 ? 9.766 -1.164 7.535 1 87.56 83 PRO B O 1
ATOM 2659 N N . ALA B 1 84 ? 10.516 -2.803 6.266 1 88.06 84 ALA B N 1
ATOM 2660 C CA . ALA B 1 84 ? 11.828 -2.785 6.895 1 88.06 84 ALA B CA 1
ATOM 2661 C C . ALA B 1 84 ? 12.547 -1.466 6.625 1 88.06 84 ALA B C 1
ATOM 2663 O O . ALA B 1 84 ? 13.367 -1.021 7.434 1 88.06 84 ALA B O 1
ATOM 2664 N N . GLY B 1 85 ? 12.242 -0.887 5.535 1 86.62 85 GLY B N 1
ATOM 2665 C CA . GLY B 1 85 ? 12.836 0.399 5.199 1 86.62 85 GLY B CA 1
ATOM 2666 C C . GLY B 1 85 ? 12.445 1.503 6.168 1 86.62 85 GLY B C 1
ATOM 2667 O O . GLY B 1 85 ? 13.094 2.555 6.207 1 86.62 85 GLY B O 1
ATOM 2668 N N . PHE B 1 86 ? 11.422 1.215 6.953 1 83.12 86 PHE B N 1
ATOM 2669 C CA . PHE B 1 86 ? 10.984 2.207 7.926 1 83.12 86 PHE B CA 1
ATOM 2670 C C . PHE B 1 86 ? 11.883 2.18 9.164 1 83.12 86 PHE B C 1
ATOM 2672 O O . PHE B 1 86 ? 11.789 3.055 10.023 1 83.12 86 PHE B O 1
ATOM 2679 N N . GLY B 1 87 ? 12.789 1.248 9.234 1 81.5 87 GLY B N 1
ATOM 2680 C CA . GLY B 1 87 ? 13.711 1.182 10.352 1 81.5 87 GLY B CA 1
ATOM 2681 C C . GLY B 1 87 ? 14.414 2.498 10.633 1 81.5 87 GLY B C 1
ATOM 2682 O O . GLY B 1 87 ? 14.266 3.074 11.711 1 81.5 87 GLY B O 1
ATOM 2683 N N . PRO B 1 88 ? 14.961 3.006 9.609 1 80.62 88 PRO B N 1
ATOM 2684 C CA . PRO B 1 88 ? 15.641 4.289 9.805 1 80.62 88 PRO B CA 1
ATOM 2685 C C . PRO B 1 88 ? 14.711 5.484 9.617 1 80.62 88 PRO B C 1
ATOM 2687 O O . PRO B 1 88 ? 15.102 6.488 9.016 1 80.62 88 PRO B O 1
ATOM 2690 N N . TRP B 1 89 ? 13.523 5.359 10.055 1 74.56 89 TRP B N 1
ATOM 2691 C CA . TRP B 1 89 ? 12.531 6.414 9.852 1 74.56 89 TRP B CA 1
ATOM 2692 C C . TRP B 1 89 ? 12.984 7.711 10.516 1 74.56 89 TRP B C 1
ATOM 2694 O O . TRP B 1 89 ? 12.727 8.805 10.008 1 74.56 89 TRP B O 1
ATOM 2704 N N . LEU B 1 90 ? 13.633 7.617 11.617 1 71.88 90 LEU B N 1
ATOM 2705 C CA . LEU B 1 90 ? 14.078 8.797 12.344 1 71.88 90 LEU B CA 1
ATOM 2706 C C . LEU B 1 90 ? 15.078 9.602 11.523 1 71.88 90 LEU B C 1
ATOM 2708 O O . LEU B 1 90 ? 15.07 10.836 11.555 1 71.88 90 LEU B O 1
ATOM 2712 N N . LEU B 1 91 ? 15.852 8.859 10.805 1 74.56 91 LEU B N 1
ATOM 2713 C CA . LEU B 1 91 ? 16.844 9.531 9.969 1 74.56 91 LEU B CA 1
ATOM 2714 C C . LEU B 1 91 ? 16.172 10.312 8.844 1 74.56 91 LEU B C 1
ATOM 2716 O O . LEU B 1 91 ? 16.562 11.445 8.555 1 74.56 91 LEU B O 1
ATOM 2720 N N . PHE B 1 92 ? 15.164 9.758 8.359 1 76.12 92 PHE B N 1
ATOM 2721 C CA . PHE B 1 92 ? 14.477 10.414 7.25 1 76.12 92 PHE B CA 1
ATOM 2722 C C . PHE B 1 92 ? 13.648 11.594 7.746 1 76.12 92 PHE B C 1
ATOM 2724 O O . PHE B 1 92 ? 13.578 12.633 7.078 1 76.12 92 PHE B O 1
ATOM 2731 N N . MET B 1 93 ? 13.203 11.398 8.875 1 71 93 MET B N 1
ATOM 2732 C CA . MET B 1 93 ? 12.453 12.516 9.453 1 71 93 MET B CA 1
ATOM 2733 C C . MET B 1 93 ? 13.391 13.664 9.828 1 71 93 MET B C 1
ATOM 2735 O O . MET B 1 93 ? 13.047 14.828 9.656 1 71 93 MET B O 1
ATOM 2739 N N . TRP B 1 94 ? 14.5 13.242 10.398 1 74.31 94 TRP B N 1
ATOM 2740 C CA . TRP B 1 94 ? 15.508 14.25 10.711 1 74.31 94 TRP B CA 1
ATOM 2741 C C . TRP B 1 94 ? 15.938 15 9.453 1 74.31 94 TRP B C 1
ATOM 2743 O O . TRP B 1 94 ? 16.078 16.219 9.469 1 74.31 94 TRP B O 1
ATOM 2753 N N . LEU B 1 95 ? 16.109 14.336 8.43 1 78.31 95 LEU B N 1
ATOM 2754 C CA . LEU B 1 95 ? 16.5 14.945 7.16 1 78.31 95 LEU B CA 1
ATOM 2755 C C . LEU B 1 95 ? 15.414 15.883 6.645 1 78.31 95 LEU B C 1
ATOM 2757 O O . LEU B 1 95 ? 15.711 16.969 6.152 1 78.31 95 LEU B O 1
ATOM 2761 N N . MET B 1 96 ? 14.227 15.492 6.797 1 75.5 96 MET B N 1
ATOM 2762 C CA . MET B 1 96 ? 13.094 16.297 6.344 1 75.5 96 MET B CA 1
ATOM 2763 C C . MET B 1 96 ? 12.992 17.594 7.148 1 75.5 96 MET B C 1
ATOM 2765 O O . MET B 1 96 ? 12.695 18.641 6.594 1 75.5 96 MET B O 1
ATOM 2769 N N . ASP B 1 97 ? 13.328 17.484 8.359 1 73.44 97 ASP B N 1
ATOM 2770 C CA . ASP B 1 97 ? 13.258 18.641 9.234 1 73.44 97 ASP B CA 1
ATOM 2771 C C . ASP B 1 97 ? 14.445 19.578 9.008 1 73.44 97 ASP B C 1
ATOM 2773 O O . ASP B 1 97 ? 14.289 20.797 9.008 1 73.44 97 ASP B O 1
ATOM 2777 N N . LYS B 1 98 ? 15.555 18.969 8.797 1 79.44 98 LYS B N 1
ATOM 2778 C CA . LYS B 1 98 ? 16.781 19.766 8.727 1 79.44 98 LYS B CA 1
ATOM 2779 C C . LYS B 1 98 ? 17.016 20.266 7.309 1 79.44 98 LYS B C 1
ATOM 2781 O O . LYS B 1 98 ? 17.422 21.422 7.109 1 79.44 98 LYS B O 1
ATOM 2786 N N . LYS B 1 99 ? 16.828 19.375 6.355 1 81.94 99 LYS B N 1
ATOM 2787 C CA . LYS B 1 99 ? 17.203 19.734 4.996 1 81.94 99 LYS B CA 1
ATOM 2788 C C . LYS B 1 99 ? 15.984 20.062 4.141 1 81.94 99 LYS B C 1
ATOM 2790 O O . LYS B 1 99 ? 16.109 20.516 3.004 1 81.94 99 LYS B O 1
ATOM 2795 N N . GLY B 1 100 ? 14.844 19.781 4.707 1 77.88 100 GLY B N 1
ATOM 2796 C CA . GLY B 1 100 ? 13.633 20.156 3.992 1 77.88 100 GLY B CA 1
ATOM 2797 C C . GLY B 1 100 ? 13.062 19.031 3.148 1 77.88 100 GLY B C 1
ATOM 2798 O O . GLY B 1 100 ? 13.641 17.953 3.078 1 77.88 100 GLY B O 1
ATOM 2799 N N . LEU B 1 101 ? 11.992 19.391 2.496 1 79.38 101 LEU B N 1
ATOM 2800 C CA . LEU B 1 101 ? 11.219 18.406 1.734 1 79.38 101 LEU B CA 1
ATOM 2801 C C . LEU B 1 101 ? 11.938 18.047 0.441 1 79.38 101 LEU B C 1
ATOM 2803 O O . LEU B 1 101 ? 11.961 16.875 0.051 1 79.38 101 LEU B O 1
ATOM 2807 N N . ARG B 1 102 ? 12.578 18.953 -0.193 1 83 102 ARG B N 1
ATOM 2808 C CA . ARG B 1 102 ? 13.227 18.703 -1.474 1 83 102 ARG B CA 1
ATOM 2809 C C . ARG B 1 102 ? 14.383 17.719 -1.314 1 83 102 ARG B C 1
ATOM 2811 O O . ARG B 1 102 ? 14.484 16.75 -2.07 1 83 102 ARG B O 1
ATOM 2818 N N . ALA B 1 103 ? 15.172 17.969 -0.378 1 86.69 103 ALA B N 1
ATOM 2819 C CA . ALA B 1 103 ? 16.328 17.109 -0.156 1 86.69 103 ALA B CA 1
ATOM 2820 C C . ALA B 1 103 ? 15.898 15.695 0.206 1 86.69 103 ALA B C 1
ATOM 2822 O O . ALA B 1 103 ? 16.5 14.719 -0.243 1 86.69 103 ALA B O 1
ATOM 2823 N N . SER B 1 104 ? 14.891 15.578 1.007 1 86.06 104 SER B N 1
ATOM 2824 C CA . SER B 1 104 ? 14.406 14.258 1.412 1 86.06 104 SER B CA 1
ATOM 2825 C C . SER B 1 104 ? 13.805 13.508 0.231 1 86.06 104 SER B C 1
ATOM 2827 O O . SER B 1 104 ? 14.008 12.297 0.094 1 86.06 104 SER B O 1
ATOM 2829 N N . LEU B 1 105 ? 13.125 14.234 -0.573 1 87.75 105 LEU B N 1
ATOM 2830 C CA . LEU B 1 105 ? 12.531 13.609 -1.746 1 87.75 105 LEU B CA 1
ATOM 2831 C C . LEU B 1 105 ? 13.609 13.156 -2.73 1 87.75 105 LEU B C 1
ATOM 2833 O O . LEU B 1 105 ? 13.508 12.086 -3.32 1 87.75 105 LEU B O 1
ATOM 2837 N N . LEU B 1 106 ? 14.602 13.984 -2.887 1 90.94 106 LEU B N 1
ATOM 2838 C CA . LEU B 1 106 ? 15.688 13.648 -3.793 1 90.94 106 LEU B CA 1
ATOM 2839 C C . LEU B 1 106 ? 16.453 12.414 -3.303 1 90.94 106 LEU B C 1
ATOM 2841 O O . LEU B 1 106 ? 16.828 11.555 -4.102 1 90.94 106 LEU B O 1
ATOM 2845 N N . LEU B 1 107 ? 16.609 12.383 -2.07 1 90.88 107 LEU B N 1
ATOM 2846 C CA . LEU B 1 107 ? 17.297 11.227 -1.503 1 90.88 107 LEU B CA 1
ATOM 2847 C C . LEU B 1 107 ? 16.469 9.961 -1.708 1 90.88 107 LEU B C 1
ATOM 2849 O O . LEU B 1 107 ? 17 8.914 -2.082 1 90.88 107 LEU B O 1
ATOM 2853 N N . SER B 1 108 ? 15.219 10.086 -1.433 1 91.62 108 SER B N 1
ATOM 2854 C CA . SER B 1 108 ? 14.336 8.938 -1.626 1 91.62 108 SER B CA 1
ATOM 2855 C C . SER B 1 108 ? 14.312 8.5 -3.086 1 91.62 108 SER B C 1
ATOM 2857 O O . SER B 1 108 ? 14.391 7.305 -3.381 1 91.62 108 SER B O 1
ATOM 2859 N N . ALA B 1 109 ? 14.219 9.453 -3.961 1 94.38 109 ALA B N 1
ATOM 2860 C CA . ALA B 1 109 ? 14.219 9.141 -5.387 1 94.38 109 ALA B CA 1
ATOM 2861 C C . ALA B 1 109 ? 15.539 8.5 -5.805 1 94.38 109 ALA B C 1
ATOM 2863 O O . ALA B 1 109 ? 15.57 7.633 -6.68 1 94.38 109 ALA B O 1
ATOM 2864 N N . PHE B 1 110 ? 16.609 8.969 -5.215 1 96.38 110 PHE B N 1
ATOM 2865 C CA . PHE B 1 110 ? 17.906 8.383 -5.492 1 96.38 110 PHE B CA 1
ATOM 2866 C C . PHE B 1 110 ? 17.953 6.926 -5.043 1 96.38 110 PHE B C 1
ATOM 2868 O O . PHE B 1 110 ? 18.484 6.07 -5.754 1 96.38 110 PHE B O 1
ATOM 2875 N N . PHE B 1 111 ? 17.422 6.648 -3.875 1 95.88 111 PHE B N 1
ATOM 2876 C CA . PHE B 1 111 ? 17.359 5.277 -3.383 1 95.88 111 PHE B CA 1
ATOM 2877 C C . PHE B 1 111 ? 16.531 4.406 -4.312 1 95.88 111 PHE B C 1
ATOM 2879 O O . PHE B 1 111 ? 16.891 3.262 -4.594 1 95.88 111 PHE B O 1
ATOM 2886 N N . MET B 1 112 ? 15.453 4.945 -4.773 1 97.25 112 MET B N 1
ATOM 2887 C CA . MET B 1 112 ? 14.609 4.195 -5.695 1 97.25 112 MET B CA 1
ATOM 2888 C C . MET B 1 112 ? 15.344 3.902 -6.996 1 97.25 112 MET B C 1
ATOM 2890 O O . MET B 1 112 ? 15.25 2.797 -7.531 1 97.25 112 MET B O 1
ATOM 2894 N N . LEU B 1 113 ? 16.062 4.918 -7.469 1 98.06 113 LEU B N 1
ATOM 2895 C CA . LEU B 1 113 ? 16.812 4.762 -8.711 1 98.06 113 LEU B CA 1
ATOM 2896 C C . LEU B 1 113 ? 17.922 3.719 -8.555 1 98.06 113 LEU B C 1
ATOM 2898 O O . LEU B 1 113 ? 18.031 2.807 -9.375 1 98.06 113 LEU B O 1
ATOM 2902 N N . LEU B 1 114 ? 18.703 3.877 -7.555 1 97.88 114 LEU B N 1
ATOM 2903 C CA . LEU B 1 114 ? 19.781 2.93 -7.289 1 97.88 114 LEU B CA 1
ATOM 2904 C C . LEU B 1 114 ? 19.219 1.522 -7.082 1 97.88 114 LEU B C 1
ATOM 2906 O O . LEU B 1 114 ? 19.797 0.548 -7.574 1 97.88 114 LEU B O 1
ATOM 2910 N N . GLY B 1 115 ? 18.156 1.399 -6.34 1 97.81 115 GLY B N 1
ATOM 2911 C CA . GLY B 1 115 ? 17.531 0.105 -6.113 1 97.81 115 GLY B CA 1
ATOM 2912 C C . GLY B 1 115 ? 17.031 -0.548 -7.391 1 97.81 115 GLY B C 1
ATOM 2913 O O . GLY B 1 115 ? 17.266 -1.739 -7.613 1 97.81 115 GLY B O 1
ATOM 2914 N N . SER B 1 116 ? 16.359 0.257 -8.188 1 97.81 116 SER B N 1
ATOM 2915 C CA . SER B 1 116 ? 15.852 -0.265 -9.453 1 97.81 116 SER B CA 1
ATOM 2916 C C . SER B 1 116 ? 17 -0.656 -10.383 1 97.81 116 SER B C 1
ATOM 2918 O O . SER B 1 116 ? 16.891 -1.634 -11.125 1 97.81 116 SER B O 1
ATOM 2920 N N . ALA B 1 117 ? 18.062 0.096 -10.367 1 97.62 117 ALA B N 1
ATOM 2921 C CA . ALA B 1 117 ? 19.234 -0.239 -11.172 1 97.62 117 ALA B CA 1
ATOM 2922 C C . ALA B 1 117 ? 19.859 -1.554 -10.719 1 97.62 117 ALA B C 1
ATOM 2924 O O . ALA B 1 117 ? 20.203 -2.408 -11.539 1 97.62 117 ALA B O 1
ATOM 2925 N N . LEU B 1 118 ? 19.969 -1.723 -9.438 1 96.75 118 LEU B N 1
ATOM 2926 C CA . LEU B 1 118 ? 20.578 -2.924 -8.875 1 96.75 118 LEU B CA 1
ATOM 2927 C C . LEU B 1 118 ? 19.766 -4.164 -9.242 1 96.75 118 LEU B C 1
ATOM 2929 O O . LEU B 1 118 ? 20.328 -5.188 -9.633 1 96.75 118 LEU B O 1
ATOM 2933 N N . ARG B 1 119 ? 18.469 -4.117 -9.109 1 95.06 119 ARG B N 1
ATOM 2934 C CA . ARG B 1 119 ? 17.625 -5.285 -9.359 1 95.06 119 ARG B CA 1
ATOM 2935 C C . ARG B 1 119 ? 17.547 -5.59 -10.852 1 95.06 119 ARG B C 1
ATOM 2937 O O . ARG B 1 119 ? 17.156 -6.695 -11.242 1 95.06 119 ARG B O 1
ATOM 2944 N N . SER B 1 120 ? 17.922 -4.629 -11.75 1 95 120 SER B N 1
ATOM 2945 C CA . SER B 1 120 ? 17.75 -4.797 -13.195 1 95 120 SER B CA 1
ATOM 2946 C C . SER B 1 120 ? 19.031 -5.305 -13.836 1 95 120 SER B C 1
ATOM 2948 O O . SER B 1 120 ? 19.094 -5.5 -15.055 1 95 120 SER B O 1
ATOM 2950 N N . ILE B 1 121 ? 20.078 -5.516 -13.094 1 93.62 121 ILE B N 1
ATOM 2951 C CA . ILE B 1 121 ? 21.312 -6.062 -13.656 1 93.62 121 ILE B CA 1
ATOM 2952 C C . ILE B 1 121 ? 21.078 -7.504 -14.102 1 93.62 121 ILE B C 1
ATOM 2954 O O . ILE B 1 121 ? 20.719 -8.367 -13.289 1 93.62 121 ILE B O 1
ATOM 2958 N N . PRO B 1 122 ? 21.219 -7.777 -15.367 1 89.62 122 PRO B N 1
ATOM 2959 C CA . PRO B 1 122 ? 20.938 -9.109 -15.898 1 89.62 122 PRO B CA 1
ATOM 2960 C C . PRO B 1 122 ? 22.078 -10.094 -15.672 1 89.62 122 PRO B C 1
ATOM 2962 O O . PRO B 1 122 ? 22.828 -10.391 -16.594 1 89.62 122 PRO B O 1
ATOM 2965 N N . LEU B 1 123 ? 22.156 -10.617 -14.5 1 88.12 123 LEU B N 1
ATOM 2966 C CA . LEU B 1 123 ? 23.172 -11.617 -14.219 1 88.12 123 LEU B CA 1
ATOM 2967 C C . LEU B 1 123 ? 22.672 -13.016 -14.562 1 88.12 123 LEU B C 1
ATOM 2969 O O . LEU B 1 123 ? 21.484 -13.312 -14.406 1 88.12 123 LEU B O 1
ATOM 2973 N N . THR B 1 124 ? 23.531 -13.828 -14.977 1 83.94 124 THR B N 1
ATOM 2974 C CA . THR B 1 124 ? 23.188 -15.203 -15.328 1 83.94 124 THR B CA 1
ATOM 2975 C C . THR B 1 124 ? 23.234 -16.094 -14.094 1 83.94 124 THR B C 1
ATOM 2977 O O . THR B 1 124 ? 22.484 -17.078 -14.008 1 83.94 124 THR B O 1
ATOM 2980 N N . GLU B 1 125 ? 24.078 -15.664 -13.141 1 87.88 125 GLU B N 1
ATOM 2981 C CA . GLU B 1 125 ? 24.156 -16.438 -11.906 1 87.88 125 GLU B CA 1
ATOM 2982 C C . GLU B 1 125 ? 22.984 -16.141 -10.984 1 87.88 125 GLU B C 1
ATOM 2984 O O . GLU B 1 125 ? 22.859 -15.031 -10.461 1 87.88 125 GLU B O 1
ATOM 2989 N N . LEU B 1 126 ? 22.219 -17.109 -10.695 1 86 126 LEU B N 1
ATOM 2990 C CA . LEU B 1 126 ? 20.922 -16.938 -10.039 1 86 126 LEU B CA 1
ATOM 2991 C C . LEU B 1 126 ? 21.094 -16.5 -8.586 1 86 126 LEU B C 1
ATOM 2993 O O . LEU B 1 126 ? 20.438 -15.57 -8.133 1 86 126 LEU B O 1
ATOM 2997 N N . PRO B 1 127 ? 22.109 -17.125 -7.848 1 88.38 127 PRO B N 1
ATOM 2998 C CA . PRO B 1 127 ? 22.203 -16.703 -6.449 1 88.38 127 PRO B CA 1
ATOM 2999 C C . PRO B 1 127 ? 22.594 -15.242 -6.301 1 88.38 127 PRO B C 1
ATOM 3001 O O . PRO B 1 127 ? 22.047 -14.531 -5.457 1 88.38 127 PRO B O 1
ATOM 3004 N N . LEU B 1 128 ? 23.5 -14.805 -7.09 1 89.75 128 LEU B N 1
ATOM 3005 C CA . LEU B 1 128 ? 23.922 -13.414 -7.043 1 89.75 128 LEU B CA 1
ATOM 3006 C C . LEU B 1 128 ? 22.797 -12.484 -7.508 1 89.75 128 LEU B C 1
ATOM 3008 O O . LEU B 1 128 ? 22.609 -11.406 -6.945 1 89.75 128 LEU B O 1
ATOM 3012 N N . ARG B 1 129 ? 22.078 -12.891 -8.484 1 91.62 129 ARG B N 1
ATOM 3013 C CA . ARG B 1 129 ? 20.953 -12.109 -8.977 1 91.62 129 ARG B CA 1
ATOM 3014 C C . ARG B 1 129 ? 19.891 -11.938 -7.898 1 91.62 129 ARG B C 1
ATOM 3016 O O . ARG B 1 129 ? 19.344 -10.852 -7.734 1 91.62 129 ARG B O 1
ATOM 3023 N N . ARG B 1 130 ? 19.672 -12.961 -7.156 1 91.81 130 ARG B N 1
ATOM 3024 C CA . ARG B 1 130 ? 18.688 -12.906 -6.082 1 91.81 130 ARG B CA 1
ATOM 3025 C C . ARG B 1 130 ? 19.109 -11.914 -5.004 1 91.81 130 ARG B C 1
ATOM 3027 O O . ARG B 1 130 ? 18.281 -11.156 -4.496 1 91.81 130 ARG B O 1
ATOM 3034 N N . TRP B 1 131 ? 20.359 -11.875 -4.73 1 92.69 131 TRP B N 1
ATOM 3035 C CA . TRP B 1 131 ? 20.859 -10.945 -3.719 1 92.69 131 TRP B CA 1
ATOM 3036 C C . TRP B 1 131 ? 20.734 -9.5 -4.195 1 92.69 131 TRP B C 1
ATOM 3038 O O . TRP B 1 131 ? 20.422 -8.609 -3.404 1 92.69 131 TRP B O 1
ATOM 3048 N N . LEU B 1 132 ? 20.953 -9.297 -5.457 1 94.62 132 LEU B N 1
ATOM 3049 C CA . LEU B 1 132 ? 20.844 -7.957 -6.012 1 94.62 132 LEU B CA 1
ATOM 3050 C C . LEU B 1 132 ? 19.391 -7.496 -6.008 1 94.62 132 LEU B C 1
ATOM 3052 O O . LEU B 1 132 ? 19.094 -6.324 -5.742 1 94.62 132 LEU B O 1
ATOM 3056 N N . ILE B 1 133 ? 18.531 -8.43 -6.258 1 95.44 133 ILE B N 1
ATOM 3057 C CA . ILE B 1 133 ? 17.109 -8.117 -6.25 1 95.44 133 ILE B CA 1
ATOM 3058 C C . ILE B 1 133 ? 16.672 -7.746 -4.836 1 95.44 133 ILE B C 1
ATOM 3060 O O . ILE B 1 133 ? 15.969 -6.746 -4.641 1 95.44 133 ILE B O 1
ATOM 3064 N N . HIS B 1 134 ? 17.156 -8.523 -3.842 1 95.06 134 HIS B N 1
ATOM 3065 C CA . HIS B 1 134 ? 16.844 -8.219 -2.453 1 95.06 134 HIS B CA 1
ATOM 3066 C C . HIS B 1 134 ? 17.406 -6.867 -2.041 1 95.06 134 HIS B C 1
ATOM 3068 O O . HIS B 1 134 ? 16.734 -6.078 -1.371 1 95.06 134 HIS B O 1
ATOM 3074 N N . GLY B 1 135 ? 18.578 -6.664 -2.457 1 95.12 135 GLY B N 1
ATOM 3075 C CA . GLY B 1 135 ? 19.203 -5.379 -2.174 1 95.12 135 GLY B CA 1
ATOM 3076 C C . GLY B 1 135 ? 18.469 -4.215 -2.812 1 95.12 135 GLY B C 1
ATOM 3077 O O . GLY B 1 135 ? 18.344 -3.146 -2.211 1 95.12 135 GLY B O 1
ATOM 3078 N N . GLY B 1 136 ? 18.031 -4.395 -4.016 1 96.5 136 GLY B N 1
ATOM 3079 C CA . GLY B 1 136 ? 17.266 -3.361 -4.691 1 96.5 136 GLY B CA 1
ATOM 3080 C C . GLY B 1 136 ? 15.945 -3.053 -4 1 96.5 136 GLY B C 1
ATOM 3081 O O . GLY B 1 136 ? 15.555 -1.889 -3.889 1 96.5 136 GLY B O 1
ATOM 3082 N N . HIS B 1 137 ? 15.273 -4.07 -3.531 1 95.94 137 HIS B N 1
ATOM 3083 C CA . HIS B 1 137 ? 14.008 -3.875 -2.838 1 95.94 137 HIS B CA 1
ATOM 3084 C C . HIS B 1 137 ? 14.211 -3.189 -1.492 1 95.94 137 HIS B C 1
ATOM 3086 O O . HIS B 1 137 ? 13.367 -2.402 -1.056 1 95.94 137 HIS B O 1
ATOM 3092 N N . LEU B 1 138 ? 15.344 -3.5 -0.87 1 94.44 138 LEU B N 1
ATOM 3093 C CA . LEU B 1 138 ? 15.664 -2.812 0.376 1 94.44 138 LEU B CA 1
ATOM 3094 C C . LEU B 1 138 ? 15.852 -1.318 0.138 1 94.44 138 LEU B C 1
ATOM 3096 O O . LEU B 1 138 ? 15.328 -0.494 0.894 1 94.44 138 LEU B O 1
ATOM 3100 N N . LEU B 1 139 ? 16.547 -1.027 -0.897 1 95.25 139 LEU B N 1
ATOM 3101 C CA . LEU B 1 139 ? 16.766 0.376 -1.227 1 95.25 139 LEU B CA 1
ATOM 3102 C C . LEU B 1 139 ? 15.461 1.068 -1.592 1 95.25 139 LEU B C 1
ATOM 3104 O O . LEU B 1 139 ? 15.227 2.213 -1.196 1 95.25 139 LEU B O 1
ATOM 3108 N N . ASN B 1 140 ? 14.633 0.428 -2.338 1 94.69 140 ASN B N 1
ATOM 3109 C CA . ASN B 1 140 ? 13.305 0.976 -2.621 1 94.69 140 ASN B CA 1
ATOM 3110 C C . ASN B 1 140 ? 12.492 1.147 -1.345 1 94.69 140 ASN B C 1
ATOM 3112 O O . ASN B 1 140 ? 11.758 2.127 -1.201 1 94.69 140 ASN B O 1
ATOM 3116 N N . GLY B 1 141 ? 12.641 0.203 -0.435 1 92.19 141 GLY B N 1
ATOM 3117 C CA . GLY B 1 141 ? 11.945 0.277 0.84 1 92.19 141 GLY B CA 1
ATOM 3118 C C . GLY B 1 141 ? 12.367 1.469 1.681 1 92.19 141 GLY B C 1
ATOM 3119 O O . GLY B 1 141 ? 11.547 2.051 2.395 1 92.19 141 GLY B O 1
ATOM 3120 N N . LEU B 1 142 ? 13.547 1.873 1.578 1 90.5 142 LEU B N 1
ATOM 3121 C CA . LEU B 1 142 ? 14.055 3.01 2.334 1 90.5 142 LEU B CA 1
ATOM 3122 C C . LEU B 1 142 ? 13.391 4.305 1.89 1 90.5 142 LEU B C 1
ATOM 3124 O O . LEU B 1 142 ? 13.367 5.289 2.635 1 90.5 142 LEU B O 1
ATOM 3128 N N . ALA B 1 143 ? 12.867 4.301 0.728 1 89.94 143 ALA B N 1
ATOM 3129 C CA . ALA B 1 143 ? 12.18 5.48 0.217 1 89.94 143 ALA B CA 1
ATOM 3130 C C . ALA B 1 143 ? 10.742 5.543 0.729 1 89.94 143 ALA B C 1
ATOM 3132 O O . ALA B 1 143 ? 10.094 6.59 0.652 1 89.94 143 ALA B O 1
ATOM 3133 N N . GLY B 1 144 ? 10.281 4.504 1.331 1 84.81 144 GLY B N 1
ATOM 3134 C CA . GLY B 1 144 ? 8.891 4.348 1.729 1 84.81 144 GLY B CA 1
ATOM 3135 C C . GLY B 1 144 ? 8.453 5.359 2.768 1 84.81 144 GLY B C 1
ATOM 3136 O O . GLY B 1 144 ? 7.461 6.066 2.572 1 84.81 144 GLY B O 1
ATOM 3137 N N . PRO B 1 145 ? 9.203 5.539 3.791 1 81.12 145 PRO B N 1
ATOM 3138 C CA . PRO B 1 145 ? 8.789 6.477 4.836 1 81.12 145 PRO B CA 1
ATOM 3139 C C . PRO B 1 145 ? 8.641 7.906 4.32 1 81.12 145 PRO B C 1
ATOM 3141 O O . PRO B 1 145 ? 7.68 8.594 4.672 1 81.12 145 PRO B O 1
ATOM 3144 N N . THR B 1 146 ? 9.555 8.281 3.559 1 82.06 146 THR B N 1
ATOM 3145 C CA . THR B 1 146 ? 9.508 9.641 3.018 1 82.06 146 THR B CA 1
ATOM 3146 C C . THR B 1 146 ? 8.312 9.805 2.084 1 82.06 146 THR B C 1
ATOM 3148 O O . THR B 1 146 ? 7.586 10.797 2.164 1 82.06 146 THR B O 1
ATOM 3151 N N . ILE B 1 147 ? 8.102 8.82 1.28 1 83.44 147 ILE B N 1
ATOM 3152 C CA . ILE B 1 147 ? 7.016 8.898 0.307 1 83.44 147 ILE B CA 1
ATOM 3153 C C . ILE B 1 147 ? 5.672 8.922 1.031 1 83.44 147 ILE B C 1
ATOM 3155 O O . ILE B 1 147 ? 4.75 9.633 0.618 1 83.44 147 ILE B O 1
ATOM 3159 N N . MET B 1 148 ? 5.551 8.281 2.109 1 77.38 148 MET B N 1
ATOM 3160 C CA . MET B 1 148 ? 4.297 8.211 2.85 1 77.38 148 MET B CA 1
ATOM 3161 C C . MET B 1 148 ? 4.082 9.469 3.686 1 77.38 148 MET B C 1
ATOM 3163 O O . MET B 1 148 ? 2.947 9.906 3.879 1 77.38 148 MET B O 1
ATOM 3167 N N . SER B 1 149 ? 5.152 10.078 4.129 1 74.5 149 SER B N 1
ATOM 3168 C CA . SER B 1 149 ? 5.047 11.242 5.008 1 74.5 149 SER B CA 1
ATOM 3169 C C . SER B 1 149 ? 5.109 12.539 4.211 1 74.5 149 SER B C 1
ATOM 3171 O O . SER B 1 149 ? 4.707 13.594 4.707 1 74.5 149 SER B O 1
ATOM 3173 N N . ALA B 1 150 ? 5.699 12.422 3.09 1 74.62 150 ALA B N 1
ATOM 3174 C CA . ALA B 1 150 ? 5.93 13.648 2.324 1 74.62 150 ALA B CA 1
ATOM 3175 C C . ALA B 1 150 ? 4.613 14.227 1.809 1 74.62 150 ALA B C 1
ATOM 3177 O O . ALA B 1 150 ? 4.504 15.438 1.595 1 74.62 150 ALA B O 1
ATOM 3178 N N . GLY B 1 151 ? 3.611 13.375 1.705 1 78.62 151 GLY B N 1
ATOM 3179 C CA . GLY B 1 151 ? 2.33 13.859 1.21 1 78.62 151 GLY B CA 1
ATOM 3180 C C . GLY B 1 151 ? 1.745 14.969 2.055 1 78.62 151 GLY B C 1
ATOM 3181 O O . GLY B 1 151 ? 1.556 16.094 1.571 1 78.62 151 GLY B O 1
ATOM 3182 N N . PRO B 1 152 ? 1.568 14.703 3.283 1 74.62 152 PRO B N 1
ATOM 3183 C CA . PRO B 1 152 ? 1.052 15.742 4.176 1 74.62 152 PRO B CA 1
ATOM 3184 C C . PRO B 1 152 ? 1.982 16.953 4.273 1 74.62 152 PRO B C 1
ATOM 3186 O O . PRO B 1 152 ? 1.517 18.094 4.336 1 74.62 152 PRO B O 1
ATOM 3189 N N . PHE B 1 153 ? 3.213 16.703 4.246 1 77.69 153 PHE B N 1
ATOM 3190 C CA . PHE B 1 153 ? 4.176 17.797 4.348 1 77.69 153 PHE B CA 1
ATOM 3191 C C . PHE B 1 153 ? 4.156 18.656 3.094 1 77.69 153 PHE B C 1
ATOM 3193 O O . PHE B 1 153 ? 4.219 19.891 3.18 1 77.69 153 PHE B O 1
ATOM 3200 N N . LEU B 1 154 ? 4.109 17.984 1.99 1 81.44 154 LEU B N 1
ATOM 3201 C CA . LEU B 1 154 ? 4.023 18.719 0.731 1 81.44 154 LEU B CA 1
ATOM 3202 C C . LEU B 1 154 ? 2.76 19.562 0.682 1 81.44 154 LEU B C 1
ATOM 3204 O O . LEU B 1 154 ? 2.797 20.719 0.231 1 81.44 154 LEU B O 1
ATOM 3208 N N . SER B 1 155 ? 1.658 19.016 1.183 1 82.12 155 SER B N 1
ATOM 3209 C CA . SER B 1 155 ? 0.382 19.734 1.151 1 82.12 155 SER B CA 1
ATOM 3210 C C . SER B 1 155 ? 0.41 20.953 2.051 1 82.12 155 SER B C 1
ATOM 3212 O O . SER B 1 155 ? -0.138 22 1.696 1 82.12 155 SER B O 1
ATOM 3214 N N . THR B 1 156 ? 1.071 20.875 3.191 1 78.25 156 THR B N 1
ATOM 3215 C CA . THR B 1 156 ? 1.134 22 4.121 1 78.25 156 THR B CA 1
ATOM 3216 C C . THR B 1 156 ? 2.104 23.062 3.621 1 78.25 156 THR B C 1
ATOM 3218 O O . THR B 1 156 ? 1.943 24.25 3.924 1 78.25 156 THR B O 1
ATOM 3221 N N . THR B 1 157 ? 3.07 22.641 2.912 1 78.88 157 THR B N 1
ATOM 3222 C CA . THR B 1 157 ? 4.105 23.547 2.447 1 78.88 157 THR B CA 1
ATOM 3223 C C . THR B 1 157 ? 3.66 24.281 1.182 1 78.88 157 THR B C 1
ATOM 3225 O O . THR B 1 157 ? 3.922 25.469 1.018 1 78.88 157 THR B O 1
ATOM 3228 N N . TRP B 1 158 ? 2.898 23.609 0.306 1 82.81 158 TRP B N 1
ATOM 3229 C CA . TRP B 1 158 ? 2.674 24.156 -1.029 1 82.81 158 TRP B CA 1
ATOM 3230 C C . TRP B 1 158 ? 1.218 24.562 -1.213 1 82.81 158 TRP B C 1
ATOM 3232 O O . TRP B 1 158 ? 0.892 25.328 -2.127 1 82.81 158 TRP B O 1
ATOM 3242 N N . PHE B 1 159 ? 0.387 24.062 -0.361 1 85.56 159 PHE B N 1
ATOM 3243 C CA . PHE B 1 159 ? -1.027 24.266 -0.653 1 85.56 159 PHE B CA 1
ATOM 3244 C C . PHE B 1 159 ? -1.713 25.016 0.477 1 85.56 159 PHE B C 1
ATOM 3246 O O . PHE B 1 159 ? -1.253 25 1.62 1 85.56 159 PHE B O 1
ATOM 3253 N N . ALA B 1 160 ? -2.727 25.672 0.029 1 82.25 160 ALA B N 1
ATOM 3254 C CA . ALA B 1 160 ? -3.568 26.375 0.998 1 82.25 160 ALA B CA 1
ATOM 3255 C C . ALA B 1 160 ? -4.355 25.391 1.853 1 82.25 160 ALA B C 1
ATOM 3257 O O . ALA B 1 160 ? -4.562 24.234 1.455 1 82.25 160 ALA B O 1
ATOM 3258 N N . PRO B 1 161 ? -4.75 25.828 3.029 1 76.5 161 PRO B N 1
ATOM 3259 C CA . PRO B 1 161 ? -5.453 24.938 3.961 1 76.5 161 PRO B CA 1
ATOM 3260 C C . PRO B 1 161 ? -6.691 24.297 3.34 1 76.5 161 PRO B C 1
ATOM 3262 O O . PRO B 1 161 ? -7.02 23.156 3.656 1 76.5 161 PRO B O 1
ATOM 3265 N N . ASP B 1 162 ? -7.312 24.953 2.436 1 76.06 162 ASP B N 1
ATOM 3266 C CA . ASP B 1 162 ? -8.539 24.438 1.852 1 76.06 162 ASP B CA 1
ATOM 3267 C C . ASP B 1 162 ? -8.242 23.344 0.832 1 76.06 162 ASP B C 1
ATOM 3269 O O . ASP B 1 162 ? -9.117 22.531 0.495 1 76.06 162 ASP B O 1
ATOM 3273 N N . GLN B 1 163 ? -7 23.281 0.361 1 80.88 163 GLN B N 1
ATOM 3274 C CA . GLN B 1 163 ? -6.648 22.328 -0.681 1 80.88 163 GLN B CA 1
ATOM 3275 C C . GLN B 1 163 ? -5.707 21.25 -0.145 1 80.88 163 GLN B C 1
ATOM 3277 O O . GLN B 1 163 ? -5.359 20.312 -0.859 1 80.88 163 GLN B O 1
ATOM 3282 N N . ARG B 1 164 ? -5.336 21.359 1.112 1 79.25 164 ARG B N 1
ATOM 3283 C CA . ARG B 1 164 ? -4.344 20.469 1.69 1 79.25 164 ARG B CA 1
ATOM 3284 C C . ARG B 1 164 ? -4.867 19.031 1.755 1 79.25 164 ARG B C 1
ATOM 3286 O O . ARG B 1 164 ? -4.141 18.078 1.457 1 79.25 164 ARG B O 1
ATOM 3293 N N . ALA B 1 165 ? -6.109 19.016 2.084 1 73.25 165 ALA B N 1
ATOM 3294 C CA . ALA B 1 165 ? -6.695 17.688 2.205 1 73.25 165 ALA B CA 1
ATOM 3295 C C . ALA B 1 165 ? -6.703 16.969 0.86 1 73.25 165 ALA B C 1
ATOM 3297 O O . ALA B 1 165 ? -6.395 15.773 0.785 1 73.25 165 ALA B O 1
ATOM 3298 N N . THR B 1 166 ? -7.012 17.688 -0.123 1 78.62 166 THR B N 1
ATOM 3299 C CA . THR B 1 166 ? -7.059 17.109 -1.463 1 78.62 166 THR B CA 1
ATOM 3300 C C . THR B 1 166 ? -5.664 16.719 -1.936 1 78.62 166 THR B C 1
ATOM 3302 O O . THR B 1 166 ? -5.465 15.641 -2.486 1 78.62 166 THR B O 1
ATOM 3305 N N . ALA B 1 167 ? -4.734 17.594 -1.682 1 84.44 167 ALA B N 1
ATOM 3306 C CA . ALA B 1 167 ? -3.359 17.328 -2.098 1 84.44 167 ALA B CA 1
ATOM 3307 C C . ALA B 1 167 ? -2.809 16.094 -1.389 1 84.44 167 ALA B C 1
ATOM 3309 O O . ALA B 1 167 ? -2.145 15.258 -2.008 1 84.44 167 ALA B O 1
ATOM 3310 N N . THR B 1 168 ? -3.105 15.961 -0.177 1 80.12 168 THR B N 1
ATOM 3311 C CA . THR B 1 168 ? -2.645 14.812 0.596 1 80.12 168 THR B CA 1
ATOM 3312 C C . THR B 1 168 ? -3.312 13.531 0.109 1 80.12 168 THR B C 1
ATOM 3314 O O . THR B 1 168 ? -2.656 12.492 -0.022 1 80.12 168 THR B O 1
ATOM 3317 N N . ALA B 1 169 ? -4.586 13.648 -0.155 1 79.12 169 ALA B N 1
ATOM 3318 C CA . ALA B 1 169 ? -5.32 12.477 -0.635 1 79.12 169 ALA B CA 1
ATOM 3319 C C . ALA B 1 169 ? -4.777 12.008 -1.981 1 79.12 169 ALA B C 1
ATOM 3321 O O . ALA B 1 169 ? -4.633 10.805 -2.211 1 79.12 169 ALA B O 1
ATOM 3322 N N . VAL B 1 170 ? -4.496 12.898 -2.826 1 83.88 170 VAL B N 1
ATOM 3323 C CA . VAL B 1 170 ? -3.994 12.562 -4.152 1 83.88 170 VAL B CA 1
ATOM 3324 C C . VAL B 1 170 ? -2.629 11.891 -4.031 1 83.88 170 VAL B C 1
ATOM 3326 O O . VAL B 1 170 ? -2.375 10.867 -4.668 1 83.88 170 VAL B O 1
ATOM 3329 N N . ALA B 1 171 ? -1.786 12.484 -3.234 1 83 171 ALA B N 1
ATOM 3330 C CA . ALA B 1 171 ? -0.455 11.914 -3.053 1 83 171 ALA B CA 1
ATOM 3331 C C . ALA B 1 171 ? -0.538 10.484 -2.521 1 83 171 ALA B C 1
ATOM 3333 O O . ALA B 1 171 ? 0.198 9.602 -2.973 1 83 171 ALA B O 1
ATOM 3334 N N . SER B 1 172 ? -1.438 10.227 -1.671 1 80.06 172 SER B N 1
ATOM 3335 C CA . SER B 1 172 ? -1.582 8.906 -1.074 1 80.06 172 SER B CA 1
ATOM 3336 C C . SER B 1 172 ? -2.238 7.926 -2.045 1 80.06 172 SER B C 1
ATOM 3338 O O . SER B 1 172 ? -1.881 6.746 -2.084 1 80.06 172 SER B O 1
ATOM 3340 N N . LEU B 1 173 ? -3.174 8.453 -2.791 1 84.69 173 LEU B N 1
ATOM 3341 C CA . LEU B 1 173 ? -3.91 7.629 -3.744 1 84.69 173 LEU B CA 1
ATOM 3342 C C . LEU B 1 173 ? -2.969 7.027 -4.785 1 84.69 173 LEU B C 1
ATOM 3344 O O . LEU B 1 173 ? -3.098 5.855 -5.141 1 84.69 173 LEU B O 1
ATOM 3348 N N . PHE B 1 174 ? -2.053 7.797 -5.242 1 89.25 174 PHE B N 1
ATOM 3349 C CA . PHE B 1 174 ? -1.199 7.344 -6.332 1 89.25 174 PHE B CA 1
ATOM 3350 C C . PHE B 1 174 ? -0.259 6.242 -5.863 1 89.25 174 PHE B C 1
ATOM 3352 O O . PHE B 1 174 ? 0.087 5.344 -6.633 1 89.25 174 PHE B O 1
ATOM 3359 N N . CYS B 1 175 ? 0.141 6.285 -4.594 1 86.56 175 CYS B N 1
ATOM 3360 C CA . CYS B 1 175 ? 0.935 5.191 -4.051 1 86.56 175 CYS B CA 1
ATOM 3361 C C . CYS B 1 175 ? 0.148 3.885 -4.07 1 86.56 175 CYS B C 1
ATOM 3363 O O . CYS B 1 175 ? 0.664 2.85 -4.5 1 86.56 175 CYS B O 1
ATOM 3365 N N . TYR B 1 176 ? -1.116 3.957 -3.711 1 84.62 176 TYR B N 1
ATOM 3366 C CA . TYR B 1 176 ? -1.991 2.791 -3.717 1 84.62 176 TYR B CA 1
ATOM 3367 C C . TYR B 1 176 ? -2.262 2.32 -5.141 1 84.62 176 TYR B C 1
ATOM 3369 O O . TYR B 1 176 ? -2.273 1.117 -5.414 1 84.62 176 TYR B O 1
ATOM 3377 N N . LEU B 1 177 ? -2.426 3.295 -5.977 1 89.5 177 LEU B N 1
ATOM 3378 C CA . LEU B 1 177 ? -2.67 2.984 -7.383 1 89.5 177 LEU B CA 1
ATOM 3379 C C . LEU B 1 177 ? -1.468 2.279 -8 1 89.5 177 LEU B C 1
ATOM 3381 O O . LEU B 1 177 ? -1.629 1.381 -8.828 1 89.5 177 LEU B O 1
ATOM 3385 N N . GLY B 1 178 ? -0.301 2.727 -7.629 1 92.31 178 GLY B N 1
ATOM 3386 C CA . GLY B 1 178 ? 0.904 2.068 -8.102 1 92.31 178 GLY B CA 1
ATOM 3387 C C . GLY B 1 178 ? 0.981 0.606 -7.707 1 92.31 178 GLY B C 1
ATOM 3388 O O . GLY B 1 178 ? 1.284 -0.254 -8.539 1 92.31 178 GLY B O 1
ATOM 3389 N N . SER B 1 179 ? 0.702 0.332 -6.449 1 88.88 179 SER B N 1
ATOM 3390 C CA . SER B 1 179 ? 0.702 -1.042 -5.961 1 88.88 179 SER B CA 1
ATOM 3391 C C . SER B 1 179 ? -0.344 -1.887 -6.68 1 88.88 179 SER B C 1
ATOM 3393 O O . SER B 1 179 ? -0.094 -3.049 -7.008 1 88.88 179 SER B O 1
ATOM 3395 N N . ALA B 1 180 ? -1.507 -1.309 -6.957 1 87.19 180 ALA B N 1
ATOM 3396 C CA . ALA B 1 180 ? -2.576 -2.006 -7.668 1 87.19 180 ALA B CA 1
ATOM 3397 C C . ALA B 1 180 ? -2.191 -2.258 -9.125 1 87.19 180 ALA B C 1
ATOM 3399 O O . ALA B 1 180 ? -2.525 -3.303 -9.688 1 87.19 180 ALA B O 1
ATOM 3400 N N . ALA B 1 181 ? -1.544 -1.33 -9.695 1 91.12 181 ALA B N 1
ATOM 3401 C CA . ALA B 1 181 ? -1.152 -1.44 -11.094 1 91.12 181 ALA B CA 1
ATOM 3402 C C . ALA B 1 181 ? -0.221 -2.631 -11.312 1 91.12 181 ALA B C 1
ATOM 3404 O O . ALA B 1 181 ? -0.173 -3.197 -12.406 1 91.12 181 ALA B O 1
ATOM 3405 N N . SER B 1 182 ? 0.534 -2.986 -10.289 1 91.44 182 SER B N 1
ATOM 3406 C CA . SER B 1 182 ? 1.422 -4.141 -10.406 1 91.44 182 SER B CA 1
ATOM 3407 C C . SER B 1 182 ? 0.637 -5.414 -10.695 1 91.44 182 SER B C 1
ATOM 3409 O O . SER B 1 182 ? 1.136 -6.32 -11.367 1 91.44 182 SER B O 1
ATOM 3411 N N . PHE B 1 183 ? -0.61 -5.453 -10.266 1 86 183 PHE B N 1
ATOM 3412 C CA . PHE B 1 183 ? -1.443 -6.629 -10.484 1 86 183 PHE B CA 1
ATOM 3413 C C . PHE B 1 183 ? -1.982 -6.652 -11.914 1 86 183 PHE B C 1
ATOM 3415 O O . PHE B 1 183 ? -2.43 -7.691 -12.398 1 86 183 PHE B O 1
ATOM 3422 N N . LEU B 1 184 ? -1.958 -5.512 -12.531 1 85.38 184 LEU B N 1
ATOM 3423 C CA . LEU B 1 184 ? -2.385 -5.438 -13.922 1 85.38 184 LEU B CA 1
ATOM 3424 C C . LEU B 1 184 ? -1.198 -5.602 -14.867 1 85.38 184 LEU B C 1
ATOM 3426 O O . LEU B 1 184 ? -1.218 -6.461 -15.75 1 85.38 184 LEU B O 1
ATOM 3430 N N . VAL B 1 185 ? -0.126 -4.93 -14.633 1 89.5 185 VAL B N 1
ATOM 3431 C CA . VAL B 1 185 ? 1.031 -4.906 -15.523 1 89.5 185 VAL B CA 1
ATOM 3432 C C . VAL B 1 185 ? 1.768 -6.242 -15.445 1 89.5 185 VAL B C 1
ATOM 3434 O O . VAL B 1 185 ? 2.113 -6.824 -16.484 1 89.5 185 VAL B O 1
ATOM 3437 N N . GLY B 1 186 ? 1.985 -6.766 -14.266 1 89.5 186 GLY B N 1
ATOM 3438 C CA . GLY B 1 186 ? 2.734 -7.996 -14.086 1 89.5 186 GLY B CA 1
ATOM 3439 C C . GLY B 1 186 ? 2.168 -9.164 -14.875 1 89.5 186 GLY B C 1
ATOM 3440 O O . GLY B 1 186 ? 2.76 -9.594 -15.867 1 89.5 186 GLY B O 1
ATOM 3441 N N . PRO B 1 187 ? 0.966 -9.555 -14.562 1 83.38 187 PRO B N 1
ATOM 3442 C CA . PRO B 1 187 ? 0.398 -10.742 -15.219 1 83.38 187 PRO B CA 1
ATOM 3443 C C . PRO B 1 187 ? 0.104 -10.516 -16.703 1 83.38 187 PRO B C 1
ATOM 3445 O O . PRO B 1 187 ? 0.078 -11.469 -17.484 1 83.38 187 PRO B O 1
ATOM 3448 N N . GLN B 1 188 ? -0.096 -9.289 -17.078 1 84.25 188 GLN B N 1
ATOM 3449 C CA . GLN B 1 188 ? -0.36 -9.023 -18.484 1 84.25 188 GLN B CA 1
ATOM 3450 C C . GLN B 1 188 ? 0.918 -9.125 -19.312 1 84.25 188 GLN B C 1
ATOM 3452 O O . GLN B 1 188 ? 0.878 -9.523 -20.484 1 84.25 188 GLN B O 1
ATOM 3457 N N . VAL B 1 189 ? 2.016 -8.828 -18.766 1 89.31 189 VAL B N 1
ATOM 3458 C CA . VAL B 1 189 ? 3.271 -8.82 -19.5 1 89.31 189 VAL B CA 1
ATOM 3459 C C . VAL B 1 189 ? 4.02 -10.133 -19.266 1 89.31 189 VAL B C 1
ATOM 3461 O O . VAL B 1 189 ? 4.691 -10.641 -20.172 1 89.31 189 VAL B O 1
ATOM 3464 N N . VAL B 1 190 ? 3.938 -10.695 -18.031 1 89.5 190 VAL B N 1
ATOM 3465 C CA . VAL B 1 190 ? 4.648 -11.906 -17.641 1 89.5 190 VAL B CA 1
ATOM 3466 C C . VAL B 1 190 ? 3.682 -13.094 -17.641 1 89.5 190 VAL B C 1
ATOM 3468 O O . VAL B 1 190 ? 2.805 -13.18 -16.781 1 89.5 190 VAL B O 1
ATOM 3471 N N . PRO B 1 191 ? 3.879 -13.977 -18.578 1 80.44 191 PRO B N 1
ATOM 3472 C CA . PRO B 1 191 ? 2.969 -15.125 -18.656 1 80.44 191 PRO B CA 1
ATOM 3473 C C . PRO B 1 191 ? 3.102 -16.062 -17.453 1 80.44 191 PRO B C 1
ATOM 3475 O O . PRO B 1 191 ? 4.203 -16.234 -16.938 1 80.44 191 PRO B O 1
ATOM 3478 N N . ALA B 1 192 ? 1.976 -16.625 -17.031 1 75.31 192 ALA B N 1
ATOM 3479 C CA . ALA B 1 192 ? 1.989 -17.609 -15.945 1 75.31 192 ALA B CA 1
ATOM 3480 C C . ALA B 1 192 ? 2.459 -18.969 -16.453 1 75.31 192 ALA B C 1
ATOM 3482 O O . ALA B 1 192 ? 2.219 -19.328 -17.609 1 75.31 192 ALA B O 1
ATOM 3483 N N . PRO B 1 193 ? 3.219 -19.672 -15.586 1 69.62 193 PRO B N 1
ATOM 3484 C CA . PRO B 1 193 ? 3.723 -20.969 -16.031 1 69.62 193 PRO B CA 1
ATOM 3485 C C . PRO B 1 193 ? 2.602 -21.953 -16.359 1 69.62 193 PRO B C 1
ATOM 3487 O O . PRO B 1 193 ? 2.781 -22.844 -17.203 1 69.62 193 PRO B O 1
ATOM 3490 N N . ASN B 1 194 ? 1.581 -22.141 -15.508 1 58.34 194 ASN B N 1
ATOM 3491 C CA . ASN B 1 194 ? 0.612 -23.219 -15.727 1 58.34 194 ASN B CA 1
ATOM 3492 C C . ASN B 1 194 ? -0.47 -22.797 -16.719 1 58.34 194 ASN B C 1
ATOM 3494 O O . ASN B 1 194 ? -1.474 -23.5 -16.875 1 58.34 194 ASN B O 1
ATOM 3498 N N . GLY B 1 195 ? -0.167 -22.031 -17.703 1 50.25 195 GLY B N 1
ATOM 3499 C CA . GLY B 1 195 ? -1.153 -21.797 -18.75 1 50.25 195 GLY B CA 1
ATOM 3500 C C . GLY B 1 195 ? -2.41 -21.109 -18.25 1 50.25 195 GLY B C 1
ATOM 3501 O O . GLY B 1 195 ? -3.389 -20.969 -18.984 1 50.25 195 GLY B O 1
ATOM 3502 N N . THR B 1 196 ? -2.699 -21.266 -17.109 1 45.75 196 THR B N 1
ATOM 3503 C CA . THR B 1 196 ? -4.062 -20.922 -16.719 1 45.75 196 THR B CA 1
ATOM 3504 C C . THR B 1 196 ? -4.422 -19.516 -17.188 1 45.75 196 THR B C 1
ATOM 3506 O O . THR B 1 196 ? -5.594 -19.219 -17.438 1 45.75 196 THR B O 1
ATOM 3509 N N . GLY B 1 197 ? -3.695 -18.609 -17.188 1 43.56 197 GLY B N 1
ATOM 3510 C CA . GLY B 1 197 ? -4.152 -17.281 -17.562 1 43.56 197 GLY B CA 1
ATOM 3511 C C . GLY B 1 197 ? -3.945 -16.984 -19.047 1 43.56 197 GLY B C 1
ATOM 3512 O O . GLY B 1 197 ? -4.238 -15.875 -19.5 1 43.56 197 GLY B O 1
ATOM 3513 N N . VAL B 1 198 ? -3.074 -17.578 -19.812 1 41.84 198 VAL B N 1
ATOM 3514 C CA . VAL B 1 198 ? -2.805 -17.281 -21.219 1 41.84 198 VAL B CA 1
ATOM 3515 C C . VAL B 1 198 ? -3.834 -17.984 -22.109 1 41.84 198 VAL B C 1
ATOM 3517 O O . VAL B 1 198 ? -4.301 -19.078 -21.781 1 41.84 198 VAL B O 1
ATOM 3520 N N . PRO B 1 199 ? -4.539 -17.234 -22.922 1 41.34 199 PRO B N 1
ATOM 3521 C CA . PRO B 1 199 ? -5.375 -17.875 -23.938 1 41.34 199 PRO B CA 1
ATOM 3522 C C . PRO B 1 199 ? -4.758 -19.156 -24.469 1 41.34 199 PRO B C 1
ATOM 3524 O O . PRO B 1 199 ? -3.531 -19.312 -24.469 1 41.34 199 PRO B O 1
ATOM 3527 N N . ALA B 1 200 ? -5.566 -20.391 -24.688 1 39.75 200 ALA B N 1
ATOM 3528 C CA . ALA B 1 200 ? -5.426 -21.719 -25.266 1 39.75 200 ALA B CA 1
ATOM 3529 C C . ALA B 1 200 ? -4.297 -21.766 -26.281 1 39.75 200 ALA B C 1
ATOM 3531 O O . ALA B 1 200 ? -3.545 -22.734 -26.359 1 39.75 200 ALA B O 1
ATOM 3532 N N . ALA B 1 201 ? -4.309 -20.969 -27.219 1 41.38 201 ALA B N 1
ATOM 3533 C CA . ALA B 1 201 ? -3.512 -21.141 -28.438 1 41.38 201 ALA B CA 1
ATOM 3534 C C . ALA B 1 201 ? -2.02 -21.062 -28.125 1 41.38 201 ALA B C 1
ATOM 3536 O O . ALA B 1 201 ? -1.191 -21.547 -28.891 1 41.38 201 ALA B O 1
ATOM 3537 N N . ALA B 1 202 ? -1.545 -20.172 -27.281 1 42.19 202 ALA B N 1
ATOM 3538 C CA . ALA B 1 202 ? -0.094 -20.016 -27.203 1 42.19 202 ALA B CA 1
ATOM 3539 C C . ALA B 1 202 ? 0.497 -20.906 -26.109 1 42.19 202 ALA B C 1
ATOM 3541 O O . ALA B 1 202 ? 1.009 -20.391 -25.109 1 42.19 202 ALA B O 1
ATOM 3542 N N . VAL B 1 203 ? -0.144 -21.859 -25.531 1 43.22 203 VAL B N 1
ATOM 3543 C CA . VAL B 1 203 ? 0.391 -22.922 -24.688 1 43.22 203 VAL B CA 1
ATOM 3544 C C . VAL B 1 203 ? 1.738 -23.391 -25.234 1 43.22 203 VAL B C 1
ATOM 3546 O O . VAL B 1 203 ? 1.838 -24.469 -25.828 1 43.22 203 VAL B O 1
ATOM 3549 N N . THR B 1 204 ? 2.271 -22.75 -26.203 1 45.62 204 THR B N 1
ATOM 3550 C CA . THR B 1 204 ? 3.645 -23.203 -26.375 1 45.62 204 THR B CA 1
ATOM 3551 C C . THR B 1 204 ? 4.406 -23.125 -25.062 1 45.62 204 THR B C 1
ATOM 3553 O O . THR B 1 204 ? 4.152 -22.25 -24.234 1 45.62 204 THR B O 1
ATOM 3556 N N . ALA B 1 205 ? 4.875 -24.219 -24.391 1 55 205 ALA B N 1
ATOM 3557 C CA . ALA B 1 205 ? 5.719 -24.359 -23.219 1 55 205 ALA B CA 1
ATOM 3558 C C . ALA B 1 205 ? 6.539 -23.109 -22.953 1 55 205 ALA B C 1
ATOM 3560 O O . ALA B 1 205 ? 7.477 -22.812 -23.703 1 55 205 ALA B O 1
ATOM 3561 N N . VAL B 1 206 ? 5.945 -22.047 -22.422 1 64.56 206 VAL B N 1
ATOM 3562 C CA . VAL B 1 206 ? 6.68 -20.812 -22.156 1 64.56 206 VAL B CA 1
ATOM 3563 C C . VAL B 1 206 ? 7.984 -21.141 -21.438 1 64.56 206 VAL B C 1
ATOM 3565 O O . VAL B 1 206 ? 7.98 -21.797 -20.391 1 64.56 206 VAL B O 1
ATOM 3568 N N . SER B 1 207 ? 9.125 -21.062 -22.141 1 81.31 207 SER B N 1
ATOM 3569 C CA . SER B 1 207 ? 10.461 -21.328 -21.609 1 81.31 207 SER B CA 1
ATOM 3570 C C . SER B 1 207 ? 10.805 -20.391 -20.469 1 81.31 207 SER B C 1
ATOM 3572 O O . SER B 1 207 ? 10.234 -19.297 -20.359 1 81.31 207 SER B O 1
ATOM 3574 N N . ASP B 1 208 ? 11.43 -20.891 -19.531 1 85.81 208 ASP B N 1
ATOM 3575 C CA . ASP B 1 208 ? 11.938 -20.109 -18.406 1 85.81 208 ASP B CA 1
ATOM 3576 C C . ASP B 1 208 ? 12.664 -18.859 -18.891 1 85.81 208 ASP B C 1
ATOM 3578 O O . ASP B 1 208 ? 12.578 -17.797 -18.281 1 85.81 208 ASP B O 1
ATOM 3582 N N . ALA B 1 209 ? 13.289 -19.031 -20.031 1 86.25 209 ALA B N 1
ATOM 3583 C CA . ALA B 1 209 ? 14.039 -17.906 -20.594 1 86.25 209 ALA B CA 1
ATOM 3584 C C . ALA B 1 209 ? 13.102 -16.781 -21.016 1 86.25 209 ALA B C 1
ATOM 3586 O O . ALA B 1 209 ? 13.414 -15.602 -20.844 1 86.25 209 ALA B O 1
ATOM 3587 N N . PHE B 1 210 ? 12.023 -17.172 -21.641 1 89 210 PHE B N 1
ATOM 3588 C CA . PHE B 1 210 ? 11.047 -16.188 -22.078 1 89 210 PHE B CA 1
ATOM 3589 C C . PHE B 1 210 ? 10.453 -15.445 -20.875 1 89 210 PHE B C 1
ATOM 3591 O O . PHE B 1 210 ? 10.312 -14.219 -20.906 1 89 210 PHE B O 1
ATOM 3598 N N . ILE B 1 211 ? 10.141 -16.125 -19.828 1 90.19 211 ILE B N 1
ATOM 3599 C CA . ILE B 1 211 ? 9.602 -15.531 -18.609 1 90.19 211 ILE B CA 1
ATOM 3600 C C . ILE B 1 211 ? 10.617 -14.555 -18.016 1 90.19 211 ILE B C 1
ATOM 3602 O O . ILE B 1 211 ? 10.258 -13.445 -17.625 1 90.19 211 ILE B O 1
ATOM 3606 N N . ARG B 1 212 ? 11.836 -14.922 -17.984 1 90.44 212 ARG B N 1
ATOM 3607 C CA . ARG B 1 212 ? 12.891 -14.07 -17.438 1 90.44 212 ARG B CA 1
ATOM 3608 C C . ARG B 1 212 ? 13.039 -12.789 -18.25 1 90.44 212 ARG B C 1
ATOM 3610 O O . ARG B 1 212 ? 13.234 -11.711 -17.688 1 90.44 212 ARG B O 1
ATOM 3617 N N . ASP B 1 213 ? 12.938 -12.977 -19.531 1 92.31 213 ASP B N 1
ATOM 3618 C CA . ASP B 1 213 ? 13.07 -11.812 -20.406 1 92.31 213 ASP B CA 1
ATOM 3619 C C . ASP B 1 213 ? 11.938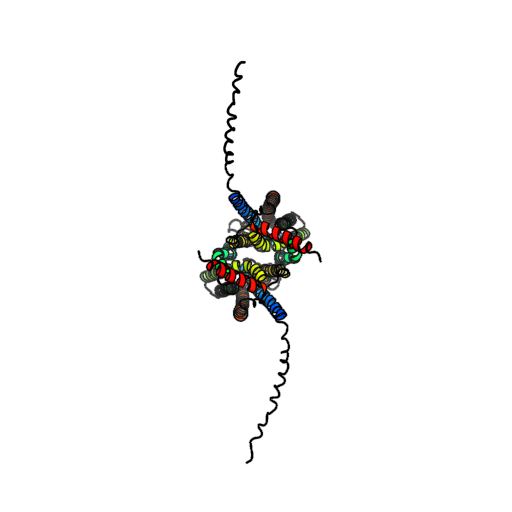 -10.82 -20.172 1 92.31 213 ASP B C 1
ATOM 3621 O O . ASP B 1 213 ? 12.148 -9.609 -20.188 1 92.31 213 ASP B O 1
ATOM 3625 N N . ARG B 1 214 ? 10.766 -11.289 -20 1 93.38 214 ARG B N 1
ATOM 3626 C CA . ARG B 1 214 ? 9.617 -10.422 -19.781 1 93.38 214 ARG B CA 1
ATOM 3627 C C . ARG B 1 214 ? 9.711 -9.727 -18.422 1 93.38 214 ARG B C 1
ATOM 3629 O O . ARG B 1 214 ? 9.367 -8.547 -18.297 1 93.38 214 ARG B O 1
ATOM 3636 N N . ILE B 1 215 ? 10.164 -10.461 -17.484 1 94.06 215 ILE B N 1
ATOM 3637 C CA . ILE B 1 215 ? 10.359 -9.867 -16.156 1 94.06 215 ILE B CA 1
ATOM 3638 C C . ILE B 1 215 ? 11.398 -8.75 -16.25 1 94.06 215 ILE B C 1
ATOM 3640 O O . ILE B 1 215 ? 11.195 -7.664 -15.703 1 94.06 215 ILE B O 1
ATOM 3644 N N . GLN B 1 216 ? 12.477 -9.008 -16.984 1 94.62 216 GLN B N 1
ATOM 3645 C CA . GLN B 1 216 ? 13.531 -8.016 -17.156 1 94.62 216 GLN B CA 1
ATOM 3646 C C . GLN B 1 216 ? 13.008 -6.781 -17.891 1 94.62 216 GLN B C 1
ATOM 3648 O O . GLN B 1 216 ? 13.398 -5.656 -17.562 1 94.62 216 GLN B O 1
ATOM 3653 N N . LEU B 1 217 ? 12.156 -6.977 -18.812 1 95.06 217 LEU B N 1
ATOM 3654 C CA . LEU B 1 217 ? 11.578 -5.867 -19.562 1 95.06 217 LEU B CA 1
ATOM 3655 C C . LEU B 1 217 ? 10.781 -4.941 -18.641 1 95.06 217 LEU B C 1
ATOM 3657 O O . LEU B 1 217 ? 10.898 -3.719 -18.734 1 95.06 217 LEU B O 1
ATOM 3661 N N . VAL B 1 218 ? 10.008 -5.531 -17.766 1 95.69 218 VAL B N 1
ATOM 3662 C CA . VAL B 1 218 ? 9.211 -4.727 -16.844 1 95.69 218 VAL B CA 1
ATOM 3663 C C . VAL B 1 218 ? 10.133 -3.98 -15.883 1 95.69 218 VAL B C 1
ATOM 3665 O O . VAL B 1 218 ? 9.906 -2.809 -15.578 1 95.69 218 VAL B O 1
ATOM 3668 N N . MET B 1 219 ? 11.195 -4.645 -15.461 1 96.62 219 MET B N 1
ATOM 3669 C CA . MET B 1 219 ? 12.148 -4.012 -14.547 1 96.62 219 MET B CA 1
ATOM 3670 C C . MET B 1 219 ? 12.859 -2.85 -15.234 1 96.62 219 MET B C 1
ATOM 3672 O O . MET B 1 219 ? 13.07 -1.8 -14.625 1 96.62 219 MET B O 1
ATOM 3676 N N . TYR B 1 220 ? 13.148 -3 -16.5 1 97.31 220 TYR B N 1
ATOM 3677 C CA . TYR B 1 220 ? 13.789 -1.931 -17.25 1 97.31 220 TYR B CA 1
ATOM 3678 C C . TYR B 1 220 ? 12.836 -0.755 -17.453 1 97.31 220 TYR B C 1
ATOM 3680 O O . TYR B 1 220 ? 13.258 0.404 -17.406 1 97.31 220 TYR B O 1
ATOM 3688 N N . ALA B 1 221 ? 11.633 -1.083 -17.688 1 96.88 221 ALA B N 1
ATOM 3689 C CA . ALA B 1 221 ? 10.641 -0.026 -17.859 1 96.88 221 ALA B CA 1
ATOM 3690 C C . ALA B 1 221 ? 10.484 0.789 -16.578 1 96.88 221 ALA B C 1
ATOM 3692 O O . ALA B 1 221 ? 10.414 2.02 -16.625 1 96.88 221 ALA B O 1
ATOM 3693 N N . GLU B 1 222 ? 10.445 0.095 -15.5 1 97.31 222 GLU B N 1
ATOM 3694 C CA . GLU B 1 222 ? 10.344 0.787 -14.219 1 97.31 222 GLU B CA 1
ATOM 3695 C C . GLU B 1 222 ? 11.594 1.617 -13.938 1 97.31 222 GLU B C 1
ATOM 3697 O O . GLU B 1 222 ? 11.492 2.746 -13.453 1 97.31 222 GLU B O 1
ATOM 3702 N N . LEU B 1 223 ? 12.734 1.057 -14.203 1 98.06 223 LEU B N 1
ATOM 3703 C CA . LEU B 1 223 ? 13.992 1.774 -14.023 1 98.06 223 LEU B CA 1
ATOM 3704 C C . LEU B 1 223 ? 14.016 3.057 -14.852 1 98.06 223 LEU B C 1
ATOM 3706 O O . LEU B 1 223 ? 14.383 4.121 -14.344 1 98.06 223 LEU B O 1
ATOM 3710 N N . SER B 1 224 ? 13.578 2.922 -16.094 1 98.12 224 SER B N 1
ATOM 3711 C CA . SER B 1 224 ? 13.562 4.078 -16.984 1 98.12 224 SER B CA 1
ATOM 3712 C C . SER B 1 224 ? 12.617 5.156 -16.469 1 98.12 224 SER B C 1
ATOM 3714 O O . SER B 1 224 ? 12.953 6.344 -16.469 1 98.12 224 SER B O 1
ATOM 3716 N N . ALA B 1 225 ? 11.438 4.781 -16.047 1 97.81 225 ALA B N 1
ATOM 3717 C CA . ALA B 1 225 ? 10.469 5.734 -15.516 1 97.81 225 ALA B CA 1
ATOM 3718 C C . ALA B 1 225 ? 11.008 6.445 -14.281 1 97.81 225 ALA B C 1
ATOM 3720 O O . ALA B 1 225 ? 10.883 7.668 -14.156 1 97.81 225 ALA B O 1
ATOM 3721 N N . ILE B 1 226 ? 11.641 5.703 -13.375 1 98 226 ILE B N 1
ATOM 3722 C CA . ILE B 1 226 ? 12.188 6.277 -12.156 1 98 226 ILE B CA 1
ATOM 3723 C C . ILE B 1 226 ? 13.336 7.223 -12.492 1 98 226 ILE B C 1
ATOM 3725 O O . ILE B 1 226 ? 13.477 8.281 -11.875 1 98 226 ILE B O 1
ATOM 3729 N N . ALA B 1 227 ? 14.148 6.863 -13.469 1 97.94 227 ALA B N 1
ATOM 3730 C CA . ALA B 1 227 ? 15.25 7.715 -13.898 1 97.94 227 ALA B CA 1
ATOM 3731 C C . ALA B 1 227 ? 14.734 9.047 -14.438 1 97.94 227 ALA B C 1
ATOM 3733 O O . ALA B 1 227 ? 15.273 10.109 -14.109 1 97.94 227 ALA B O 1
ATOM 3734 N N . VAL B 1 228 ? 13.742 8.977 -15.227 1 97.38 228 VAL B N 1
ATOM 3735 C CA . VAL B 1 228 ? 13.164 10.188 -15.805 1 97.38 228 VAL B CA 1
ATOM 3736 C C . VAL B 1 228 ? 12.586 11.062 -14.688 1 97.38 228 VAL B C 1
ATOM 3738 O O . VAL B 1 228 ? 12.797 12.281 -14.68 1 97.38 228 VAL B O 1
ATOM 3741 N N . LEU B 1 229 ? 11.883 10.484 -13.742 1 95.94 229 LEU B N 1
ATOM 3742 C CA . LEU B 1 229 ? 11.297 11.234 -12.641 1 95.94 229 LEU B CA 1
ATOM 3743 C C . LEU B 1 229 ? 12.383 11.828 -11.75 1 95.94 229 LEU B C 1
ATOM 3745 O O . LEU B 1 229 ? 12.258 12.961 -11.273 1 95.94 229 LEU B O 1
ATOM 3749 N N . PHE B 1 230 ? 13.43 11.047 -11.492 1 96.25 230 PHE B N 1
ATOM 3750 C CA . PHE B 1 230 ? 14.555 11.547 -10.711 1 96.25 230 PHE B CA 1
ATOM 3751 C C . PHE B 1 230 ? 15.172 12.773 -11.375 1 96.25 230 PHE B C 1
ATOM 3753 O O . PHE B 1 230 ? 15.43 13.781 -10.719 1 96.25 230 PHE B O 1
ATOM 3760 N N . ALA B 1 231 ? 15.375 12.633 -12.664 1 95.56 231 ALA B N 1
ATOM 3761 C CA . ALA B 1 231 ? 15.922 13.758 -13.422 1 95.56 231 ALA B CA 1
ATOM 3762 C C . ALA B 1 231 ? 15 14.969 -13.367 1 95.56 231 ALA B C 1
ATOM 3764 O O . ALA B 1 231 ? 15.461 16.109 -13.219 1 95.56 231 ALA B O 1
ATOM 3765 N N . ALA B 1 232 ? 13.742 14.742 -13.453 1 92.56 232 ALA B N 1
ATOM 3766 C CA . ALA B 1 232 ? 12.766 15.828 -13.406 1 92.56 232 ALA B CA 1
ATOM 3767 C C . ALA B 1 232 ? 12.789 16.531 -12.047 1 92.56 232 ALA B C 1
ATOM 3769 O O . ALA B 1 232 ? 12.703 17.75 -11.969 1 92.56 232 ALA B O 1
ATOM 3770 N N . VAL B 1 233 ? 12.898 15.734 -11.008 1 88.81 233 VAL B N 1
ATOM 3771 C CA . VAL B 1 233 ? 12.945 16.312 -9.672 1 88.81 233 VAL B CA 1
ATOM 3772 C C . VAL B 1 233 ? 14.25 17.094 -9.492 1 88.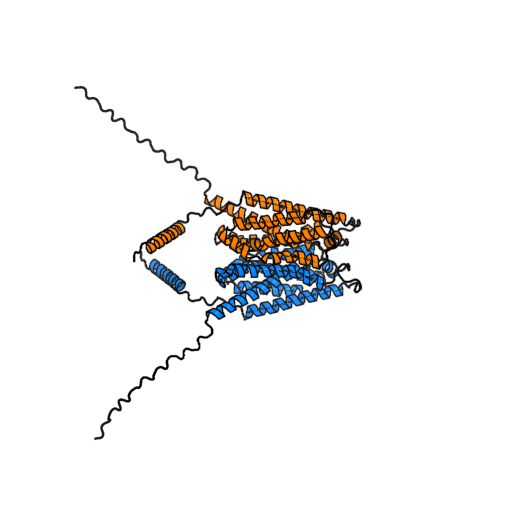81 233 VAL B C 1
ATOM 3774 O O . VAL B 1 233 ? 14.25 18.172 -8.906 1 88.81 233 VAL B O 1
ATOM 3777 N N . LEU B 1 234 ? 15.32 16.578 -9.992 1 89.19 234 LEU B N 1
ATOM 3778 C CA . LEU B 1 234 ? 16.625 17.234 -9.891 1 89.19 234 LEU B CA 1
ATOM 3779 C C 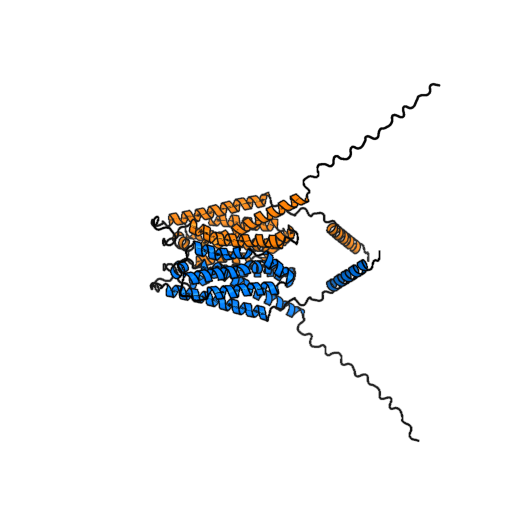. LEU B 1 234 ? 16.625 18.562 -10.617 1 89.19 234 LEU B C 1
ATOM 3781 O O . LEU B 1 234 ? 17.172 19.547 -10.125 1 89.19 234 LEU B O 1
ATOM 3785 N N . LEU B 1 235 ? 15.922 18.641 -11.664 1 85.69 235 LEU B N 1
ATOM 3786 C CA . LEU B 1 235 ? 15.961 19.828 -12.5 1 85.69 235 LEU B CA 1
ATOM 3787 C C . LEU B 1 235 ? 14.906 20.844 -12.062 1 85.69 235 LEU B C 1
ATOM 3789 O O . LEU B 1 235 ? 15.125 22.047 -12.156 1 85.69 235 LEU B O 1
ATOM 3793 N N . TYR B 1 236 ? 13.734 20.344 -11.719 1 72.25 236 TYR B N 1
ATOM 3794 C CA . TYR B 1 236 ? 12.617 21.266 -11.555 1 72.25 236 TYR B CA 1
ATOM 3795 C C . TYR B 1 236 ? 12.367 21.578 -10.086 1 72.25 236 TYR B C 1
ATOM 3797 O O . TYR B 1 236 ? 11.68 22.547 -9.75 1 72.25 236 TYR B O 1
ATOM 3805 N N . PHE B 1 237 ? 12.617 20.734 -9.258 1 62.94 237 PHE B N 1
ATOM 3806 C CA . PHE B 1 237 ? 12.062 20.922 -7.926 1 62.94 237 PHE B CA 1
ATOM 3807 C C . PHE B 1 237 ? 12.664 22.156 -7.266 1 62.94 237 PHE B C 1
ATOM 3809 O O . PHE B 1 237 ? 13.859 22.203 -6.98 1 62.94 237 PHE B O 1
ATOM 3816 N N . PRO B 1 238 ? 11.766 23.281 -7.602 1 57.66 238 PRO B N 1
ATOM 3817 C CA . PRO B 1 238 ? 12.203 24.516 -6.93 1 57.66 238 PRO B CA 1
ATOM 3818 C C . PRO B 1 238 ? 12.211 24.391 -5.41 1 57.66 238 PRO B C 1
ATOM 3820 O O . PRO B 1 238 ? 11.438 23.609 -4.848 1 57.66 238 PRO B O 1
ATOM 3823 N N . SER B 1 239 ? 13.398 24.703 -4.891 1 55.25 239 SER B N 1
ATOM 3824 C CA . SER B 1 239 ? 13.422 24.656 -3.43 1 55.25 239 SER B CA 1
ATOM 3825 C C . SER B 1 239 ? 12.156 25.25 -2.834 1 55.25 239 SER B C 1
ATOM 3827 O O . SER B 1 239 ? 11.242 25.641 -3.564 1 55.25 239 SER B O 1
ATOM 3829 N N . ARG B 1 240 ? 12.164 26.281 -1.912 1 52.94 240 ARG B N 1
ATOM 3830 C CA . ARG B 1 240 ? 11.164 26.891 -1.042 1 52.94 240 ARG B CA 1
ATOM 3831 C C . ARG B 1 240 ? 10.172 27.734 -1.846 1 52.94 240 ARG B C 1
ATOM 3833 O O . ARG B 1 240 ? 10.555 28.375 -2.828 1 52.94 240 ARG B O 1
ATOM 3840 N N . PRO B 1 241 ? 8.805 27.281 -1.806 1 51.31 241 PRO B N 1
ATOM 3841 C CA . PRO B 1 241 ? 7.875 28.234 -2.418 1 51.31 241 PRO B CA 1
ATOM 3842 C C . PRO B 1 241 ? 8.305 29.688 -2.23 1 51.31 241 PRO B C 1
ATOM 3844 O O . PRO B 1 241 ? 8.984 30.016 -1.253 1 51.31 241 PRO B O 1
ATOM 3847 N N . PRO B 1 242 ? 8.391 30.406 -3.223 1 42.62 242 PRO B N 1
ATOM 3848 C CA . PRO B 1 242 ? 8.617 31.828 -2.939 1 42.62 242 PRO B CA 1
ATOM 3849 C C . PRO B 1 242 ? 7.738 32.344 -1.803 1 42.62 242 PRO B C 1
ATOM 3851 O O . PRO B 1 242 ? 6.586 31.938 -1.67 1 42.62 242 PRO B O 1
ATOM 3854 N N . GLN B 1 243 ? 8.156 32.344 -0.512 1 41.38 243 GLN B N 1
ATOM 3855 C CA . GLN B 1 243 ? 7.434 32.938 0.618 1 41.38 243 GLN B CA 1
ATOM 3856 C C . GLN B 1 243 ? 6.551 34.094 0.17 1 41.38 243 GLN B C 1
ATOM 3858 O O . GLN B 1 243 ? 7.039 35.062 -0.401 1 41.38 243 GLN B O 1
ATOM 3863 N N . PRO B 1 244 ? 5.406 33.812 -0.303 1 39.81 244 PRO B N 1
ATOM 3864 C CA . PRO B 1 244 ? 4.746 35.125 -0.416 1 39.81 244 PRO B CA 1
ATOM 3865 C C . PRO B 1 244 ? 5.039 36.031 0.771 1 39.81 244 PRO B C 1
ATOM 3867 O O . PRO B 1 244 ? 5.188 35.562 1.899 1 39.81 244 PRO B O 1
ATOM 3870 N N . PRO B 1 245 ? 5.762 37.156 0.725 1 36.75 245 PRO B N 1
ATOM 3871 C CA . PRO B 1 245 ? 5.973 38.094 1.84 1 36.75 245 PRO B CA 1
ATOM 3872 C C . PRO B 1 245 ? 4.719 38.281 2.695 1 36.75 245 PRO B C 1
ATOM 3874 O O . PRO B 1 245 ? 3.783 38.969 2.285 1 36.75 245 PRO B O 1
ATOM 3877 N N . SER B 1 246 ? 3.992 37.25 3.002 1 35.06 246 SER B N 1
ATOM 3878 C CA . SER B 1 246 ? 2.895 37.75 3.832 1 35.06 246 SER B CA 1
ATOM 3879 C C . SER B 1 246 ? 3.395 38.719 4.898 1 35.06 246 SER B C 1
ATOM 3881 O O . SER B 1 246 ? 4.449 38.5 5.496 1 35.06 246 SER B O 1
ATOM 3883 N N . VAL B 1 247 ? 3.027 39.875 4.859 1 38.06 247 VAL B N 1
ATOM 3884 C CA . VAL B 1 247 ? 3.27 41.062 5.688 1 38.06 247 VAL B CA 1
ATOM 3885 C C . VAL B 1 247 ? 3.311 40.656 7.16 1 38.06 247 VAL B C 1
ATOM 3887 O O . VAL B 1 247 ? 4.09 41.219 7.941 1 38.06 247 VAL B O 1
ATOM 3890 N N . ALA B 1 248 ? 2.457 39.656 7.574 1 38.25 248 ALA B N 1
ATOM 3891 C CA . ALA B 1 248 ? 2.283 39.375 8.992 1 38.25 248 ALA B CA 1
ATOM 3892 C C . ALA B 1 248 ? 3.455 38.562 9.539 1 38.25 248 ALA B C 1
ATOM 3894 O O . ALA B 1 248 ? 3.895 38.781 10.672 1 38.25 248 ALA B O 1
ATOM 3895 N N . ALA B 1 249 ? 4.078 37.688 8.766 1 40.81 249 ALA B N 1
ATOM 3896 C CA . ALA B 1 249 ? 5.246 36.938 9.25 1 40.81 249 ALA B CA 1
ATOM 3897 C C . ALA B 1 249 ? 6.5 37.812 9.195 1 40.81 249 ALA B C 1
ATOM 3899 O O . ALA B 1 249 ? 7.41 37.656 10.008 1 40.81 249 ALA B O 1
ATOM 3900 N N . ALA B 1 250 ? 6.629 38.719 8.281 1 39.94 250 ALA B N 1
ATOM 3901 C CA . ALA B 1 250 ? 7.645 39.75 8.344 1 39.94 250 ALA B CA 1
ATOM 3902 C C . ALA B 1 250 ? 7.426 40.656 9.555 1 39.94 250 ALA B C 1
ATOM 3904 O O . ALA B 1 250 ? 8.383 41.094 10.195 1 39.94 250 ALA B O 1
ATOM 3905 N N . SER B 1 251 ? 6.152 40.906 9.938 1 41.16 251 SER B N 1
ATOM 3906 C CA . SER B 1 251 ? 5.844 41.688 11.117 1 41.16 251 SER B CA 1
ATOM 3907 C C . SER B 1 251 ? 6.117 40.938 12.406 1 41.16 251 SER B C 1
ATOM 3909 O O . SER B 1 251 ? 6.594 41.5 13.391 1 41.16 251 SER B O 1
ATOM 3911 N N . GLN B 1 252 ? 5.941 39.594 12.367 1 40.5 252 GLN B N 1
ATOM 3912 C CA . GLN B 1 252 ? 6.199 38.812 13.578 1 40.5 252 GLN B CA 1
ATOM 3913 C C . GLN B 1 252 ? 7.691 38.531 13.75 1 40.5 252 GLN B C 1
ATOM 3915 O O . GLN B 1 252 ? 8.203 38.531 14.867 1 40.5 252 GLN B O 1
ATOM 3920 N N . ARG B 1 253 ? 8.438 38.281 12.719 1 42.62 253 ARG B N 1
ATOM 3921 C CA . ARG B 1 253 ? 9.891 38.188 12.828 1 42.62 253 ARG B CA 1
ATOM 3922 C C . ARG B 1 253 ? 10.484 39.562 13.203 1 42.62 253 ARG B C 1
ATOM 3924 O O . ARG B 1 253 ? 11.422 39.625 14 1 42.62 253 ARG B O 1
ATOM 3931 N N . LEU B 1 254 ? 9.914 40.562 12.539 1 42.09 254 LEU B N 1
ATOM 3932 C CA . LEU B 1 254 ? 10.367 41.875 12.961 1 42.09 254 LEU B CA 1
ATOM 3933 C C . LEU B 1 254 ? 10.023 42.125 14.43 1 42.09 254 LEU B C 1
ATOM 3935 O O . LEU B 1 254 ? 10.828 42.719 15.172 1 42.09 254 LEU B O 1
ATOM 3939 N N . SER B 1 255 ? 8.828 41.594 14.797 1 43.84 255 SER B N 1
ATOM 3940 C CA . SER B 1 255 ? 8.461 41.781 16.203 1 43.84 255 SER B CA 1
ATOM 3941 C C . SER B 1 255 ? 9.305 40.906 17.125 1 43.84 255 SER B C 1
ATOM 3943 O O . SER B 1 255 ? 9.727 41.344 18.188 1 43.84 255 SER B O 1
ATOM 3945 N N . TYR B 1 256 ? 9.594 39.656 16.609 1 44.41 256 TYR B N 1
ATOM 3946 C CA . TYR B 1 256 ? 10.438 38.812 17.438 1 44.41 256 TYR B CA 1
ATOM 3947 C C . TYR B 1 256 ? 11.867 39.344 17.5 1 44.41 256 TYR B C 1
ATOM 3949 O O . TYR B 1 256 ? 12.484 39.375 18.562 1 44.41 256 TYR B O 1
ATOM 3957 N N . ARG B 1 257 ? 12.375 39.688 16.312 1 44.59 257 ARG B N 1
ATOM 3958 C CA . ARG B 1 257 ? 13.703 40.281 16.344 1 44.59 257 ARG B CA 1
ATOM 3959 C C . ARG B 1 257 ? 13.703 41.562 17.172 1 44.59 257 ARG B C 1
ATOM 3961 O O . ARG B 1 257 ? 14.625 41.812 17.953 1 44.59 257 ARG B O 1
ATOM 3968 N N . SER B 1 258 ? 12.633 42.281 16.938 1 47.91 258 SER B N 1
ATOM 3969 C CA . SER B 1 258 ? 12.539 43.531 17.703 1 47.91 258 SER B CA 1
ATOM 3970 C C . SER B 1 258 ? 12.305 43.25 19.172 1 47.91 258 SER B C 1
ATOM 3972 O O . SER B 1 258 ? 12.852 43.938 20.047 1 47.91 258 SER B O 1
ATOM 3974 N N . SER B 1 259 ? 11.508 42.156 19.406 1 46.94 259 SER B N 1
ATOM 3975 C CA . SER B 1 259 ? 11.273 41.812 20.797 1 46.94 259 SER B CA 1
ATOM 3976 C C . SER B 1 259 ? 12.523 41.219 21.438 1 46.94 259 SER B C 1
ATOM 3978 O O . SER B 1 259 ? 12.828 41.469 22.594 1 46.94 259 SER B O 1
ATOM 3980 N N . ILE B 1 260 ? 13.172 40.344 20.672 1 46.47 260 ILE B N 1
ATOM 3981 C CA . ILE B 1 260 ? 14.43 39.781 21.172 1 46.47 260 ILE B CA 1
ATOM 3982 C C . ILE B 1 260 ? 15.453 40.906 21.328 1 46.47 260 ILE B C 1
ATOM 3984 O O . ILE B 1 260 ? 16.156 40.969 22.344 1 46.47 260 ILE B O 1
ATOM 3988 N N . CYS B 1 261 ? 15.477 41.688 20.297 1 48.94 261 CYS B N 1
ATOM 3989 C CA . CYS B 1 261 ? 16.406 42.812 20.438 1 48.94 261 CYS B CA 1
ATOM 3990 C C . CYS B 1 261 ? 16 43.719 21.609 1 48.94 261 CYS B C 1
ATOM 3992 O O . CYS B 1 261 ? 16.875 44.25 22.312 1 48.94 261 CYS B O 1
ATOM 3994 N N . ARG B 1 262 ? 14.688 43.875 21.812 1 48.06 262 ARG B N 1
ATOM 3995 C CA . ARG B 1 262 ? 14.227 44.688 22.938 1 48.06 262 ARG B CA 1
ATOM 3996 C C . ARG B 1 262 ? 14.484 43.969 24.266 1 48.06 262 ARG B C 1
ATOM 3998 O O . ARG B 1 262 ? 14.766 44.625 25.266 1 48.06 262 ARG B O 1
ATOM 4005 N N . LEU B 1 263 ? 14.297 42.625 24.188 1 47.28 263 LEU B N 1
ATOM 4006 C CA . LEU B 1 263 ? 14.578 41.875 25.406 1 47.28 263 LEU B CA 1
ATOM 4007 C C . LEU B 1 263 ? 16.078 41.844 25.703 1 47.28 263 LEU B C 1
ATOM 4009 O O . LEU B 1 263 ? 16.469 41.938 26.875 1 47.28 263 LEU B O 1
ATOM 4013 N N . LEU B 1 264 ? 16.828 41.719 24.672 1 47.59 264 LEU B N 1
ATOM 4014 C CA . LEU B 1 264 ? 18.266 41.75 24.922 1 47.59 264 LEU B CA 1
ATOM 4015 C C . LEU B 1 264 ? 18.734 43.156 25.281 1 47.59 264 LEU B C 1
ATOM 4017 O O . LEU B 1 264 ? 19.781 43.344 25.906 1 47.59 264 LEU B O 1
ATOM 4021 N N . ARG B 1 265 ? 18.078 44.156 24.844 1 46.03 265 ARG B N 1
ATOM 4022 C CA . ARG B 1 265 ? 18.516 45.531 25.188 1 46.03 265 ARG B CA 1
ATOM 4023 C C . ARG B 1 265 ? 18.016 45.938 26.562 1 46.03 265 ARG B C 1
ATOM 4025 O O . ARG B 1 265 ? 18.219 47.062 27 1 46.03 265 ARG B O 1
ATOM 4032 N N . LYS B 1 266 ? 17.078 45.094 27.078 1 45.88 266 LYS B N 1
ATOM 4033 C CA . LYS B 1 266 ? 16.859 45.531 28.438 1 45.88 266 LYS B CA 1
ATOM 4034 C C . LYS B 1 266 ? 18.078 45.25 29.328 1 45.88 266 LYS B C 1
ATOM 4036 O O . LYS B 1 266 ? 18.438 44.094 29.5 1 45.88 266 LYS B O 1
ATOM 4041 N N . PRO B 1 267 ? 18.859 46.188 29.453 1 46.19 267 PRO B N 1
ATOM 4042 C CA . PRO B 1 267 ? 19.906 46.219 30.453 1 46.19 267 PRO B CA 1
ATOM 4043 C C . PRO B 1 267 ? 19.406 45.875 31.859 1 46.19 267 PRO B C 1
ATOM 4045 O O . PRO B 1 267 ? 18.266 46.156 32.188 1 46.19 267 PRO B O 1
ATOM 4048 N N . GLN B 1 268 ? 19.922 44.75 32.438 1 29.11 268 GLN B N 1
ATOM 4049 C CA . GLN B 1 268 ? 19.953 44.875 33.875 1 29.11 268 GLN B CA 1
ATOM 4050 C C . GLN B 1 268 ? 20.734 46.125 34.312 1 29.11 268 GLN B C 1
ATOM 4052 O O . GLN B 1 268 ? 21.734 46.469 33.688 1 29.11 268 GLN B O 1
#

Secondary structure (DSSP, 8-state):
-------------------------S-HHHHHHHHHHHHHHHHHHHHHHHHHHHTSSGGGHHHHHHHH---HHHHHHHHHHHHHTTTTHHHHHHHHHHHHHHHHHHHHHHHHHHHHHHHT---S-HHHHHHHHHHHHHHHHHTHHHHHHHHHHHHHHHS-HHHHHHHHHHHHHHHHHHHHHHHHHHHHHS--TTSSSS-GGG-S---HHHHHHHHHHHHHHHHHHHHHHHHHHHHH--SS------HHHHHHHHHHHHHHHHHHT---/-------------------------S-HHHHHHHHHHHHHHHHHHHHHHHHHHHTSSGGGHHHHHHHH---HHHHHHHHHHHHHTTTTHHHHHHHHHHHHHHHHHHHHHHHHHHHHHHHT---S-HHHHHHHHHHHHHHHHHTHHHHHHHHHHHHHHHS-HHHHHHHHHHHHHHHHHHHHHHHHHHHHHS--TTSSSS-GGG-S---HHHHHHHHHHHHHHHHHHHHHHHHHHHHH--SS------HHHHHHHHHHHHHHHHHHT---

Sequence (536 aa):
MGAAGSSAEDEREPLLAPPHADPAGPPAHSRVYGRRWLVLSLFSLLAFMQGMVWNFWGPIQSSAARAFGFTGSDIALLVLWGPAGFGPWLLFMWLMDKKGLRASLLLSAFFMLLGSALRSIPLTELPLRRWLIHGGHLLNGLAGPTIMSAGPFLSTTWFAPDQRATATAVASLFCYLGSAASFLVGPQVVPAPNGTGVPAAAVTAVSDAFIRDRIQLVMYAELSAIAVLFAAVLLYFPSRPPQPPSVAAASQRLSYRSSICRLLRKPQMGAAGSSAEDEREPLLAPPHADPAGPPAHSRVYGRRWLVLSLFSLLAFMQGMVWNFWGPIQSSAARAFGFTGSDIALLVLWGPAGFGPWLLFMWLMDKKGLRASLLLSAFFMLLGSALRSIPLTELPLRRWLIHGGHLLNGLAGPTIMSAGPFLSTTWFAPDQRATATAVASLFCYLGSAASFLVGPQVVPAPNGTGVPAAAVTAVSDAFIRDRIQLVMYAELSAIAVLFAAVLLYFPSRPPQPPSVAAASQRLSYRSSICRLLRKPQ

Radius of gyration: 32.38 Å; Cα contacts (8 Å, |Δi|>4): 642; chains: 2; bounding box: 56×136×119 Å